Protein AF-0000000086876378 (afdb_homodimer)

Radius of gyration: 28.74 Å; Cα contacts (8 Å, |Δi|>4): 1002; chains: 2; bounding box: 60×88×67 Å

pLDDT: mean 84.38, std 18.7, range [30.36, 98.62]

Nearest PDB structures (foldseek):
  3w6v-assembly1_A  TM=9.472E-01  e=7.954E-07  Streptomyces griseus
  3lsg-assembly1_A  TM=9.367E-01  e=7.756E-06  Fusobacterium nucleatum subsp. nucleatum
  6swi-assembly1_A  TM=9.416E-01  e=1.371E-05  Geobacillus stearothermophilus
  3oio-assembly1_A  TM=8.823E-01  e=5.835E-06  Chromobacterium violaceum
  1bl0-assembly1_A  TM=7.862E-01  e=4.043E-05  Escherichia coli

InterPro domains:
  IPR003313 AraC-type arabinose-binding/dimerisation domain [PF02311] (41-165)
  IPR009057 Homedomain-like superfamily [SSF46689] (192-242)
  IPR009057 Homedomain-like superfamily [SSF46689] (246-295)
  IPR014710 RmlC-like jelly roll fold [G3DSA:2.60.120.10] (25-116)
  IPR018060 AraC-like, DNA binding HTH domain [PF12833] (215-293)
  IPR018060 AraC-like, DNA binding HTH domain [PS01124] (196-294)
  IPR018060 AraC-like, DNA binding HTH domain [SM00342] (209-292)
  IPR018062 HTH domain AraC-type, conserved site [PS00041] (246-288)
  IPR037923 Transcription regulator HTH-like [SSF51215] (15-172)

Structure (mmCIF, N/CA/C/O backbone):
data_AF-0000000086876378-model_v1
#
loop_
_entity.id
_entity.type
_entity.pdbx_description
1 polymer 'AraC family transcriptional regulator'
#
loop_
_atom_site.group_PDB
_atom_site.id
_atom_site.type_symbol
_atom_site.label_atom_id
_atom_site.label_alt_id
_atom_site.label_comp_id
_atom_site.label_asym_id
_atom_site.label_entity_id
_atom_site.label_seq_id
_atom_site.pdbx_PDB_ins_code
_atom_site.Cartn_x
_atom_site.Cartn_y
_atom_site.Cartn_z
_atom_site.occupancy
_atom_site.B_iso_or_equiv
_atom_site.auth_seq_id
_atom_site.auth_comp_id
_atom_site.auth_asym_id
_atom_site.auth_atom_id
_atom_site.pdbx_PDB_model_num
ATOM 1 N N . MET A 1 1 ? 17.859 -43.625 -28.484 1 37.41 1 MET A N 1
ATOM 2 C CA . MET A 1 1 ? 18.125 -42.531 -27.531 1 37.41 1 MET A CA 1
ATOM 3 C C . MET A 1 1 ? 17.188 -42.656 -26.328 1 37.41 1 MET A C 1
ATOM 5 O O . MET A 1 1 ? 15.977 -42.844 -26.5 1 37.41 1 MET A O 1
ATOM 9 N N . PRO A 1 2 ? 17.719 -43.062 -25.188 1 41.12 2 PRO A N 1
ATOM 10 C CA . PRO A 1 2 ? 16.812 -43.281 -24.047 1 41.12 2 PRO A CA 1
ATOM 11 C C . PRO A 1 2 ? 15.797 -42.156 -23.875 1 41.12 2 PRO A C 1
ATOM 13 O O . PRO A 1 2 ? 16.094 -41 -24.188 1 41.12 2 PRO A O 1
ATOM 16 N N . LYS A 1 3 ? 14.617 -42.438 -24.062 1 46.78 3 LYS A N 1
ATOM 17 C CA . LYS A 1 3 ? 13.523 -41.469 -23.891 1 46.78 3 LYS A CA 1
ATOM 18 C C . LYS A 1 3 ? 13.734 -40.625 -22.641 1 46.78 3 LYS A C 1
ATOM 20 O O . LYS A 1 3 ? 13.93 -41.156 -21.547 1 46.78 3 LYS A O 1
ATOM 25 N N . LYS A 1 4 ? 14.25 -39.562 -22.734 1 49.19 4 LYS A N 1
ATOM 26 C CA . LYS A 1 4 ? 14.414 -38.625 -21.625 1 49.19 4 LYS A CA 1
ATOM 27 C C . LYS A 1 4 ? 13.211 -38.656 -20.688 1 49.19 4 LYS A C 1
ATOM 29 O O . LYS A 1 4 ? 12.07 -38.5 -21.141 1 49.19 4 LYS A O 1
ATOM 34 N N . LYS A 1 5 ? 13.297 -39.312 -19.516 1 50.69 5 LYS A N 1
ATOM 35 C CA . LYS A 1 5 ? 12.281 -39.469 -18.484 1 50.69 5 LYS A CA 1
ATOM 36 C C . LYS A 1 5 ? 11.633 -38.125 -18.141 1 50.69 5 LYS A C 1
ATOM 38 O O . LYS A 1 5 ? 12.328 -37.125 -17.922 1 50.69 5 LYS A O 1
ATOM 43 N N . LYS A 1 6 ? 10.352 -37.938 -18.547 1 58.25 6 LYS A N 1
ATOM 44 C CA . LYS A 1 6 ? 9.586 -36.75 -18.219 1 58.25 6 LYS A CA 1
ATOM 45 C C . LYS A 1 6 ? 9.688 -36.406 -16.734 1 58.25 6 LYS A C 1
ATOM 47 O O . LYS A 1 6 ? 9.523 -37.281 -15.883 1 58.25 6 LYS A O 1
ATOM 52 N N . PRO A 1 7 ? 10.25 -35.281 -16.438 1 61.44 7 PRO A N 1
ATOM 53 C CA . PRO A 1 7 ? 10.375 -34.938 -15.016 1 61.44 7 PRO A CA 1
ATOM 54 C C . PRO A 1 7 ? 9.07 -35.125 -14.242 1 61.44 7 PRO A C 1
ATOM 56 O O . PRO A 1 7 ? 7.988 -34.875 -14.797 1 61.44 7 PRO A O 1
ATOM 59 N N . VAL A 1 8 ? 9.109 -35.875 -13.234 1 73.62 8 VAL A N 1
ATOM 60 C CA . VAL A 1 8 ? 7.973 -36.031 -12.328 1 73.62 8 VAL A CA 1
ATOM 61 C C . VAL A 1 8 ? 7.59 -34.656 -11.75 1 73.62 8 VAL A C 1
ATOM 63 O O . VAL A 1 8 ? 8.461 -33.844 -11.438 1 73.62 8 VAL A O 1
ATOM 66 N N . ILE A 1 9 ? 6.359 -34.219 -11.836 1 83.75 9 ILE A N 1
ATOM 67 C CA . ILE A 1 9 ? 5.836 -32.938 -11.383 1 83.75 9 ILE A CA 1
ATOM 68 C C . ILE A 1 9 ? 5.066 -33.125 -10.078 1 83.75 9 ILE A C 1
ATOM 70 O O . ILE A 1 9 ? 4.316 -34.062 -9.93 1 83.75 9 ILE A O 1
ATOM 74 N N . GLU A 1 10 ? 5.387 -32.312 -9.148 1 86.06 10 GLU A N 1
ATOM 75 C CA . GLU A 1 10 ? 4.77 -32.375 -7.824 1 86.06 10 GLU A CA 1
ATOM 76 C C . GLU A 1 10 ? 3.973 -31.094 -7.543 1 86.06 10 GLU A C 1
ATOM 78 O O . GLU A 1 10 ? 4.496 -29.984 -7.676 1 86.06 10 GLU A O 1
ATOM 83 N N . TYR A 1 11 ? 2.744 -31.281 -7.203 1 87.88 11 TYR A N 1
ATOM 84 C CA . TYR A 1 11 ? 1.908 -30.156 -6.781 1 87.88 11 TYR A CA 1
ATOM 85 C C . TYR A 1 11 ? 2.045 -29.922 -5.285 1 87.88 11 TYR A C 1
ATOM 87 O O . TYR A 1 11 ? 1.885 -30.844 -4.48 1 87.88 11 TYR A O 1
ATOM 95 N N . ARG A 1 12 ? 2.396 -28.688 -4.918 1 86.19 12 ARG A N 1
ATOM 96 C CA . ARG A 1 12 ? 2.486 -28.266 -3.525 1 86.19 12 ARG A CA 1
ATOM 97 C C . ARG A 1 12 ? 1.421 -27.219 -3.205 1 86.19 12 ARG A C 1
ATOM 99 O O . ARG A 1 12 ? 1.476 -26.094 -3.709 1 86.19 12 ARG A O 1
ATOM 106 N N . HIS A 1 13 ? 0.484 -27.594 -2.383 1 86.5 13 HIS A N 1
ATOM 107 C CA . HIS A 1 13 ? -0.586 -26.688 -1.992 1 86.5 13 HIS A CA 1
ATOM 108 C C . HIS A 1 13 ? -0.223 -25.922 -0.724 1 86.5 13 HIS A C 1
ATOM 110 O O . HIS A 1 13 ? 0.095 -26.531 0.302 1 86.5 13 HIS A O 1
ATOM 116 N N . TYR A 1 14 ? -0.229 -24.656 -0.802 1 85.69 14 TYR A N 1
ATOM 117 C CA . TYR A 1 14 ? 0.016 -23.797 0.358 1 85.69 14 TYR A CA 1
ATOM 118 C C . TYR A 1 14 ? -1.273 -23.141 0.833 1 85.69 14 TYR A C 1
ATOM 120 O O . TYR A 1 14 ? -2.014 -22.562 0.034 1 85.69 14 TYR A O 1
ATOM 128 N N . SER A 1 15 ? -1.534 -23.312 2.119 1 82.5 15 SER A N 1
ATOM 129 C CA . SER A 1 15 ? -2.65 -22.594 2.736 1 82.5 15 SER A CA 1
ATOM 130 C C . SER A 1 15 ? -2.201 -21.266 3.326 1 82.5 15 SER A C 1
ATOM 132 O O . SER A 1 15 ? -1.178 -21.203 4.012 1 82.5 15 SER A O 1
ATOM 134 N N . LEU A 1 16 ? -2.885 -20.266 3.012 1 86.69 16 LEU A N 1
ATOM 135 C CA . LEU A 1 16 ? -2.551 -18.953 3.537 1 86.69 16 LEU A CA 1
ATOM 136 C C . LEU A 1 16 ? -3.438 -18.594 4.727 1 86.69 16 LEU A C 1
ATOM 138 O O . LEU A 1 16 ? -4.586 -19.047 4.805 1 86.69 16 LEU A O 1
ATOM 142 N N . PRO A 1 17 ? -2.842 -17.797 5.613 1 83.81 17 PRO A N 1
ATOM 143 C CA . PRO A 1 17 ? -3.699 -17.297 6.691 1 83.81 17 PRO A CA 1
ATOM 144 C C . PRO A 1 17 ? -4.898 -16.5 6.176 1 83.81 17 PRO A C 1
ATOM 146 O O . PRO A 1 17 ? -4.801 -15.82 5.152 1 83.81 17 PRO A O 1
ATOM 149 N N . ILE A 1 18 ? -5.961 -16.531 6.871 1 75 18 ILE A N 1
ATOM 150 C CA . ILE A 1 18 ? -7.227 -15.984 6.402 1 75 18 ILE A CA 1
ATOM 151 C C . ILE A 1 18 ? -7.215 -14.469 6.555 1 75 18 ILE A C 1
ATOM 153 O O . ILE A 1 18 ? -7.684 -13.742 5.672 1 75 18 ILE A O 1
ATOM 157 N N . HIS A 1 19 ? -6.746 -13.906 7.695 1 77 19 HIS A N 1
ATOM 158 C CA . HIS A 1 19 ? -6.82 -12.477 7.977 1 77 19 HIS A CA 1
ATOM 159 C C . HIS A 1 19 ? -5.863 -11.688 7.086 1 77 19 HIS A C 1
ATOM 161 O O . HIS A 1 19 ? -6.219 -10.625 6.574 1 77 19 HIS A O 1
ATOM 167 N N . PHE A 1 20 ? -4.652 -12.18 7.035 1 89.25 20 PHE A N 1
ATOM 168 C CA . PHE A 1 20 ? -3.65 -11.617 6.137 1 89.25 20 PHE A CA 1
ATOM 169 C C . PHE A 1 20 ? -3.023 -12.711 5.277 1 89.25 20 PHE A C 1
ATOM 171 O O . PHE A 1 20 ? -2.076 -13.375 5.703 1 89.25 20 PHE A O 1
ATOM 178 N N . PRO A 1 21 ? -3.551 -12.922 4.062 1 90.06 21 PRO A N 1
ATOM 179 C CA . PRO A 1 21 ? -3.26 -14.117 3.279 1 90.06 21 PRO A CA 1
ATOM 180 C C . PRO A 1 21 ? -1.883 -14.078 2.619 1 90.06 21 PRO A C 1
ATOM 182 O O . PRO A 1 21 ? -1.778 -14.156 1.393 1 90.06 21 PRO A O 1
ATOM 185 N N . VAL A 1 22 ? -0.868 -13.977 3.445 1 95.06 22 VAL A N 1
ATOM 186 C CA . VAL A 1 22 ? 0.532 -14 3.035 1 95.06 22 VAL A CA 1
ATOM 187 C C . VAL A 1 22 ? 1.31 -15 3.887 1 95.06 22 VAL A C 1
ATOM 189 O O . VAL A 1 22 ? 1.179 -15.008 5.113 1 95.06 22 VAL A O 1
ATOM 192 N N . LEU A 1 23 ? 2.047 -15.852 3.211 1 94.62 23 LEU A N 1
ATOM 193 C CA . LEU A 1 23 ? 2.893 -16.828 3.9 1 94.62 23 LEU A CA 1
ATOM 194 C C . LEU A 1 23 ? 4.367 -16.5 3.693 1 94.62 23 LEU A C 1
ATOM 196 O O . LEU A 1 23 ? 4.82 -16.344 2.557 1 94.62 23 LEU A O 1
ATOM 200 N N . LEU A 1 24 ? 5.07 -16.344 4.762 1 96 24 LEU A N 1
ATOM 201 C CA . LEU A 1 24 ? 6.512 -16.125 4.715 1 96 24 LEU A CA 1
ATOM 202 C C . LEU A 1 24 ? 7.262 -17.359 5.211 1 96 24 LEU A C 1
ATOM 204 O O . LEU A 1 24 ? 6.977 -17.875 6.293 1 96 24 LEU A O 1
ATOM 208 N N . LEU A 1 25 ? 8.109 -17.906 4.387 1 94.31 25 LEU A N 1
ATOM 209 C CA . LEU A 1 25 ? 9.102 -18.891 4.797 1 94.31 25 LEU A CA 1
ATOM 210 C C . LEU A 1 25 ? 10.484 -18.266 4.898 1 94.31 25 LEU A C 1
ATOM 212 O O . LEU A 1 25 ? 11.039 -17.797 3.896 1 94.31 25 LEU A O 1
ATOM 216 N N . SER A 1 26 ? 10.984 -18.141 6.086 1 94.19 26 SER A N 1
ATOM 217 C CA . SER A 1 26 ? 12.281 -17.5 6.293 1 94.19 26 SER A CA 1
ATOM 218 C C . SER A 1 26 ? 13.023 -18.125 7.473 1 94.19 26 SER A C 1
ATOM 220 O O . SER A 1 26 ? 12.438 -18.891 8.25 1 94.19 26 SER A O 1
ATOM 222 N N . GLY A 1 27 ? 14.281 -17.828 7.625 1 90.44 27 GLY A N 1
ATOM 223 C CA . GLY A 1 27 ? 15.117 -18.391 8.68 1 90.44 27 GLY A CA 1
ATOM 224 C C . GLY A 1 27 ? 16.219 -19.281 8.156 1 90.44 27 GLY A C 1
ATOM 225 O O . GLY A 1 27 ? 16.266 -19.578 6.961 1 90.44 27 GLY A O 1
ATOM 226 N N . GLU A 1 28 ? 17.031 -19.812 9 1 90.75 28 GLU A N 1
ATOM 227 C CA . GLU A 1 28 ? 18.25 -20.531 8.656 1 90.75 28 GLU A CA 1
ATOM 228 C C . GLU A 1 28 ? 17.938 -21.922 8.109 1 90.75 28 GLU A C 1
ATOM 230 O O . GLU A 1 28 ? 18.797 -22.562 7.5 1 90.75 28 GLU A O 1
ATOM 235 N N . ARG A 1 29 ? 16.75 -22.344 8.227 1 90.19 29 ARG A N 1
ATOM 236 C CA . ARG A 1 29 ? 16.391 -23.688 7.785 1 90.19 29 ARG A CA 1
ATOM 237 C C . ARG A 1 29 ? 16.094 -23.703 6.293 1 90.19 29 ARG A C 1
ATOM 239 O O . ARG A 1 29 ? 16.031 -24.781 5.68 1 90.19 29 ARG A O 1
ATOM 246 N N . TRP A 1 30 ? 15.977 -22.594 5.707 1 91.81 30 TRP A N 1
ATOM 247 C CA . TRP A 1 30 ? 15.57 -22.547 4.305 1 91.81 30 TRP A CA 1
ATOM 248 C C . TRP A 1 30 ? 16.781 -22.375 3.395 1 91.81 30 TRP A C 1
ATOM 250 O O . TRP A 1 30 ? 16.844 -21.422 2.613 1 91.81 30 TRP A O 1
ATOM 260 N N . LYS A 1 31 ? 17.625 -23.359 3.506 1 94.44 31 LYS A N 1
ATOM 261 C CA . LYS A 1 31 ? 18.797 -23.484 2.643 1 94.44 31 LYS A CA 1
ATOM 262 C C . LYS A 1 31 ? 18.594 -24.562 1.586 1 94.44 31 LYS A C 1
ATOM 264 O O . LYS A 1 31 ? 18.172 -25.688 1.904 1 94.44 31 LYS A O 1
ATOM 269 N N . ILE A 1 32 ? 18.812 -24.188 0.427 1 93.62 32 ILE A N 1
ATOM 270 C CA . ILE A 1 32 ? 18.656 -25.141 -0.667 1 93.62 32 ILE A CA 1
ATOM 271 C C . ILE A 1 32 ? 20 -25.797 -0.976 1 93.62 32 ILE A C 1
ATOM 273 O O . ILE A 1 32 ? 21 -25.109 -1.208 1 93.62 32 ILE A O 1
ATOM 277 N N . SER A 1 33 ? 20 -27.109 -1.033 1 93.38 33 SER A N 1
ATOM 278 C CA . SER A 1 33 ? 21.25 -27.859 -1.259 1 93.38 33 SER A CA 1
ATOM 279 C C . SER A 1 33 ? 21.641 -27.828 -2.73 1 93.38 33 SER A C 1
ATOM 281 O O . SER A 1 33 ? 20.938 -27.25 -3.561 1 93.38 33 SER A O 1
ATOM 283 N N . ASP A 1 34 ? 22.812 -28.422 -3.029 1 94.62 34 ASP A N 1
ATOM 284 C CA . ASP A 1 34 ? 23.297 -28.516 -4.402 1 94.62 34 ASP A CA 1
ATOM 285 C C . ASP A 1 34 ? 22.766 -29.766 -5.102 1 94.62 34 ASP A C 1
ATOM 287 O O . ASP A 1 34 ? 23.156 -30.062 -6.23 1 94.62 34 ASP A O 1
ATOM 291 N N . ILE A 1 35 ? 21.859 -30.422 -4.418 1 91.81 35 ILE A N 1
ATOM 292 C CA . ILE A 1 35 ? 21.266 -31.625 -4.996 1 91.81 35 ILE A CA 1
ATOM 293 C C . ILE A 1 35 ? 20.016 -31.266 -5.789 1 91.81 35 ILE A C 1
ATOM 295 O O . ILE A 1 35 ? 19.047 -30.75 -5.227 1 91.81 35 ILE A O 1
ATOM 299 N N . LYS A 1 36 ? 20.047 -31.516 -6.965 1 89.38 36 LYS A N 1
ATOM 300 C CA . LYS A 1 36 ? 18.906 -31.266 -7.836 1 89.38 36 LYS A CA 1
ATOM 301 C C . LYS A 1 36 ? 17.766 -32.25 -7.551 1 89.38 36 LYS A C 1
ATOM 303 O O . LYS A 1 36 ? 17.984 -33.469 -7.516 1 89.38 36 LYS A O 1
ATOM 308 N N . SER A 1 37 ? 16.594 -31.672 -7.328 1 85.62 37 SER A N 1
ATOM 309 C CA . SER A 1 37 ? 15.438 -32.531 -7.16 1 85.62 37 SER A CA 1
ATOM 310 C C . SER A 1 37 ? 15.062 -33.25 -8.469 1 85.62 37 SER A C 1
ATOM 312 O O . SER A 1 37 ? 15.172 -32.625 -9.539 1 85.62 37 SER A O 1
ATOM 314 N N . GLU A 1 38 ? 14.617 -34.469 -8.438 1 81.19 38 GLU A N 1
ATOM 315 C CA . GLU A 1 38 ? 14.141 -35.188 -9.602 1 81.19 38 GLU A CA 1
ATOM 316 C C . GLU A 1 38 ? 12.781 -34.656 -10.07 1 81.19 38 GLU A C 1
ATOM 318 O O . GLU A 1 38 ? 12.352 -34.938 -11.188 1 81.19 38 GLU A O 1
ATOM 323 N N . HIS A 1 39 ? 12.227 -33.906 -9.242 1 82.62 39 HIS A N 1
ATOM 324 C CA . HIS A 1 39 ? 10.875 -33.438 -9.5 1 82.62 39 HIS A CA 1
ATOM 325 C C . HIS A 1 39 ? 10.836 -31.906 -9.625 1 82.62 39 HIS A C 1
ATOM 327 O O . HIS A 1 39 ? 11.508 -31.203 -8.867 1 82.62 39 HIS A O 1
ATOM 333 N N . LEU A 1 40 ? 10.148 -31.516 -10.711 1 87.94 40 LEU A N 1
ATOM 334 C CA . LEU A 1 40 ? 9.688 -30.125 -10.664 1 87.94 40 LEU A CA 1
ATOM 335 C C . LEU A 1 40 ? 8.484 -29.984 -9.734 1 87.94 40 LEU A C 1
ATOM 337 O O . LEU A 1 40 ? 7.762 -30.953 -9.492 1 87.94 40 LEU A O 1
ATOM 341 N N . HIS A 1 41 ? 8.352 -28.844 -9.211 1 90.81 41 HIS A N 1
ATOM 342 C CA . HIS A 1 41 ? 7.156 -28.625 -8.398 1 90.81 41 HIS A CA 1
ATOM 343 C C . HIS A 1 41 ? 6.465 -27.328 -8.789 1 90.81 41 HIS A C 1
ATOM 345 O O . HIS A 1 41 ? 7.066 -26.469 -9.438 1 90.81 41 HIS A O 1
ATOM 351 N N . PHE A 1 42 ? 5.207 -27.266 -8.516 1 90.31 42 PHE A N 1
ATOM 352 C CA . PHE A 1 42 ? 4.426 -26.047 -8.695 1 90.31 42 PHE A CA 1
ATOM 353 C C . PHE A 1 42 ? 3.449 -25.859 -7.539 1 90.31 42 PHE A C 1
ATOM 355 O O . PHE A 1 42 ? 3.279 -26.766 -6.711 1 90.31 42 PHE A O 1
ATOM 362 N N . HIS A 1 43 ? 2.9 -24.672 -7.418 1 90.44 43 HIS A N 1
ATOM 363 C CA . HIS A 1 43 ? 2.053 -24.359 -6.273 1 90.44 43 HIS A CA 1
ATOM 364 C C . HIS A 1 43 ? 0.956 -23.375 -6.652 1 90.44 43 HIS A C 1
ATOM 366 O O . HIS A 1 43 ? 0.97 -22.812 -7.75 1 90.44 43 HIS A O 1
ATOM 372 N N . ASN A 1 44 ? 0.025 -23.234 -5.73 1 90.62 44 ASN A N 1
ATOM 373 C CA . ASN A 1 44 ? -1.248 -22.578 -6.004 1 90.62 44 ASN A CA 1
ATOM 374 C C . ASN A 1 44 ? -1.16 -21.078 -5.785 1 90.62 44 ASN A C 1
ATOM 376 O O . ASN A 1 44 ? -2.137 -20.359 -6 1 90.62 44 ASN A O 1
ATOM 380 N N . HIS A 1 45 ? 0.001 -20.609 -5.383 1 92.69 45 HIS A N 1
ATOM 381 C CA . HIS A 1 45 ? 0.148 -19.172 -5.148 1 92.69 45 HIS A CA 1
ATOM 382 C C . HIS A 1 45 ? 1.386 -18.625 -5.848 1 92.69 45 HIS A C 1
ATOM 384 O O . HIS A 1 45 ? 2.285 -19.391 -6.215 1 92.69 45 HIS A O 1
ATOM 390 N N . LEU A 1 46 ? 1.329 -17.344 -6.07 1 93.62 46 LEU A N 1
ATOM 391 C CA . LEU A 1 46 ? 2.523 -16.656 -6.555 1 93.62 46 LEU A CA 1
ATOM 392 C C . LEU A 1 46 ? 3.641 -16.703 -5.52 1 93.62 46 LEU A C 1
ATOM 394 O O . LEU A 1 46 ? 3.391 -16.531 -4.324 1 93.62 46 LEU A O 1
ATOM 398 N N . GLU A 1 47 ? 4.859 -16.938 -5.992 1 95.75 47 GLU A N 1
ATOM 399 C CA . GLU A 1 47 ? 6.027 -17.062 -5.125 1 95.75 47 GLU A CA 1
ATOM 400 C C . GLU A 1 47 ? 7.062 -15.984 -5.438 1 95.75 47 GLU A C 1
ATOM 402 O O . GLU A 1 47 ? 7.496 -15.844 -6.582 1 95.75 47 GLU A O 1
ATOM 407 N N . ILE A 1 48 ? 7.395 -15.25 -4.434 1 97.81 48 ILE A N 1
ATOM 408 C CA . ILE A 1 48 ? 8.562 -14.375 -4.492 1 97.81 48 ILE A CA 1
ATOM 409 C C . ILE A 1 48 ? 9.688 -14.969 -3.65 1 97.81 48 ILE A C 1
ATOM 411 O O . ILE A 1 48 ? 9.516 -15.219 -2.457 1 97.81 48 ILE A O 1
ATOM 415 N N . GLY A 1 49 ? 10.812 -15.219 -4.25 1 98.12 49 GLY A N 1
ATOM 416 C CA . GLY A 1 49 ? 11.984 -15.719 -3.541 1 98.12 49 GLY A CA 1
ATOM 417 C C . GLY A 1 49 ? 13.102 -14.703 -3.461 1 98.12 49 GLY A C 1
ATOM 418 O O . GLY A 1 49 ? 13.336 -13.945 -4.41 1 98.12 49 GLY A O 1
ATOM 419 N N . ILE A 1 50 ? 13.766 -14.641 -2.377 1 98.62 50 ILE A N 1
ATOM 420 C CA . ILE A 1 50 ? 14.945 -13.797 -2.201 1 98.62 50 ILE A CA 1
ATOM 421 C C . ILE A 1 50 ? 16.141 -14.664 -1.844 1 98.62 50 ILE A C 1
ATOM 423 O O . ILE A 1 50 ? 16.141 -15.367 -0.827 1 98.62 50 ILE A O 1
ATOM 427 N N . CYS A 1 51 ? 17.188 -14.641 -2.645 1 98.62 51 CYS A N 1
ATOM 428 C CA . CYS A 1 51 ? 18.406 -15.375 -2.371 1 98.62 51 CYS A CA 1
ATOM 429 C C . CYS A 1 51 ? 19.391 -14.531 -1.564 1 98.62 51 CYS A C 1
ATOM 431 O O . CYS A 1 51 ? 19.812 -13.469 -2.018 1 98.62 51 CYS A O 1
ATOM 433 N N . TYR A 1 52 ? 19.797 -14.969 -0.441 1 98.06 52 TYR A N 1
ATOM 434 C CA . TYR A 1 52 ? 20.625 -14.172 0.452 1 98.06 52 TYR A CA 1
ATOM 435 C C . TYR A 1 52 ? 22.094 -14.586 0.357 1 98.06 52 TYR A C 1
ATOM 437 O O . TYR A 1 52 ? 22.984 -13.836 0.751 1 98.06 52 TYR A O 1
ATOM 445 N N . SER A 1 53 ? 22.312 -15.867 -0.072 1 98.12 53 SER A N 1
ATOM 446 C CA . SER A 1 53 ? 23.703 -16.328 -0.109 1 98.12 53 SER A CA 1
ATOM 447 C C . SER A 1 53 ? 23.922 -17.297 -1.263 1 98.12 53 SER A C 1
ATOM 449 O O . SER A 1 53 ? 22.984 -17.938 -1.743 1 98.12 53 SER A O 1
ATOM 451 N N . ASP A 1 54 ? 25.172 -17.391 -1.691 1 97.94 54 ASP A N 1
ATOM 452 C CA . ASP A 1 54 ? 25.656 -18.344 -2.674 1 97.94 54 ASP A CA 1
ATOM 453 C C . ASP A 1 54 ? 24.938 -18.172 -4.012 1 97.94 54 ASP A C 1
ATOM 455 O O . ASP A 1 54 ? 24.641 -17.047 -4.418 1 97.94 54 ASP A O 1
ATOM 459 N N . SER A 1 55 ? 25.031 -19.172 -4.855 1 98.38 55 SER A N 1
ATOM 460 C CA . SER A 1 55 ? 24.469 -19.172 -6.203 1 98.38 55 SER A CA 1
ATOM 461 C C . SER A 1 55 ? 23.984 -20.562 -6.613 1 98.38 55 SER A C 1
ATOM 463 O O . SER A 1 55 ? 24.141 -21.516 -5.855 1 98.38 55 SER A O 1
ATOM 465 N N . GLY A 1 56 ? 23.328 -20.594 -7.766 1 98 56 GLY A N 1
ATOM 466 C CA . GLY A 1 56 ? 22.844 -21.875 -8.289 1 98 56 GLY A CA 1
ATOM 467 C C . GLY A 1 56 ? 22.047 -21.719 -9.57 1 98 56 GLY A C 1
ATOM 468 O O . GLY A 1 56 ? 22.344 -20.844 -10.391 1 98 56 GLY A O 1
ATOM 469 N N . ILE A 1 57 ? 21.172 -22.75 -9.734 1 97.44 57 ILE A N 1
ATOM 470 C CA . ILE A 1 57 ? 20.406 -22.812 -10.969 1 97.44 57 ILE A CA 1
ATOM 471 C C . ILE A 1 57 ? 18.922 -23.031 -10.648 1 97.44 57 ILE A C 1
ATOM 473 O O . ILE A 1 57 ? 18.594 -23.812 -9.75 1 97.44 57 ILE A O 1
ATOM 477 N N . MET A 1 58 ? 18.141 -22.344 -11.344 1 95.5 58 MET A N 1
ATOM 478 C CA . MET A 1 58 ? 16.703 -22.594 -11.359 1 95.5 58 MET A CA 1
ATOM 479 C C . MET A 1 58 ? 16.266 -23.172 -12.703 1 95.5 58 MET A C 1
ATOM 481 O O . MET A 1 58 ? 16.609 -22.625 -13.758 1 95.5 58 MET A O 1
ATOM 485 N N . GLU A 1 59 ? 15.578 -24.281 -12.672 1 92.81 59 GLU A N 1
ATOM 486 C CA . GLU A 1 59 ? 14.977 -24.844 -13.875 1 92.81 59 GLU A CA 1
ATOM 487 C C . GLU A 1 59 ? 13.508 -24.438 -14 1 92.81 59 GLU A C 1
ATOM 489 O O . GLU A 1 59 ? 12.695 -24.766 -13.133 1 92.81 59 GLU A O 1
ATOM 494 N N . ILE A 1 60 ? 13.273 -23.734 -14.977 1 90.12 60 ILE A N 1
ATOM 495 C CA . ILE A 1 60 ? 11.93 -23.219 -15.188 1 90.12 60 ILE A CA 1
ATOM 496 C C . ILE A 1 60 ? 11.648 -23.109 -16.688 1 90.12 60 ILE A C 1
ATOM 498 O O . ILE A 1 60 ? 12.484 -22.609 -17.438 1 90.12 60 ILE A O 1
ATOM 502 N N . LYS A 1 61 ? 10.516 -23.641 -17.078 1 83.19 61 LYS A N 1
ATOM 503 C CA . LYS A 1 61 ? 10.094 -23.625 -18.469 1 83.19 61 LYS A CA 1
ATOM 504 C C . LYS A 1 61 ? 11.148 -24.281 -19.359 1 83.19 61 LYS A C 1
ATOM 506 O O . LYS A 1 61 ? 11.43 -23.781 -20.453 1 83.19 61 LYS A O 1
ATOM 511 N N . GLY A 1 62 ? 11.703 -25.25 -18.844 1 82.62 62 GLY A N 1
ATOM 512 C CA . GLY A 1 62 ? 12.688 -26 -19.609 1 82.62 62 GLY A CA 1
ATOM 513 C C . GLY A 1 62 ? 14.008 -25.281 -19.75 1 82.62 62 GLY A C 1
ATOM 514 O O . GLY A 1 62 ? 14.891 -25.719 -20.5 1 82.62 62 GLY A O 1
ATOM 515 N N . GLU A 1 63 ? 14.117 -24.203 -19.094 1 87.94 63 GLU A N 1
ATOM 516 C CA . GLU A 1 63 ? 15.344 -23.422 -19.125 1 87.94 63 GLU A CA 1
ATOM 517 C C . GLU A 1 63 ? 16.094 -23.516 -17.797 1 87.94 63 GLU A C 1
ATOM 519 O O . GLU A 1 63 ? 15.469 -23.625 -16.734 1 87.94 63 GLU A O 1
ATOM 524 N N . SER A 1 64 ? 17.438 -23.516 -17.969 1 93.62 64 SER A N 1
ATOM 525 C CA . SER A 1 64 ? 18.297 -23.391 -16.781 1 93.62 64 SER A CA 1
ATOM 526 C C . SER A 1 64 ? 18.719 -21.938 -16.578 1 93.62 64 SER A C 1
ATOM 528 O O . SER A 1 64 ? 19.531 -21.406 -17.344 1 93.62 64 SER A O 1
ATOM 530 N N . VAL A 1 65 ? 18.25 -21.344 -15.609 1 95.44 65 VAL A N 1
ATOM 531 C CA . VAL A 1 65 ? 18.5 -19.922 -15.352 1 95.44 65 VAL A CA 1
ATOM 532 C C . VAL A 1 65 ? 19.391 -19.781 -14.117 1 95.44 65 VAL A C 1
ATOM 534 O O . VAL A 1 65 ? 19.016 -20.203 -13.023 1 95.44 65 VAL A O 1
ATOM 537 N N . PRO A 1 66 ? 20.531 -19.172 -14.258 1 97.75 66 PRO A N 1
ATOM 538 C CA . PRO A 1 66 ? 21.391 -18.984 -13.086 1 97.75 66 PRO A CA 1
ATOM 539 C C . PRO A 1 66 ? 20.828 -17.969 -12.102 1 97.75 66 PRO A C 1
ATOM 541 O O . PRO A 1 66 ? 20.141 -17.031 -12.508 1 97.75 66 PRO A O 1
ATOM 544 N N . PHE A 1 67 ? 21.109 -18.156 -10.781 1 97.75 67 PHE A N 1
ATOM 545 C CA . PHE A 1 67 ? 20.797 -17.172 -9.75 1 97.75 67 PHE A CA 1
ATOM 546 C C . PHE A 1 67 ? 22 -16.969 -8.836 1 97.75 67 PHE A C 1
ATOM 548 O O . PHE A 1 67 ? 22.938 -17.766 -8.828 1 97.75 67 PHE A O 1
ATOM 555 N N . GLN A 1 68 ? 22 -15.891 -8.078 1 98.31 68 GLN A N 1
ATOM 556 C CA . GLN A 1 68 ? 23.016 -15.594 -7.082 1 98.31 68 GLN A CA 1
ATOM 557 C C . GLN A 1 68 ? 22.453 -14.734 -5.953 1 98.31 68 GLN A C 1
ATOM 559 O O . GLN A 1 68 ? 21.359 -14.188 -6.074 1 98.31 68 GLN A O 1
ATOM 564 N N . ALA A 1 69 ? 23.281 -14.602 -4.883 1 98.5 69 ALA A N 1
ATOM 565 C CA . ALA A 1 69 ? 22.906 -13.742 -3.764 1 98.5 69 ALA A CA 1
ATOM 566 C C . ALA A 1 69 ? 22.5 -12.352 -4.246 1 98.5 69 ALA A C 1
ATOM 568 O O . ALA A 1 69 ? 23.219 -11.742 -5.055 1 98.5 69 ALA A O 1
ATOM 569 N N . GLY A 1 70 ? 21.328 -11.891 -3.744 1 98.19 70 GLY A N 1
ATOM 570 C CA . GLY A 1 70 ? 20.828 -10.594 -4.164 1 98.19 70 GLY A CA 1
ATOM 571 C C . GLY A 1 70 ? 19.719 -10.688 -5.199 1 98.19 70 GLY A C 1
ATOM 572 O O . GLY A 1 70 ? 19.016 -9.711 -5.449 1 98.19 70 GLY A O 1
ATOM 573 N N . ASP A 1 71 ? 19.562 -11.859 -5.789 1 98.56 71 ASP A N 1
ATOM 574 C CA . ASP A 1 71 ? 18.516 -12.023 -6.801 1 98.56 71 ASP A CA 1
ATOM 575 C C . ASP A 1 71 ? 17.156 -12.234 -6.148 1 98.56 71 ASP A C 1
ATOM 577 O O . ASP A 1 71 ? 17.062 -12.82 -5.07 1 98.56 71 ASP A O 1
ATOM 581 N N . VAL A 1 72 ? 16.125 -11.703 -6.777 1 98.62 72 VAL A N 1
ATOM 582 C CA . VAL A 1 72 ? 14.734 -11.93 -6.422 1 98.62 72 VAL A CA 1
ATOM 583 C C . VAL A 1 72 ? 14.047 -12.727 -7.527 1 98.62 72 VAL A C 1
ATOM 585 O O . VAL A 1 72 ? 14.18 -12.414 -8.711 1 98.62 72 VAL A O 1
ATOM 588 N N . THR A 1 73 ? 13.398 -13.82 -7.16 1 97.44 73 THR A N 1
ATOM 589 C CA . THR A 1 73 ? 12.672 -14.617 -8.141 1 97.44 73 THR A CA 1
ATOM 590 C C . THR A 1 73 ? 11.164 -14.375 -8.031 1 97.44 73 THR A C 1
ATOM 592 O O . THR A 1 73 ? 10.656 -14.094 -6.941 1 97.44 73 THR A O 1
ATOM 595 N N . PHE A 1 74 ? 10.523 -14.43 -9.102 1 94.62 74 PHE A N 1
ATOM 596 C CA . PHE A 1 74 ? 9.086 -14.273 -9.258 1 94.62 74 PHE A CA 1
ATOM 597 C C . PHE A 1 74 ? 8.5 -15.438 -10.039 1 94.62 74 PHE A C 1
ATOM 599 O O . PHE A 1 74 ? 8.711 -15.547 -11.25 1 94.62 74 PHE A O 1
ATOM 606 N N . ILE A 1 75 ? 7.719 -16.281 -9.398 1 93.56 75 ILE A N 1
ATOM 607 C CA . ILE A 1 75 ? 7.18 -17.469 -10.039 1 93.56 75 ILE A CA 1
ATOM 608 C C . ILE A 1 75 ? 5.656 -17.453 -9.953 1 93.56 75 ILE A C 1
ATOM 610 O O . ILE A 1 75 ? 5.086 -17.562 -8.867 1 93.56 75 ILE A O 1
ATOM 614 N N . PRO A 1 76 ? 4.984 -17.359 -11.086 1 90.88 76 PRO A N 1
ATOM 615 C CA . PRO A 1 76 ? 3.521 -17.438 -11.078 1 90.88 76 PRO A CA 1
ATOM 616 C C . PRO A 1 76 ? 2.998 -18.75 -10.508 1 90.88 76 PRO A C 1
ATOM 618 O O . PRO A 1 76 ? 3.725 -19.75 -10.477 1 90.88 76 PRO A O 1
ATOM 621 N N . ARG A 1 77 ? 1.8 -18.656 -10.062 1 90.19 77 ARG A N 1
ATOM 622 C CA . ARG A 1 77 ? 1.181 -19.891 -9.602 1 90.19 77 ARG A CA 1
ATOM 623 C C . ARG A 1 77 ? 1.097 -20.922 -10.727 1 90.19 77 ARG A C 1
ATOM 625 O O . ARG A 1 77 ? 0.946 -20.547 -11.891 1 90.19 77 ARG A O 1
ATOM 632 N N . TYR A 1 78 ? 1.288 -22.172 -10.422 1 89.31 78 TYR A N 1
ATOM 633 C CA . TYR A 1 78 ? 1.129 -23.359 -11.266 1 89.31 78 TYR A CA 1
ATOM 634 C C . TYR A 1 78 ? 2.256 -23.453 -12.281 1 89.31 78 TYR A C 1
ATOM 636 O O . TYR A 1 78 ? 2.133 -24.156 -13.289 1 89.31 78 TYR A O 1
ATOM 644 N N . LEU A 1 79 ? 3.305 -22.75 -12.125 1 89.88 79 LEU A N 1
ATOM 645 C CA . LEU A 1 79 ? 4.477 -22.875 -12.992 1 89.88 79 LEU A CA 1
ATOM 646 C C . LEU A 1 79 ? 5.496 -23.828 -12.391 1 89.88 79 LEU A C 1
ATOM 648 O O . LEU A 1 79 ? 6.113 -23.531 -11.367 1 89.88 79 LEU A O 1
ATOM 652 N N . PRO A 1 80 ? 5.715 -24.969 -13.055 1 91.19 80 PRO A N 1
ATOM 653 C CA . PRO A 1 80 ? 6.684 -25.953 -12.547 1 91.19 80 PRO A CA 1
ATOM 654 C C . PRO A 1 80 ? 8.117 -25.422 -12.547 1 91.19 80 PRO A C 1
ATOM 656 O O . PRO A 1 80 ? 8.523 -24.734 -13.492 1 91.19 80 PRO A O 1
ATOM 659 N N . HIS A 1 81 ? 8.805 -25.641 -11.414 1 92.12 81 HIS A N 1
ATOM 660 C CA . HIS A 1 81 ? 10.188 -25.203 -11.312 1 92.12 81 HIS A CA 1
ATOM 661 C C . HIS A 1 81 ? 10.93 -25.969 -10.227 1 92.12 81 HIS A C 1
ATOM 663 O O . HIS A 1 81 ? 10.32 -26.703 -9.453 1 92.12 81 HIS A O 1
ATOM 669 N N . THR A 1 82 ? 12.18 -26 -10.289 1 92.5 82 THR A N 1
ATOM 670 C CA . THR A 1 82 ? 13.055 -26.484 -9.227 1 92.5 82 THR A CA 1
ATOM 671 C C . THR A 1 82 ? 14.305 -25.609 -9.117 1 92.5 82 THR A C 1
ATOM 673 O O . THR A 1 82 ? 14.602 -24.844 -10.023 1 92.5 82 THR A O 1
ATOM 676 N N . THR A 1 83 ? 14.859 -25.625 -7.969 1 94.69 83 THR A N 1
ATOM 677 C CA . THR A 1 83 ? 16.031 -24.812 -7.672 1 94.69 83 THR A CA 1
ATOM 678 C C . THR A 1 83 ? 17.094 -25.641 -6.945 1 94.69 83 THR A C 1
ATOM 680 O O . THR A 1 83 ? 16.766 -26.484 -6.109 1 94.69 83 THR A O 1
ATOM 683 N N . TYR A 1 84 ? 18.328 -25.5 -7.289 1 95.5 84 TYR A N 1
ATOM 684 C CA . TYR A 1 84 ? 19.406 -26.156 -6.57 1 95.5 84 TYR A CA 1
ATOM 685 C C . TYR A 1 84 ? 20.656 -25.281 -6.574 1 95.5 84 TYR A C 1
ATOM 687 O O . TYR A 1 84 ? 20.891 -24.516 -7.516 1 95.5 84 TYR A O 1
ATOM 695 N N . SER A 1 85 ? 21.469 -25.406 -5.488 1 97.44 85 SER A N 1
ATOM 696 C CA . SER A 1 85 ? 22.641 -24.562 -5.281 1 97.44 85 SER A CA 1
ATOM 697 C C . SER A 1 85 ? 23.844 -25.094 -6.066 1 97.44 85 SER A C 1
ATOM 699 O O . SER A 1 85 ? 23.828 -26.234 -6.551 1 97.44 85 SER A O 1
ATOM 701 N N . THR A 1 86 ? 24.828 -24.219 -6.281 1 97.38 86 THR A N 1
ATOM 702 C CA . THR A 1 86 ? 26.109 -24.625 -6.855 1 97.38 86 THR A CA 1
ATOM 703 C C . THR A 1 86 ? 26.766 -25.719 -6.023 1 97.38 86 THR A C 1
ATOM 705 O O . THR A 1 86 ? 26.531 -25.812 -4.816 1 97.38 86 THR A O 1
ATOM 708 N N . PRO A 1 87 ? 27.547 -26.594 -6.645 1 96.88 87 PRO A N 1
ATOM 709 C CA . PRO A 1 87 ? 28.125 -27.766 -5.961 1 96.88 87 PRO A CA 1
ATOM 710 C C . PRO A 1 87 ? 28.781 -27.391 -4.633 1 96.88 87 PRO A C 1
ATOM 712 O O . PRO A 1 87 ? 29.547 -26.422 -4.566 1 96.88 87 PRO A O 1
ATOM 715 N N . ASN A 1 88 ? 28.453 -28.125 -3.564 1 96.56 88 ASN A N 1
ATOM 716 C CA . ASN A 1 88 ? 29.031 -28.047 -2.23 1 96.56 88 ASN A CA 1
ATOM 717 C C . ASN A 1 88 ? 28.578 -26.781 -1.494 1 96.56 88 ASN A C 1
ATOM 719 O O . ASN A 1 88 ? 29.266 -26.328 -0.576 1 96.56 88 ASN A O 1
ATOM 723 N N . THR A 1 89 ? 27.594 -26.125 -1.941 1 96.94 89 THR A N 1
ATOM 724 C CA . THR A 1 89 ? 27.031 -24.969 -1.243 1 96.94 89 THR A CA 1
ATOM 725 C C . THR A 1 89 ? 25.547 -25.203 -0.927 1 96.94 89 THR A C 1
ATOM 727 O O . THR A 1 89 ? 24.953 -26.188 -1.382 1 96.94 89 THR A O 1
ATOM 730 N N . ALA A 1 90 ? 25.031 -24.375 -0.088 1 97.25 90 ALA A N 1
ATOM 731 C CA . ALA A 1 90 ? 23.625 -24.344 0.288 1 97.25 90 ALA A CA 1
ATOM 732 C C . ALA A 1 90 ? 23.109 -22.906 0.405 1 97.25 90 ALA A C 1
ATOM 734 O O . ALA A 1 90 ? 23.375 -22.234 1.402 1 97.25 90 ALA A O 1
ATOM 735 N N . SER A 1 91 ? 22.453 -22.5 -0.628 1 97.75 91 SER A N 1
ATOM 736 C CA . SER A 1 91 ? 22.031 -21.109 -0.69 1 97.75 91 SER A CA 1
ATOM 737 C C . SER A 1 91 ? 20.875 -20.844 0.263 1 97.75 91 SER A C 1
ATOM 739 O O . SER A 1 91 ? 19.953 -21.641 0.367 1 97.75 91 SER A O 1
ATOM 741 N N . LEU A 1 92 ? 20.922 -19.75 0.97 1 98 92 LEU A N 1
ATOM 742 C CA . LEU A 1 92 ? 19.891 -19.312 1.905 1 98 92 LEU A CA 1
ATOM 743 C C . LEU A 1 92 ? 18.828 -18.484 1.195 1 98 92 LEU A C 1
ATOM 745 O O . LEU A 1 92 ? 19.141 -17.547 0.465 1 98 92 LEU A O 1
ATOM 749 N N . TRP A 1 93 ? 17.5 -18.859 1.506 1 97.38 93 TRP A N 1
ATOM 750 C CA . TRP A 1 93 ? 16.391 -18.188 0.828 1 97.38 93 TRP A CA 1
ATOM 751 C C . TRP A 1 93 ? 15.312 -17.766 1.823 1 97.38 93 TRP A C 1
ATOM 753 O O . TRP A 1 93 ? 15.227 -18.328 2.922 1 97.38 93 TRP A O 1
ATOM 763 N N . ALA A 1 94 ? 14.594 -16.75 1.478 1 97.75 94 ALA A N 1
ATOM 764 C CA . ALA A 1 94 ? 13.258 -16.5 1.995 1 97.75 94 ALA A CA 1
ATOM 765 C C . ALA A 1 94 ? 12.219 -16.547 0.877 1 97.75 94 ALA A C 1
ATOM 767 O O . ALA A 1 94 ? 12.508 -16.203 -0.269 1 97.75 94 ALA A O 1
ATOM 768 N N . TYR A 1 95 ? 11.039 -17.031 1.194 1 96.88 95 TYR A N 1
ATOM 769 C CA . TYR A 1 95 ? 9.969 -17.125 0.207 1 96.88 95 TYR A CA 1
ATOM 770 C C . TYR A 1 95 ? 8.695 -16.453 0.714 1 96.88 95 TYR A C 1
ATOM 772 O O . TYR A 1 95 ? 8.328 -16.609 1.884 1 96.88 95 TYR A O 1
ATOM 780 N N . ILE A 1 96 ? 8.086 -15.688 -0.107 1 97.62 96 ILE A N 1
ATOM 781 C CA . ILE A 1 96 ? 6.777 -15.102 0.146 1 97.62 96 ILE A CA 1
ATOM 782 C C . ILE A 1 96 ? 5.746 -15.695 -0.812 1 97.62 96 ILE A C 1
ATOM 784 O O . ILE A 1 96 ? 5.938 -15.672 -2.031 1 97.62 96 ILE A O 1
ATOM 788 N N . PHE A 1 97 ? 4.664 -16.234 -0.276 1 95.56 97 PHE A N 1
ATOM 789 C CA . PHE A 1 97 ? 3.561 -16.766 -1.071 1 95.56 97 PHE A CA 1
ATOM 790 C C . PHE A 1 97 ? 2.295 -15.945 -0.852 1 95.56 97 PHE A C 1
ATOM 792 O O . PHE A 1 97 ? 1.925 -15.656 0.288 1 95.56 97 PHE A O 1
ATOM 799 N N . PHE A 1 98 ? 1.688 -15.555 -1.934 1 94 98 PHE A N 1
ATOM 800 C CA . PHE A 1 98 ? 0.424 -14.836 -1.812 1 94 98 PHE A CA 1
ATOM 801 C C . PHE A 1 98 ? -0.363 -14.898 -3.117 1 94 98 PHE A C 1
ATOM 803 O O . PHE A 1 98 ? 0.163 -15.328 -4.145 1 94 98 PHE A O 1
ATOM 810 N N . SER A 1 99 ? -1.64 -14.586 -3.049 1 89.31 99 SER A N 1
ATOM 811 C CA . SER A 1 99 ? -2.516 -14.422 -4.207 1 89.31 99 SER A CA 1
ATOM 812 C C . SER A 1 99 ? -2.83 -12.953 -4.453 1 89.31 99 SER A C 1
ATOM 814 O O . SER A 1 99 ? -3.535 -12.32 -3.662 1 89.31 99 SER A O 1
ATOM 816 N N . PRO A 1 100 ? -2.311 -12.406 -5.57 1 88.75 100 PRO A N 1
ATOM 817 C CA . PRO A 1 100 ? -2.555 -10.984 -5.84 1 88.75 100 PRO A CA 1
ATOM 818 C C . PRO A 1 100 ? -4.043 -10.641 -5.895 1 88.75 100 PRO A C 1
ATOM 820 O O . PRO A 1 100 ? -4.457 -9.594 -5.395 1 88.75 100 PRO A O 1
ATOM 823 N N . GLU A 1 101 ? -4.875 -11.539 -6.457 1 80.69 101 GLU A N 1
ATOM 824 C CA . GLU A 1 101 ? -6.309 -11.297 -6.582 1 80.69 101 GLU A CA 1
ATOM 825 C C . GLU A 1 101 ? -6.973 -11.195 -5.211 1 80.69 101 GLU A C 1
ATOM 827 O O . GLU A 1 101 ? -7.891 -10.391 -5.023 1 80.69 101 GLU A O 1
ATOM 832 N N . ASP A 1 102 ? -6.484 -12 -4.328 1 82.62 102 ASP A N 1
ATOM 833 C CA . ASP A 1 102 ? -7.043 -11.984 -2.98 1 82.62 102 ASP A CA 1
ATOM 834 C C . ASP A 1 102 ? -6.559 -10.773 -2.197 1 82.62 102 ASP A C 1
ATOM 836 O O . ASP A 1 102 ? -7.344 -10.109 -1.509 1 82.62 102 ASP A O 1
ATOM 840 N N . LEU A 1 103 ? -5.332 -10.516 -2.35 1 88.69 103 LEU A N 1
ATOM 841 C CA . LEU A 1 103 ? -4.707 -9.508 -1.506 1 88.69 103 LEU A CA 1
ATOM 842 C C . LEU A 1 103 ? -5.062 -8.102 -1.986 1 88.69 103 LEU A C 1
ATOM 844 O O . LEU A 1 103 ? -5.27 -7.199 -1.175 1 88.69 103 LEU A O 1
ATOM 848 N N . PHE A 1 104 ? -5.156 -7.914 -3.33 1 87.56 104 PHE A N 1
ATOM 849 C CA . PHE A 1 104 ? -5.262 -6.559 -3.859 1 87.56 104 PHE A CA 1
ATOM 850 C C . PHE A 1 104 ? -6.633 -6.32 -4.477 1 87.56 104 PHE A C 1
ATOM 852 O O . PHE A 1 104 ? -6.824 -5.367 -5.234 1 87.56 104 PHE A O 1
ATOM 859 N N . GLN A 1 105 ? -7.621 -7.137 -4.238 1 75 105 GLN A N 1
ATOM 860 C CA . GLN A 1 105 ? -8.953 -7.086 -4.84 1 75 105 GLN A CA 1
ATOM 861 C C . GLN A 1 105 ? -9.562 -5.695 -4.707 1 75 105 GLN A C 1
ATOM 863 O O . GLN A 1 105 ? -10.219 -5.211 -5.629 1 75 105 GLN A O 1
ATOM 868 N N . HIS A 1 106 ? -9.273 -5.02 -3.67 1 72.88 106 HIS A N 1
ATOM 869 C CA . HIS A 1 106 ? -9.922 -3.738 -3.41 1 72.88 106 HIS A CA 1
ATOM 870 C C . HIS A 1 106 ? -9.062 -2.576 -3.885 1 72.88 106 HIS A C 1
ATOM 872 O O . HIS A 1 106 ? -9.547 -1.451 -4.023 1 72.88 106 HIS A O 1
ATOM 878 N N . SER A 1 107 ? -7.887 -2.766 -3.996 1 73.38 107 SER A N 1
ATOM 879 C CA . SER A 1 107 ? -6.961 -1.689 -4.332 1 73.38 107 SER A CA 1
ATOM 880 C C . SER A 1 107 ? -6.766 -1.575 -5.84 1 73.38 107 SER A C 1
ATOM 882 O O . SER A 1 107 ? -6.469 -0.495 -6.352 1 73.38 107 SER A O 1
ATOM 884 N N . LEU A 1 108 ? -6.754 -2.611 -6.441 1 64.44 108 LEU A N 1
ATOM 885 C CA . LEU A 1 108 ? -6.562 -2.594 -7.887 1 64.44 108 LEU A CA 1
ATOM 886 C C . LEU A 1 108 ? -7.902 -2.611 -8.617 1 64.44 108 LEU A C 1
ATOM 888 O O . LEU A 1 108 ? -8.68 -3.557 -8.461 1 64.44 108 LEU A O 1
ATOM 892 N N . LYS A 1 109 ? -8.68 -1.347 -8.414 1 57.28 109 LYS A N 1
ATOM 893 C CA . LYS A 1 109 ? -9.992 -1.155 -9.023 1 57.28 109 LYS A CA 1
ATOM 894 C C . LYS A 1 109 ? -10.156 -2.025 -10.266 1 57.28 109 LYS A C 1
ATOM 896 O O . LYS A 1 109 ? -9.164 -2.387 -10.906 1 57.28 109 LYS A O 1
ATOM 901 N N . SER A 1 110 ? -11.375 -2.506 -10.383 1 50.34 110 SER A N 1
ATOM 902 C CA . SER A 1 110 ? -12 -3.363 -11.383 1 50.34 110 SER A CA 1
ATOM 903 C C . SER A 1 110 ? -11.547 -2.988 -12.789 1 50.34 110 SER A C 1
ATOM 905 O O . SER A 1 110 ? -11.609 -3.809 -13.703 1 50.34 110 SER A O 1
ATOM 907 N N . THR A 1 111 ? -11.32 -1.711 -12.852 1 44.88 111 THR A N 1
ATOM 908 C CA . THR A 1 111 ? -11.141 -1.411 -14.273 1 44.88 111 THR A CA 1
ATOM 909 C C . THR A 1 111 ? -10.062 -2.303 -14.883 1 44.88 111 THR A C 1
ATOM 911 O O . THR A 1 111 ? -9.938 -2.377 -16.109 1 44.88 111 THR A O 1
ATOM 914 N N . TYR A 1 112 ? -9.305 -2.842 -14.047 1 45.22 112 TYR A N 1
ATOM 915 C CA . TYR A 1 112 ? -8.227 -3.541 -14.734 1 45.22 112 TYR A CA 1
ATOM 916 C C . TYR A 1 112 ? -8.445 -5.047 -14.703 1 45.22 112 TYR A C 1
ATOM 918 O O . TYR A 1 112 ? -7.695 -5.781 -14.055 1 45.22 112 TYR A O 1
ATOM 926 N N . ARG A 1 113 ? -9.516 -5.461 -14.594 1 48.09 113 ARG A N 1
ATOM 927 C CA . ARG A 1 113 ? -9.773 -6.852 -14.945 1 48.09 113 ARG A CA 1
ATOM 928 C C . ARG A 1 113 ? -8.648 -7.418 -15.805 1 48.09 113 ARG A C 1
ATOM 930 O O . ARG A 1 113 ? -8.328 -8.609 -15.711 1 48.09 113 ARG A O 1
ATOM 937 N N . ASP A 1 114 ? -8.102 -6.488 -16.516 1 49.91 114 ASP A N 1
ATOM 938 C CA . ASP A 1 114 ? -7.094 -6.938 -17.469 1 49.91 114 ASP A CA 1
ATOM 939 C C . ASP A 1 114 ? -5.727 -7.051 -16.797 1 49.91 114 ASP A C 1
ATOM 941 O O . ASP A 1 114 ? -4.719 -7.285 -17.469 1 49.91 114 ASP A O 1
ATOM 945 N N . PHE A 1 115 ? -5.688 -6.68 -15.609 1 50.47 115 PHE A N 1
ATOM 946 C CA . PHE A 1 115 ? -4.359 -6.652 -15.008 1 50.47 115 PHE A CA 1
ATOM 947 C C . PHE A 1 115 ? -3.883 -8.062 -14.688 1 50.47 115 PHE A C 1
ATOM 949 O O . PHE A 1 115 ? -2.811 -8.242 -14.109 1 50.47 115 PHE A O 1
ATOM 956 N N . GLU A 1 116 ? -4.738 -8.969 -14.781 1 55.47 116 GLU A N 1
ATOM 957 C CA . GLU A 1 116 ? -4.137 -10.281 -14.586 1 55.47 116 GLU A CA 1
ATOM 958 C C . GLU A 1 116 ? -3.352 -10.719 -15.82 1 55.47 116 GLU A C 1
ATOM 960 O O . GLU A 1 116 ? -3.865 -11.453 -16.672 1 55.47 116 GLU A O 1
ATOM 965 N N . PRO A 1 117 ? -2.123 -9.961 -15.906 1 60.94 117 PRO A N 1
ATOM 966 C CA . PRO A 1 117 ? -1.346 -10.391 -17.078 1 60.94 117 PRO A CA 1
ATOM 967 C C . PRO A 1 117 ? -1.127 -11.898 -17.109 1 60.94 117 PRO A C 1
ATOM 969 O O . PRO A 1 117 ? -1.248 -12.57 -16.078 1 60.94 117 PRO A O 1
ATOM 972 N N . ASN A 1 118 ? -1.242 -12.336 -18.266 1 64.56 118 ASN A N 1
ATOM 973 C CA . ASN A 1 118 ? -0.83 -13.719 -18.5 1 64.56 118 ASN A CA 1
ATOM 974 C C . ASN A 1 118 ? 0.584 -13.977 -17.984 1 64.56 118 ASN A C 1
ATOM 976 O O . ASN A 1 118 ? 1.54 -13.984 -18.75 1 64.56 118 ASN A O 1
ATOM 980 N N . LEU A 1 119 ? 0.651 -14.125 -16.641 1 70.31 119 LEU A N 1
ATOM 981 C CA . LEU A 1 119 ? 1.956 -14.305 -16.016 1 70.31 119 LEU A CA 1
ATOM 982 C C . LEU A 1 119 ? 2.617 -15.594 -16.484 1 70.31 119 LEU A C 1
ATOM 984 O O . LEU A 1 119 ? 3.832 -15.758 -16.344 1 70.31 119 LEU A O 1
ATOM 988 N N . TRP A 1 120 ? 1.832 -16.391 -17.062 1 68.19 120 TRP A N 1
ATOM 989 C CA . TRP A 1 120 ? 2.371 -17.656 -17.562 1 68.19 120 TRP A CA 1
ATOM 990 C C . TRP A 1 120 ? 3.211 -17.438 -18.812 1 68.19 120 TRP A C 1
ATOM 992 O O . TRP A 1 120 ? 4.012 -18.297 -19.203 1 68.19 120 TRP A O 1
ATOM 1002 N N . ALA A 1 121 ? 2.932 -16.281 -19.359 1 69.19 121 ALA A N 1
ATOM 1003 C CA . ALA A 1 121 ? 3.688 -15.961 -20.578 1 69.19 121 ALA A CA 1
ATOM 1004 C C . ALA A 1 121 ? 5.098 -15.492 -20.234 1 69.19 121 ALA A C 1
ATOM 1006 O O . ALA A 1 121 ? 5.898 -15.203 -21.125 1 69.19 121 ALA A O 1
ATOM 1007 N N . VAL A 1 122 ? 5.391 -15.547 -19.031 1 73.94 122 VAL A N 1
ATOM 1008 C CA . VAL A 1 122 ? 6.695 -15.062 -18.594 1 73.94 122 VAL A CA 1
ATOM 1009 C C . VAL A 1 122 ? 7.789 -16.016 -19.094 1 73.94 122 VAL A C 1
ATOM 1011 O O . VAL A 1 122 ? 7.625 -17.234 -19.062 1 73.94 122 VAL A O 1
ATOM 1014 N N . GLN A 1 123 ? 8.836 -15.461 -19.531 1 75.94 123 GLN A N 1
ATOM 1015 C CA . GLN A 1 123 ? 10.023 -16.234 -19.844 1 75.94 123 GLN A CA 1
ATOM 1016 C C . GLN A 1 123 ? 10.812 -16.594 -18.578 1 75.94 123 GLN A C 1
ATOM 1018 O O . GLN A 1 123 ? 10.836 -15.812 -17.625 1 75.94 123 GLN A O 1
ATOM 1023 N N . GLY A 1 124 ? 11.398 -17.797 -18.609 1 77.56 124 GLY A N 1
ATOM 1024 C CA . GLY A 1 124 ? 12.164 -18.234 -17.453 1 77.56 124 GLY A CA 1
ATOM 1025 C C . GLY A 1 124 ? 13.188 -17.219 -17 1 77.56 124 GLY A C 1
ATOM 1026 O O . GLY A 1 124 ? 13.328 -16.953 -15.805 1 77.56 124 GLY A O 1
ATOM 1027 N N . THR A 1 125 ? 13.875 -16.594 -17.938 1 80.56 125 THR A N 1
ATOM 1028 C CA . THR A 1 125 ? 14.938 -15.633 -17.641 1 80.56 125 THR A CA 1
ATOM 1029 C C . THR A 1 125 ? 14.375 -14.398 -16.953 1 80.56 125 THR A C 1
ATOM 1031 O O . THR A 1 125 ? 15.094 -13.695 -16.234 1 80.56 125 THR A O 1
ATOM 1034 N N . ASN A 1 126 ? 13.117 -14.227 -17.156 1 85.62 126 ASN A N 1
ATOM 1035 C CA . ASN A 1 126 ? 12.492 -13.047 -16.562 1 85.62 126 ASN A CA 1
ATOM 1036 C C . ASN A 1 126 ? 11.969 -13.32 -15.164 1 85.62 126 ASN A C 1
ATOM 1038 O O . ASN A 1 126 ? 11.5 -12.414 -14.484 1 85.62 126 ASN A O 1
ATOM 1042 N N . CYS A 1 127 ? 12.203 -14.562 -14.766 1 91.88 127 CYS A N 1
ATOM 1043 C CA . CYS A 1 127 ? 11.75 -14.938 -13.438 1 91.88 127 CYS A CA 1
ATOM 1044 C C . CYS A 1 127 ? 12.82 -14.664 -12.391 1 91.88 127 CYS A C 1
ATOM 1046 O O . CYS A 1 127 ? 12.555 -14.727 -11.188 1 91.88 127 CYS A O 1
ATOM 1048 N N . VAL A 1 128 ? 14.055 -14.438 -12.789 1 96.5 128 VAL A N 1
ATOM 1049 C CA . VAL A 1 128 ? 15.148 -14.109 -11.883 1 96.5 128 VAL A CA 1
ATOM 1050 C C . VAL A 1 128 ? 15.594 -12.672 -12.109 1 96.5 128 VAL A C 1
ATOM 1052 O O . VAL A 1 128 ? 16.094 -12.328 -13.188 1 96.5 128 VAL A O 1
ATOM 1055 N N . LEU A 1 129 ? 15.453 -11.828 -11.133 1 97.12 129 LEU A N 1
ATOM 1056 C CA . LEU A 1 129 ? 15.758 -10.406 -11.219 1 97.12 129 LEU A CA 1
ATOM 1057 C C . LEU A 1 129 ? 16.922 -10.039 -10.312 1 97.12 129 LEU A C 1
ATOM 1059 O O . LEU A 1 129 ? 16.844 -10.188 -9.094 1 97.12 129 LEU A O 1
ATOM 1063 N N . SER A 1 130 ? 17.969 -9.547 -10.891 1 97.5 130 SER A N 1
ATOM 1064 C CA . SER A 1 130 ? 19.156 -9.219 -10.117 1 97.5 130 SER A CA 1
ATOM 1065 C C . SER A 1 130 ? 18.984 -7.906 -9.359 1 97.5 130 SER A C 1
ATOM 1067 O O . SER A 1 130 ? 18.312 -6.988 -9.844 1 97.5 130 SER A O 1
ATOM 1069 N N . LYS A 1 131 ? 19.625 -7.785 -8.234 1 97.62 131 LYS A N 1
ATOM 1070 C CA . LYS A 1 131 ? 19.625 -6.562 -7.438 1 97.62 131 LYS A CA 1
ATOM 1071 C C . LYS A 1 131 ? 20.203 -5.391 -8.219 1 97.62 131 LYS A C 1
ATOM 1073 O O . LYS A 1 131 ? 19.734 -4.262 -8.109 1 97.62 131 LYS A O 1
ATOM 1078 N N . GLU A 1 132 ? 21.203 -5.59 -8.984 1 96.75 132 GLU A N 1
ATOM 1079 C CA . GLU A 1 132 ? 21.891 -4.559 -9.75 1 96.75 132 GLU A CA 1
ATOM 1080 C C . GLU A 1 132 ? 20.969 -3.945 -10.805 1 96.75 132 GLU A C 1
ATOM 1082 O O . GLU A 1 132 ? 20.906 -2.723 -10.953 1 96.75 132 GLU A O 1
ATOM 1087 N N . GLN A 1 133 ? 20.25 -4.785 -11.492 1 95.75 133 GLN A N 1
ATOM 1088 C CA . GLN A 1 133 ? 19.406 -4.312 -12.586 1 95.75 133 GLN A CA 1
ATOM 1089 C C . GLN A 1 133 ? 18.062 -3.824 -12.055 1 95.75 133 GLN A C 1
ATOM 1091 O O . GLN A 1 133 ? 17.438 -2.949 -12.656 1 95.75 133 GLN A O 1
ATOM 1096 N N . HIS A 1 134 ? 17.688 -4.438 -10.961 1 96.75 134 HIS A N 1
ATOM 1097 C CA . HIS A 1 134 ? 16.391 -4.117 -10.398 1 96.75 134 HIS A CA 1
ATOM 1098 C C . HIS A 1 134 ? 16.484 -3.838 -8.906 1 96.75 134 HIS A C 1
ATOM 1100 O O . HIS A 1 134 ? 15.867 -4.535 -8.094 1 96.75 134 HIS A O 1
ATOM 1106 N N . PRO A 1 135 ? 17.156 -2.811 -8.516 1 97 135 PRO A N 1
ATOM 1107 C CA . PRO A 1 135 ? 17.359 -2.529 -7.09 1 97 135 PRO A CA 1
ATOM 1108 C C . PRO A 1 135 ? 16.047 -2.277 -6.344 1 97 135 PRO A C 1
ATOM 1110 O O . PRO A 1 135 ? 15.938 -2.605 -5.16 1 97 135 PRO A O 1
ATOM 1113 N N . LYS A 1 136 ? 15.086 -1.655 -7.035 1 97.06 136 LYS A N 1
ATOM 1114 C CA . LYS A 1 136 ? 13.797 -1.385 -6.406 1 97.06 136 LYS A CA 1
ATOM 1115 C C . LYS A 1 136 ? 13.094 -2.682 -6.016 1 97.06 136 LYS A C 1
ATOM 1117 O O . LYS A 1 136 ? 12.508 -2.775 -4.934 1 97.06 136 LYS A O 1
ATOM 1122 N N . VAL A 1 137 ? 13.164 -3.695 -6.863 1 98.12 137 VAL A N 1
ATOM 1123 C CA . VAL A 1 137 ? 12.547 -4.992 -6.594 1 98.12 137 VAL A CA 1
ATOM 1124 C C . VAL A 1 137 ? 13.188 -5.617 -5.352 1 98.12 137 VAL A C 1
ATOM 1126 O O . VAL A 1 137 ? 12.477 -6.086 -4.457 1 98.12 137 VAL A O 1
ATOM 1129 N N . TYR A 1 138 ? 14.484 -5.57 -5.312 1 98.31 138 TYR A N 1
ATOM 1130 C CA . TYR A 1 138 ? 15.203 -6.148 -4.18 1 98.31 138 TYR A CA 1
ATOM 1131 C C . TYR A 1 138 ? 14.836 -5.445 -2.881 1 98.31 138 TYR A C 1
ATOM 1133 O O . TYR A 1 138 ? 14.555 -6.094 -1.872 1 98.31 138 TYR A O 1
ATOM 1141 N N . THR A 1 139 ? 14.797 -4.133 -2.936 1 97.81 139 THR A N 1
ATOM 1142 C CA . THR A 1 139 ? 14.508 -3.338 -1.746 1 97.81 139 THR A CA 1
ATOM 1143 C C . THR A 1 139 ? 13.094 -3.6 -1.247 1 97.81 139 THR A C 1
ATOM 1145 O O . THR A 1 139 ? 12.875 -3.789 -0.049 1 97.81 139 THR A O 1
ATOM 1148 N N . LEU A 1 140 ? 12.133 -3.584 -2.119 1 98.62 140 LEU A N 1
ATOM 1149 C CA . LEU A 1 140 ? 10.75 -3.852 -1.741 1 98.62 140 LEU A CA 1
ATOM 1150 C C . LEU A 1 140 ? 10.609 -5.254 -1.16 1 98.62 140 LEU A C 1
ATOM 1152 O O . LEU A 1 140 ? 10.031 -5.43 -0.088 1 98.62 140 LEU A O 1
ATOM 1156 N N . ALA A 1 141 ? 11.195 -6.254 -1.837 1 98.62 141 ALA A N 1
ATOM 1157 C CA . ALA A 1 141 ? 11.07 -7.645 -1.406 1 98.62 141 ALA A CA 1
ATOM 1158 C C . ALA A 1 141 ? 11.68 -7.844 -0.022 1 98.62 141 ALA A C 1
ATOM 1160 O O . ALA A 1 141 ? 11.07 -8.469 0.847 1 98.62 141 ALA A O 1
ATOM 1161 N N . THR A 1 142 ? 12.859 -7.328 0.192 1 98.44 142 THR A N 1
ATOM 1162 C CA . THR A 1 142 ? 13.531 -7.516 1.475 1 98.44 142 THR A CA 1
ATOM 1163 C C . THR A 1 142 ? 12.805 -6.75 2.58 1 98.44 142 THR A C 1
ATOM 1165 O O . THR A 1 142 ? 12.766 -7.199 3.727 1 98.44 142 THR A O 1
ATOM 1168 N N . SER A 1 143 ? 12.203 -5.562 2.256 1 98.38 143 SER A N 1
ATOM 1169 C CA . SER A 1 143 ? 11.438 -4.805 3.236 1 98.38 143 SER A CA 1
ATOM 1170 C C . SER A 1 143 ? 10.188 -5.566 3.668 1 98.38 143 SER A C 1
ATOM 1172 O O . SER A 1 143 ? 9.789 -5.504 4.832 1 98.38 143 SER A O 1
ATOM 1174 N N . ILE A 1 144 ? 9.57 -6.242 2.736 1 98.62 144 ILE A N 1
ATOM 1175 C CA . ILE A 1 144 ? 8.398 -7.055 3.041 1 98.62 144 ILE A CA 1
ATOM 1176 C C . ILE A 1 144 ? 8.781 -8.156 4.027 1 98.62 144 ILE A C 1
ATOM 1178 O O . ILE A 1 144 ? 8.094 -8.359 5.035 1 98.62 144 ILE A O 1
ATOM 1182 N N . VAL A 1 145 ? 9.898 -8.867 3.73 1 98.38 145 VAL A N 1
ATOM 1183 C CA . VAL A 1 145 ? 10.367 -9.938 4.605 1 98.38 145 VAL A CA 1
ATOM 1184 C C . VAL A 1 145 ? 10.625 -9.391 6.004 1 98.38 145 VAL A C 1
ATOM 1186 O O . VAL A 1 145 ? 10.234 -10.008 7 1 98.38 145 VAL A O 1
ATOM 1189 N N . GLU A 1 146 ? 11.227 -8.242 6.059 1 97.81 146 GLU A N 1
ATOM 1190 C CA . GLU A 1 146 ? 11.531 -7.625 7.348 1 97.81 146 GLU A CA 1
ATOM 1191 C C . GLU A 1 146 ? 10.25 -7.32 8.125 1 97.81 146 GLU A C 1
ATOM 1193 O O . GLU A 1 146 ? 10.172 -7.59 9.328 1 97.81 146 GLU A O 1
ATOM 1198 N N . GLU A 1 147 ? 9.266 -6.746 7.484 1 97.88 147 GLU A N 1
ATOM 1199 C CA . GLU A 1 147 ? 7.992 -6.445 8.125 1 97.88 147 GLU A CA 1
ATOM 1200 C C . GLU A 1 147 ? 7.34 -7.711 8.68 1 97.88 147 GLU A C 1
ATOM 1202 O O . GLU A 1 147 ? 6.852 -7.715 9.812 1 97.88 147 GLU A O 1
ATOM 1207 N N . LEU A 1 148 ? 7.355 -8.727 7.895 1 97.25 148 LEU A N 1
ATOM 1208 C CA . LEU A 1 148 ? 6.66 -9.961 8.258 1 97.25 148 LEU A CA 1
ATOM 1209 C C . LEU A 1 148 ? 7.402 -10.695 9.367 1 97.25 148 LEU A C 1
ATOM 1211 O O . LEU A 1 148 ? 6.785 -11.383 10.18 1 97.25 148 LEU A O 1
ATOM 1215 N N . LYS A 1 149 ? 8.711 -10.562 9.406 1 96.81 149 LYS A N 1
ATOM 1216 C CA . LYS A 1 149 ? 9.516 -11.203 10.445 1 96.81 149 LYS A CA 1
ATOM 1217 C C . LYS A 1 149 ? 9.398 -10.461 11.773 1 96.81 149 LYS A C 1
ATOM 1219 O O . LYS A 1 149 ? 9.227 -11.086 12.82 1 96.81 149 LYS A O 1
ATOM 1224 N N . GLN A 1 150 ? 9.5 -9.117 11.742 1 96.44 150 GLN A N 1
ATOM 1225 C CA . GLN A 1 150 ? 9.57 -8.32 12.961 1 96.44 150 GLN A CA 1
ATOM 1226 C C . GLN A 1 150 ? 8.195 -8.133 13.578 1 96.44 150 GLN A C 1
ATOM 1228 O O . GLN A 1 150 ? 8.062 -8.023 14.797 1 96.44 150 GLN A O 1
ATOM 1233 N N . GLN A 1 151 ? 7.191 -7.988 12.734 1 95.88 151 GLN A N 1
ATOM 1234 C CA . GLN A 1 151 ? 5.797 -7.836 13.141 1 95.88 151 GLN A CA 1
ATOM 1235 C C . GLN A 1 151 ? 5.621 -6.652 14.086 1 95.88 151 GLN A C 1
ATOM 1237 O O . GLN A 1 151 ? 4.984 -6.777 15.133 1 95.88 151 GLN A O 1
ATOM 1242 N N . ASN A 1 152 ? 6.352 -5.555 13.766 1 94.38 152 ASN A N 1
ATOM 1243 C CA . ASN A 1 152 ? 6.109 -4.305 14.477 1 94.38 152 ASN A CA 1
ATOM 1244 C C . ASN A 1 152 ? 4.668 -3.832 14.297 1 94.38 152 ASN A C 1
ATOM 1246 O O . ASN A 1 152 ? 3.926 -4.375 13.477 1 94.38 152 ASN A O 1
ATOM 1250 N N . PRO A 1 153 ? 4.191 -2.9 15.125 1 90.81 153 PRO A N 1
ATOM 1251 C CA . PRO A 1 153 ? 2.809 -2.432 15 1 90.81 153 PRO A CA 1
ATOM 1252 C C . PRO A 1 153 ? 2.443 -2.055 13.562 1 90.81 153 PRO A C 1
ATOM 1254 O O . PRO A 1 153 ? 3.221 -1.381 12.883 1 90.81 153 PRO A O 1
ATOM 1257 N N . TYR A 1 154 ? 1.349 -2.596 13.07 1 91.12 154 TYR A N 1
ATOM 1258 C CA . TYR A 1 154 ? 0.788 -2.322 11.758 1 91.12 154 TYR A CA 1
ATOM 1259 C C . TYR A 1 154 ? 1.619 -2.982 10.664 1 91.12 154 TYR A C 1
ATOM 1261 O O . TYR A 1 154 ? 1.726 -2.457 9.555 1 91.12 154 TYR A O 1
ATOM 1269 N N . TYR A 1 155 ? 2.307 -4.055 11 1 95 155 TYR A N 1
ATOM 1270 C CA . TYR A 1 155 ? 3.201 -4.688 10.039 1 95 155 TYR A CA 1
ATOM 1271 C C . TYR A 1 155 ? 2.42 -5.254 8.859 1 95 155 TYR A C 1
ATOM 1273 O O . TYR A 1 155 ? 2.918 -5.281 7.73 1 95 155 TYR A O 1
ATOM 1281 N N . GLN A 1 156 ? 1.152 -5.715 9.102 1 94.06 156 GLN A N 1
ATOM 1282 C CA . GLN A 1 156 ? 0.358 -6.262 8.008 1 94.06 156 GLN A CA 1
ATOM 1283 C C . GLN A 1 156 ? 0.019 -5.188 6.98 1 94.06 156 GLN A C 1
ATOM 1285 O O . GLN A 1 156 ? 0.157 -5.406 5.773 1 94.06 156 GLN A O 1
ATOM 1290 N N . GLU A 1 157 ? -0.376 -3.992 7.461 1 93.19 157 GLU A N 1
ATOM 1291 C CA . GLU A 1 157 ? -0.696 -2.873 6.578 1 93.19 157 GLU A CA 1
ATOM 1292 C C . GLU A 1 157 ? 0.54 -2.395 5.82 1 93.19 157 GLU A C 1
ATOM 1294 O O . GLU A 1 157 ? 0.469 -2.107 4.625 1 93.19 157 GLU A O 1
ATOM 1299 N N . SER A 1 158 ? 1.638 -2.297 6.586 1 96.44 158 SER A N 1
ATOM 1300 C CA . SER A 1 158 ? 2.885 -1.891 5.945 1 96.44 158 SER A CA 1
ATOM 1301 C C . SER A 1 158 ? 3.311 -2.893 4.875 1 96.44 158 SER A C 1
ATOM 1303 O O . SER A 1 158 ? 3.641 -2.506 3.754 1 96.44 158 SER A O 1
ATOM 1305 N N . ALA A 1 159 ? 3.252 -4.188 5.227 1 97.5 159 ALA A N 1
ATOM 1306 C CA . ALA A 1 159 ? 3.604 -5.238 4.27 1 97.5 159 ALA A CA 1
ATOM 1307 C C . ALA A 1 159 ? 2.676 -5.211 3.059 1 97.5 159 ALA A C 1
ATOM 1309 O O . ALA A 1 159 ? 3.127 -5.363 1.922 1 97.5 159 ALA A O 1
ATOM 1310 N N . TYR A 1 160 ? 1.431 -5.023 3.316 1 95.81 160 TYR A N 1
ATOM 1311 C CA . TYR A 1 160 ? 0.456 -4.906 2.238 1 95.81 160 TYR A CA 1
ATOM 1312 C C . TYR A 1 160 ? 0.865 -3.826 1.245 1 95.81 160 TYR A C 1
ATOM 1314 O O . TYR A 1 160 ? 0.875 -4.059 0.034 1 95.81 160 TYR A O 1
ATOM 1322 N N . GLY A 1 161 ? 1.107 -2.643 1.748 1 96.81 161 GLY A N 1
ATOM 1323 C CA . GLY A 1 161 ? 1.522 -1.55 0.885 1 96.81 161 GLY A CA 1
ATOM 1324 C C . GLY A 1 161 ? 2.762 -1.87 0.07 1 96.81 161 GLY A C 1
ATOM 1325 O O . GLY A 1 161 ? 2.795 -1.628 -1.139 1 96.81 161 GLY A O 1
ATOM 1326 N N . LEU A 1 162 ? 3.787 -2.426 0.717 1 98.56 162 LEU A N 1
ATOM 1327 C CA . LEU A 1 162 ? 5.031 -2.797 0.049 1 98.56 162 LEU A CA 1
ATOM 1328 C C . LEU A 1 162 ? 4.777 -3.857 -1.017 1 98.56 162 LEU A C 1
ATOM 1330 O O . LEU A 1 162 ? 5.332 -3.783 -2.115 1 98.56 162 LEU A O 1
ATOM 1334 N N . MET A 1 163 ? 3.947 -4.793 -0.701 1 97.69 163 MET A N 1
ATOM 1335 C CA . MET A 1 163 ? 3.637 -5.879 -1.625 1 97.69 163 MET A CA 1
ATOM 1336 C C . MET A 1 163 ? 2.891 -5.355 -2.848 1 97.69 163 MET A C 1
ATOM 1338 O O . MET A 1 163 ? 3.121 -5.82 -3.967 1 97.69 163 MET A O 1
ATOM 1342 N N . LEU A 1 164 ? 2.004 -4.438 -2.641 1 95.75 164 LEU A N 1
ATOM 1343 C CA . LEU A 1 164 ? 1.292 -3.84 -3.764 1 95.75 164 LEU A CA 1
ATOM 1344 C C . LEU A 1 164 ? 2.266 -3.18 -4.734 1 95.75 164 LEU A C 1
ATOM 1346 O O . LEU A 1 164 ? 2.197 -3.412 -5.941 1 95.75 164 LEU A O 1
ATOM 1350 N N . SER A 1 165 ? 3.148 -2.393 -4.195 1 97.56 165 SER A N 1
ATOM 1351 C CA . SER A 1 165 ? 4.133 -1.716 -5.031 1 97.56 165 SER A CA 1
ATOM 1352 C C . SER A 1 165 ? 5.055 -2.717 -5.723 1 97.56 165 SER A C 1
ATOM 1354 O O . SER A 1 165 ? 5.391 -2.551 -6.898 1 97.56 165 SER A O 1
ATOM 1356 N N . LEU A 1 166 ? 5.473 -3.77 -4.98 1 97.69 166 LEU A N 1
ATOM 1357 C CA . LEU A 1 166 ? 6.324 -4.801 -5.562 1 97.69 166 LEU A CA 1
ATOM 1358 C C . LEU A 1 166 ? 5.625 -5.492 -6.727 1 97.69 166 LEU A C 1
ATOM 1360 O O . LEU A 1 166 ? 6.211 -5.664 -7.797 1 97.69 166 LEU A O 1
ATOM 1364 N N . TYR A 1 167 ? 4.391 -5.883 -6.516 1 94.69 167 TYR A N 1
ATOM 1365 C CA . TYR A 1 167 ? 3.633 -6.582 -7.547 1 94.69 167 TYR A CA 1
ATOM 1366 C C . TYR A 1 167 ? 3.5 -5.723 -8.797 1 94.69 167 TYR A C 1
ATOM 1368 O O . TYR A 1 167 ? 3.668 -6.215 -9.922 1 94.69 167 TYR A O 1
ATOM 1376 N N . ILE A 1 168 ? 3.213 -4.488 -8.656 1 93.5 168 ILE A N 1
ATOM 1377 C CA . ILE A 1 168 ? 3.084 -3.564 -9.781 1 93.5 168 ILE A CA 1
ATOM 1378 C C . ILE A 1 168 ? 4.414 -3.467 -10.523 1 93.5 168 ILE A C 1
ATOM 1380 O O . ILE A 1 168 ? 4.445 -3.486 -11.758 1 93.5 168 ILE A O 1
ATOM 1384 N N . GLU A 1 169 ? 5.539 -3.344 -9.766 1 95.06 169 GLU A N 1
ATOM 1385 C CA . GLU A 1 169 ? 6.855 -3.287 -10.398 1 95.06 169 GLU A CA 1
ATOM 1386 C C . GLU A 1 169 ? 7.121 -4.543 -11.219 1 95.06 169 GLU A C 1
ATOM 1388 O O . GLU A 1 169 ? 7.656 -4.465 -12.328 1 95.06 169 GLU A O 1
ATOM 1393 N N . LEU A 1 170 ? 6.723 -5.676 -10.672 1 93.38 170 LEU A N 1
ATOM 1394 C CA . LEU A 1 170 ? 6.902 -6.941 -11.375 1 93.38 170 LEU A CA 1
ATOM 1395 C C . LEU A 1 170 ? 6.055 -6.984 -12.641 1 93.38 170 LEU A C 1
ATOM 1397 O O . LEU A 1 170 ? 6.5 -7.473 -13.68 1 93.38 170 LEU A O 1
ATOM 1401 N N . LEU A 1 171 ? 4.852 -6.492 -12.562 1 89.5 171 LEU A N 1
ATOM 1402 C CA . LEU A 1 171 ? 3.992 -6.422 -13.742 1 89.5 171 LEU A CA 1
ATOM 1403 C C . LEU A 1 171 ? 4.617 -5.543 -14.82 1 89.5 171 LEU A C 1
ATOM 1405 O O . LEU A 1 171 ? 4.559 -5.879 -16 1 89.5 171 LEU A O 1
ATOM 1409 N N . ARG A 1 172 ? 5.137 -4.414 -14.367 1 90.88 172 ARG A N 1
ATOM 1410 C CA . ARG A 1 172 ? 5.777 -3.504 -15.312 1 90.88 172 ARG A CA 1
ATOM 1411 C C . ARG A 1 172 ? 6.949 -4.18 -16.016 1 90.88 172 ARG A C 1
ATOM 1413 O O . ARG A 1 172 ? 7.102 -4.062 -17.234 1 90.88 172 ARG A O 1
ATOM 1420 N N . ILE A 1 173 ? 7.766 -4.863 -15.281 1 90.88 173 ILE A N 1
ATOM 1421 C CA . ILE A 1 173 ? 8.922 -5.57 -15.82 1 90.88 173 ILE A CA 1
ATOM 1422 C C . ILE A 1 173 ? 8.453 -6.637 -16.812 1 90.88 173 ILE A C 1
ATOM 1424 O O . ILE A 1 173 ? 9.016 -6.77 -17.891 1 90.88 173 ILE A O 1
ATOM 1428 N N . HIS A 1 174 ? 7.406 -7.41 -16.406 1 86.31 174 HIS A N 1
ATOM 1429 C CA . HIS A 1 174 ? 6.84 -8.438 -17.266 1 86.31 174 HIS A CA 1
ATOM 1430 C C . HIS A 1 174 ? 6.324 -7.848 -18.578 1 86.31 174 HIS A C 1
ATOM 1432 O O . HIS A 1 174 ? 6.547 -8.406 -19.656 1 86.31 174 HIS A O 1
ATOM 1438 N N . SER A 1 175 ? 5.672 -6.773 -18.484 1 84.12 175 SER A N 1
ATOM 1439 C CA . SER A 1 175 ? 5.078 -6.133 -19.656 1 84.12 175 SER A CA 1
ATOM 1440 C C . SER A 1 175 ? 6.148 -5.633 -20.625 1 84.12 175 SER A C 1
ATOM 1442 O O . SER A 1 175 ? 5.965 -5.676 -21.844 1 84.12 175 SER A O 1
ATOM 1444 N N . ARG A 1 176 ? 7.23 -5.148 -20.094 1 83.06 176 ARG A N 1
ATOM 1445 C CA . ARG A 1 176 ? 8.32 -4.637 -20.922 1 83.06 176 ARG A CA 1
ATOM 1446 C C . ARG A 1 176 ? 9.016 -5.77 -21.656 1 83.06 176 ARG A C 1
ATOM 1448 O O . ARG A 1 176 ? 9.547 -5.566 -22.75 1 83.06 176 ARG A O 1
ATOM 1455 N N . ASN A 1 177 ? 9.039 -6.902 -21.062 1 75.75 177 ASN A N 1
ATOM 1456 C CA . ASN A 1 177 ? 9.758 -8.039 -21.625 1 75.75 177 ASN A CA 1
ATOM 1457 C C . ASN A 1 177 ? 8.883 -8.836 -22.578 1 75.75 177 ASN A C 1
ATOM 1459 O O . ASN A 1 177 ? 9.359 -9.766 -23.234 1 75.75 177 ASN A O 1
ATOM 1463 N N . GLN A 1 178 ? 7.598 -8.562 -22.547 1 67.56 178 GLN A N 1
ATOM 1464 C CA . GLN A 1 178 ? 6.742 -9.266 -23.5 1 67.56 178 GLN A CA 1
ATOM 1465 C C . GLN A 1 178 ? 7.008 -8.797 -24.938 1 67.56 178 GLN A C 1
ATOM 1467 O O . GLN A 1 178 ? 6.977 -7.598 -25.219 1 67.56 178 GLN A O 1
ATOM 1472 N N . PRO A 1 179 ? 7.812 -9.469 -25.672 1 51.5 179 PRO A N 1
ATOM 1473 C CA . PRO A 1 179 ? 7.934 -9.078 -27.078 1 51.5 179 PRO A CA 1
ATOM 1474 C C . PRO A 1 179 ? 6.605 -8.633 -27.688 1 51.5 179 PRO A C 1
ATOM 1476 O O . PRO A 1 179 ? 5.543 -9.094 -27.25 1 51.5 179 PRO A O 1
ATOM 1479 N N . LEU A 1 180 ? 6.445 -7.328 -28.359 1 43.12 180 LEU A N 1
ATOM 1480 C CA . LEU A 1 180 ? 5.309 -7.09 -29.234 1 43.12 180 LEU A CA 1
ATOM 1481 C C . LEU A 1 180 ? 4.852 -8.391 -29.906 1 43.12 180 LEU A C 1
ATOM 1483 O O . LEU A 1 180 ? 5.09 -8.602 -31.094 1 43.12 180 LEU A O 1
ATOM 1487 N N . ALA A 1 181 ? 5.266 -9.352 -29.5 1 42.09 181 ALA A N 1
ATOM 1488 C CA . ALA A 1 181 ? 5.121 -10.531 -30.344 1 42.09 181 ALA A CA 1
ATOM 1489 C C . ALA A 1 181 ? 3.801 -10.508 -31.109 1 42.09 181 ALA A C 1
ATOM 1491 O O . ALA A 1 181 ? 2.863 -9.805 -30.719 1 42.09 181 ALA A O 1
ATOM 1492 N N . GLU A 1 182 ? 3.777 -11.25 -32.344 1 37.88 182 GLU A N 1
ATOM 1493 C CA . GLU A 1 182 ? 2.889 -12.078 -33.156 1 37.88 182 GLU A CA 1
ATOM 1494 C C . GLU A 1 182 ? 1.792 -12.711 -32.312 1 37.88 182 GLU A C 1
ATOM 1496 O O . GLU A 1 182 ? 2.074 -13.531 -31.422 1 37.88 182 GLU A O 1
ATOM 1501 N N . GLN A 1 183 ? 0.759 -11.992 -31.828 1 40.81 183 GLN A N 1
ATOM 1502 C CA . GLN A 1 183 ? -0.544 -12.477 -31.391 1 40.81 183 GLN A CA 1
ATOM 1503 C C . GLN A 1 183 ? -0.67 -13.984 -31.609 1 40.81 183 GLN A C 1
ATOM 1505 O O . GLN A 1 183 ? -1.449 -14.656 -30.922 1 40.81 183 GLN A O 1
ATOM 1510 N N . GLY A 1 184 ? -0.465 -14.438 -32.875 1 37.38 184 GLY A N 1
ATOM 1511 C CA . GLY A 1 184 ? -0.928 -15.664 -33.5 1 37.38 184 GLY A CA 1
ATOM 1512 C C . GLY A 1 184 ? -0.129 -16.891 -33.094 1 37.38 184 GLY A C 1
ATOM 1513 O O . GLY A 1 184 ? -0.413 -18 -33.531 1 37.38 184 GLY A O 1
ATOM 1514 N N . GLN A 1 185 ? 1.265 -16.781 -33.125 1 38.78 185 GLN A N 1
ATOM 1515 C CA . GLN A 1 185 ? 1.924 -18.078 -33.219 1 38.78 185 GLN A CA 1
ATOM 1516 C C . GLN A 1 185 ? 1.682 -18.922 -31.969 1 38.78 185 GLN A C 1
ATOM 1518 O O . GLN A 1 185 ? 1.453 -18.375 -30.891 1 38.78 185 GLN A O 1
ATOM 1523 N N . ASP A 1 186 ? 1.46 -20.25 -32.188 1 39.16 186 ASP A N 1
ATOM 1524 C CA . ASP A 1 186 ? 1.333 -21.438 -31.344 1 39.16 186 ASP A CA 1
ATOM 1525 C C . ASP A 1 186 ? 2.275 -21.375 -30.156 1 39.16 186 ASP A C 1
ATOM 1527 O O . ASP A 1 186 ? 3.496 -21.453 -30.312 1 39.16 186 ASP A O 1
ATOM 1531 N N . HIS A 1 187 ? 2.24 -20.359 -29.312 1 43.06 187 HIS A N 1
ATOM 1532 C CA . HIS A 1 187 ? 2.957 -20.531 -28.062 1 43.06 187 HIS A CA 1
ATOM 1533 C C . HIS A 1 187 ? 3.262 -22 -27.797 1 43.06 187 HIS A C 1
ATOM 1535 O O . HIS A 1 187 ? 2.367 -22.781 -27.453 1 43.06 187 HIS A O 1
ATOM 1541 N N . SER A 1 188 ? 3.879 -22.609 -28.641 1 40.94 188 SER A N 1
ATOM 1542 C CA . SER A 1 188 ? 4.414 -23.938 -28.375 1 40.94 188 SER A CA 1
ATOM 1543 C C . SER A 1 188 ? 4.703 -24.125 -26.891 1 40.94 188 SER A C 1
ATOM 1545 O O . SER A 1 188 ? 5.391 -23.297 -26.281 1 40.94 188 SER A O 1
ATOM 1547 N N . LEU A 1 189 ? 3.697 -24.5 -26.016 1 46.06 189 LEU A N 1
ATOM 1548 C CA . LEU A 1 189 ? 3.537 -25.141 -24.719 1 46.06 189 LEU A CA 1
ATOM 1549 C C . LEU A 1 189 ? 4.801 -25.906 -24.328 1 46.06 189 LEU A C 1
ATOM 1551 O O . LEU A 1 189 ? 4.734 -26.859 -23.562 1 46.06 189 LEU A O 1
ATOM 1555 N N . LYS A 1 190 ? 5.836 -25.688 -24.859 1 45.78 190 LYS A N 1
ATOM 1556 C CA . LYS A 1 190 ? 6.969 -26.469 -24.359 1 45.78 190 LYS A CA 1
ATOM 1557 C C . LYS A 1 190 ? 7.305 -26.078 -22.922 1 45.78 190 LYS A C 1
ATOM 1559 O O . LYS A 1 190 ? 7.504 -24.906 -22.625 1 45.78 190 LYS A O 1
ATOM 1564 N N . GLY A 1 191 ? 6.934 -26.891 -21.953 1 56.88 191 GLY A N 1
ATOM 1565 C CA . GLY A 1 191 ? 7.281 -26.844 -20.547 1 56.88 191 GLY A CA 1
ATOM 1566 C C . GLY A 1 191 ? 6.102 -26.5 -19.656 1 56.88 191 GLY A C 1
ATOM 1567 O O . GLY A 1 191 ? 6.199 -26.578 -18.422 1 56.88 191 GLY A O 1
ATOM 1568 N N . ASP A 1 192 ? 5.016 -25.984 -20.375 1 62.97 192 ASP A N 1
ATOM 1569 C CA . ASP A 1 192 ? 3.838 -25.734 -19.547 1 62.97 192 ASP A CA 1
ATOM 1570 C C . ASP A 1 192 ? 3.107 -27.031 -19.219 1 62.97 192 ASP A C 1
ATOM 1572 O O . ASP A 1 192 ? 3.193 -28.016 -19.969 1 62.97 192 ASP A O 1
ATOM 1576 N N . LEU A 1 193 ? 2.648 -27.047 -17.922 1 77.44 193 LEU A N 1
ATOM 1577 C CA . LEU A 1 193 ? 1.777 -28.141 -17.547 1 77.44 193 LEU A CA 1
ATOM 1578 C C . LEU A 1 193 ? 0.565 -28.219 -18.469 1 77.44 193 LEU A C 1
ATOM 1580 O O . LEU A 1 193 ? -0.087 -27.219 -18.734 1 77.44 193 LEU A O 1
ATOM 1584 N N . VAL A 1 194 ? 0.367 -29.359 -19.062 1 81.94 194 VAL A N 1
ATOM 1585 C CA . VAL A 1 194 ? -0.739 -29.594 -19.984 1 81.94 194 VAL A CA 1
ATOM 1586 C C . VAL A 1 194 ? -2.053 -29.172 -19.328 1 81.94 194 VAL A C 1
ATOM 1588 O O . VAL A 1 194 ? -2.973 -28.719 -20.016 1 81.94 194 VAL A O 1
ATOM 1591 N N . ILE A 1 195 ? -2.109 -29.188 -18.016 1 89.19 195 ILE A N 1
ATOM 1592 C CA . ILE A 1 195 ? -3.383 -28.938 -17.359 1 89.19 195 ILE A CA 1
ATOM 1593 C C . ILE A 1 195 ? -3.404 -27.516 -16.812 1 89.19 195 ILE A C 1
ATOM 1595 O O . ILE A 1 195 ? -4.352 -27.125 -16.125 1 89.19 195 ILE A O 1
ATOM 1599 N N . SER A 1 196 ? -2.42 -26.719 -17.031 1 87.12 196 SER A N 1
ATOM 1600 C CA . SER A 1 196 ? -2.314 -25.375 -16.5 1 87.12 196 SER A CA 1
ATOM 1601 C C . SER A 1 196 ? -3.555 -24.547 -16.828 1 87.12 196 SER A C 1
ATOM 1603 O O . SER A 1 196 ? -4.094 -23.859 -15.961 1 87.12 196 SER A O 1
ATOM 1605 N N . PRO A 1 197 ? -4.035 -24.609 -18.016 1 87.19 197 PRO A N 1
ATOM 1606 C CA . PRO A 1 197 ? -5.223 -23.828 -18.344 1 87.19 197 PRO A CA 1
ATOM 1607 C C . PRO A 1 197 ? -6.422 -24.172 -17.469 1 87.19 197 PRO A C 1
ATOM 1609 O O . PRO A 1 197 ? -7.223 -23.297 -17.125 1 87.19 197 PRO A O 1
ATOM 1612 N N . VAL A 1 198 ? -6.488 -25.422 -17.172 1 93.62 198 VAL A N 1
ATOM 1613 C CA . VAL A 1 198 ? -7.602 -25.891 -16.359 1 93.62 198 VAL A CA 1
ATOM 1614 C C . VAL A 1 198 ? -7.441 -25.375 -14.922 1 93.62 198 VAL A C 1
ATOM 1616 O O . VAL A 1 198 ? -8.406 -24.922 -14.305 1 93.62 198 VAL A O 1
ATOM 1619 N N . LEU A 1 199 ? -6.246 -25.469 -14.375 1 92.25 199 LEU A N 1
ATOM 1620 C CA . LEU A 1 199 ? -5.988 -25 -13.023 1 92.25 199 LEU A CA 1
ATOM 1621 C C . LEU A 1 199 ? -6.309 -23.5 -12.898 1 92.25 199 LEU A C 1
ATOM 1623 O O . LEU A 1 199 ? -6.965 -23.078 -11.945 1 92.25 199 LEU A O 1
ATOM 1627 N N . GLU A 1 200 ? -5.93 -22.797 -13.875 1 89.69 200 GLU A N 1
ATOM 1628 C CA . GLU A 1 200 ? -6.219 -21.359 -13.914 1 89.69 200 GLU A CA 1
ATOM 1629 C C . GLU A 1 200 ? -7.719 -21.109 -14.016 1 89.69 200 GLU A C 1
ATOM 1631 O O . GLU A 1 200 ? -8.258 -20.25 -13.305 1 89.69 200 GLU A O 1
ATOM 1636 N N . TYR A 1 201 ? -8.305 -21.828 -14.898 1 91.5 201 TYR A N 1
ATOM 1637 C CA . TYR A 1 201 ? -9.734 -21.641 -15.102 1 91.5 201 TYR A CA 1
ATOM 1638 C C . TYR A 1 201 ? -10.508 -21.922 -13.82 1 91.5 201 TYR A C 1
ATOM 1640 O O . TYR A 1 201 ? -11.367 -21.125 -13.422 1 91.5 201 TYR A O 1
ATOM 1648 N N . ILE A 1 202 ? -10.188 -23.016 -13.195 1 93.75 202 ILE A N 1
ATOM 1649 C CA . ILE A 1 202 ? -10.898 -23.391 -11.977 1 93.75 202 ILE A CA 1
ATOM 1650 C C . ILE A 1 202 ? -10.672 -22.328 -10.898 1 93.75 202 ILE A C 1
ATOM 1652 O O . ILE A 1 202 ? -11.609 -21.938 -10.203 1 93.75 202 ILE A O 1
ATOM 1656 N N . THR A 1 203 ? -9.477 -21.875 -10.773 1 89.44 203 THR A N 1
ATOM 1657 C CA . THR A 1 203 ? -9.117 -20.891 -9.766 1 89.44 203 THR A CA 1
ATOM 1658 C C . THR A 1 203 ? -9.914 -19.609 -9.953 1 89.44 203 THR A C 1
ATOM 1660 O O . THR A 1 203 ? -10.328 -18.969 -8.977 1 89.44 203 THR A O 1
ATOM 1663 N N . LYS A 1 204 ? -10.25 -19.297 -11.156 1 87.5 204 LYS A N 1
ATOM 1664 C CA . LYS A 1 204 ? -10.883 -18.016 -11.469 1 87.5 204 LYS A CA 1
ATOM 1665 C C . LYS A 1 204 ? -12.398 -18.156 -11.594 1 87.5 204 LYS A C 1
ATOM 1667 O O . LYS A 1 204 ? -13.141 -17.188 -11.414 1 87.5 204 LYS A O 1
ATOM 1672 N N . ASN A 1 205 ? -12.852 -19.422 -11.859 1 93 205 ASN A N 1
ATOM 1673 C CA . ASN A 1 205 ? -14.25 -19.594 -12.25 1 93 205 ASN A CA 1
ATOM 1674 C C . ASN A 1 205 ? -14.953 -20.641 -11.398 1 93 205 ASN A C 1
ATOM 1676 O O . ASN A 1 205 ? -16 -21.141 -11.781 1 93 205 ASN A O 1
ATOM 1680 N N . TYR A 1 206 ? -14.375 -20.969 -10.32 1 93.69 206 TYR A N 1
ATOM 1681 C CA . TYR A 1 206 ? -14.883 -22.031 -9.469 1 93.69 206 TYR A CA 1
ATOM 1682 C C . TYR A 1 206 ? -16.344 -21.781 -9.086 1 93.69 206 TYR A C 1
ATOM 1684 O O . TYR A 1 206 ? -17.062 -22.703 -8.703 1 93.69 206 TYR A O 1
ATOM 1692 N N . MET A 1 207 ? -16.828 -20.562 -9.141 1 94.94 207 MET A N 1
ATOM 1693 C CA . MET A 1 207 ? -18.156 -20.172 -8.664 1 94.94 207 MET A CA 1
ATOM 1694 C C . MET A 1 207 ? -19.25 -20.656 -9.617 1 94.94 207 MET A C 1
ATOM 1696 O O . MET A 1 207 ? -20.422 -20.703 -9.25 1 94.94 207 MET A O 1
ATOM 1700 N N . THR A 1 208 ? -18.906 -20.906 -10.805 1 94.69 208 THR A N 1
ATOM 1701 C CA . THR A 1 208 ? -19.859 -21.297 -11.844 1 94.69 208 THR A CA 1
ATOM 1702 C C . THR A 1 208 ? -19.812 -22.797 -12.086 1 94.69 208 THR A C 1
ATOM 1704 O O . THR A 1 208 ? -18.844 -23.453 -11.719 1 94.69 208 THR A O 1
ATOM 1707 N N . PRO A 1 209 ? -20.938 -23.328 -12.617 1 94.5 209 PRO A N 1
ATOM 1708 C CA . PRO A 1 209 ? -20.891 -24.75 -12.961 1 94.5 209 PRO A CA 1
ATOM 1709 C C . PRO A 1 209 ? -19.781 -25.062 -13.969 1 94.5 209 PRO A C 1
ATOM 1711 O O . PRO A 1 209 ? -19.594 -24.328 -14.938 1 94.5 209 PRO A O 1
ATOM 1714 N N . ILE A 1 210 ? -19.062 -26.125 -13.672 1 95.94 210 ILE A N 1
ATOM 1715 C CA . ILE A 1 210 ? -17.953 -26.562 -14.516 1 95.94 210 ILE A CA 1
ATOM 1716 C C . ILE A 1 210 ? -18.125 -28.031 -14.867 1 95.94 210 ILE A C 1
ATOM 1718 O O . ILE A 1 210 ? -18.359 -28.859 -13.984 1 95.94 210 ILE A O 1
ATOM 1722 N N . THR A 1 211 ? -18.016 -28.344 -16.125 1 95.56 211 THR A N 1
ATOM 1723 C CA . THR A 1 211 ? -18.078 -29.75 -16.531 1 95.56 211 THR A CA 1
ATOM 1724 C C . THR A 1 211 ? -16.688 -30.281 -16.859 1 95.56 211 THR A C 1
ATOM 1726 O O . THR A 1 211 ? -15.82 -29.516 -17.312 1 95.56 211 THR A O 1
ATOM 1729 N N . ILE A 1 212 ? -16.562 -31.547 -16.641 1 96 212 ILE A N 1
ATOM 1730 C CA . ILE A 1 212 ? -15.289 -32.188 -16.906 1 96 212 ILE A CA 1
ATOM 1731 C C . ILE A 1 212 ? -15 -32.156 -18.406 1 96 212 ILE A C 1
ATOM 1733 O O . ILE A 1 212 ? -13.844 -31.984 -18.812 1 96 212 ILE A O 1
ATOM 1737 N N . ALA A 1 213 ? -16.031 -32.25 -19.188 1 96.62 213 ALA A N 1
ATOM 1738 C CA . ALA A 1 213 ? -15.891 -32.188 -20.641 1 96.62 213 ALA A CA 1
ATOM 1739 C C . ALA A 1 213 ? -15.312 -30.859 -21.094 1 96.62 213 ALA A C 1
ATOM 1741 O O . ALA A 1 213 ? -14.445 -30.797 -21.969 1 96.62 213 ALA A O 1
ATOM 1742 N N . PHE A 1 214 ? -15.828 -29.875 -20.516 1 96.62 214 PHE A N 1
ATOM 1743 C CA . PHE A 1 214 ? -15.344 -28.531 -20.828 1 96.62 214 PHE A CA 1
ATOM 1744 C C . PHE A 1 214 ? -13.875 -28.375 -20.453 1 96.62 214 PHE A C 1
ATOM 1746 O O . PHE A 1 214 ? -13.086 -27.828 -21.219 1 96.62 214 PHE A O 1
ATOM 1753 N N . LEU A 1 215 ? -13.508 -28.844 -19.266 1 97.25 215 LEU A N 1
ATOM 1754 C CA . LEU A 1 215 ? -12.125 -28.766 -18.797 1 97.25 215 LEU A CA 1
ATOM 1755 C C . LEU A 1 215 ? -11.195 -29.562 -19.719 1 97.25 215 LEU A C 1
ATOM 1757 O O . LEU A 1 215 ? -10.094 -29.109 -20.031 1 97.25 215 LEU A O 1
ATOM 1761 N N . ALA A 1 216 ? -11.625 -30.703 -20.109 1 96.62 216 ALA A N 1
ATOM 1762 C CA . ALA A 1 216 ? -10.852 -31.516 -21.031 1 96.62 216 ALA A CA 1
ATOM 1763 C C . ALA A 1 216 ? -10.594 -30.781 -22.344 1 96.62 216 ALA A C 1
ATOM 1765 O O . ALA A 1 216 ? -9.484 -30.828 -22.875 1 96.62 216 ALA A O 1
ATOM 1766 N N . ASP A 1 217 ? -11.633 -30.109 -22.781 1 95.94 217 ASP A N 1
ATOM 1767 C CA . ASP A 1 217 ? -11.539 -29.344 -24.031 1 95.94 217 ASP A CA 1
ATOM 1768 C C . ASP A 1 217 ? -10.516 -28.219 -23.906 1 95.94 217 ASP A C 1
ATOM 1770 O O . ASP A 1 217 ? -9.812 -27.906 -24.875 1 95.94 217 ASP A O 1
ATOM 1774 N N . LEU A 1 218 ? -10.43 -27.625 -22.75 1 93.31 218 LEU A N 1
ATOM 1775 C CA . LEU A 1 218 ? -9.469 -26.547 -22.516 1 93.31 218 LEU A CA 1
ATOM 1776 C C . LEU A 1 218 ? -8.039 -27.047 -22.719 1 93.31 218 LEU A C 1
ATOM 1778 O O . LEU A 1 218 ? -7.152 -26.266 -23.062 1 93.31 218 LEU A O 1
ATOM 1782 N N . CYS A 1 219 ? -7.805 -28.297 -22.453 1 92.62 219 CYS A N 1
ATOM 1783 C CA . CYS A 1 219 ? -6.48 -28.891 -22.578 1 92.62 219 CYS A CA 1
ATOM 1784 C C . CYS A 1 219 ? -6.332 -29.641 -23.906 1 92.62 219 CYS A C 1
ATOM 1786 O O . CYS A 1 219 ? -5.305 -30.266 -24.156 1 92.62 219 CYS A O 1
ATOM 1788 N N . HIS A 1 220 ? -7.395 -29.625 -24.688 1 94.06 220 HIS A N 1
ATOM 1789 C CA . HIS A 1 220 ? -7.426 -30.312 -25.969 1 94.06 220 HIS A CA 1
ATOM 1790 C C . HIS A 1 220 ? -7.195 -31.812 -25.797 1 94.06 220 HIS A C 1
ATOM 1792 O O . HIS A 1 220 ? -6.398 -32.406 -26.516 1 94.06 220 HIS A O 1
ATOM 1798 N N . LEU A 1 221 ? -7.836 -32.375 -24.797 1 95 221 LEU A N 1
ATOM 1799 C CA . LEU A 1 221 ? -7.777 -33.812 -24.5 1 95 221 LEU A CA 1
ATOM 1800 C C . LEU A 1 221 ? -9.172 -34.438 -24.453 1 95 221 LEU A C 1
ATOM 1802 O O . LEU A 1 221 ? -10.164 -33.719 -24.281 1 95 221 LEU A O 1
ATOM 1806 N N . SER A 1 222 ? -9.219 -35.719 -24.688 1 96.31 222 SER A N 1
ATOM 1807 C CA . SER A 1 222 ? -10.461 -36.406 -24.375 1 96.31 222 SER A CA 1
ATOM 1808 C C . SER A 1 222 ? -10.727 -36.438 -22.875 1 96.31 222 SER A C 1
ATOM 1810 O O . SER A 1 222 ? -9.805 -36.25 -22.062 1 96.31 222 SER A O 1
ATOM 1812 N N . THR A 1 223 ? -11.914 -36.594 -22.5 1 96.56 223 THR A N 1
ATOM 1813 C CA . THR A 1 223 ? -12.289 -36.594 -21.094 1 96.56 223 THR A CA 1
ATOM 1814 C C . THR A 1 223 ? -11.531 -37.688 -20.344 1 96.56 223 THR A C 1
ATOM 1816 O O . THR A 1 223 ? -11.062 -37.469 -19.219 1 96.56 223 THR A O 1
ATOM 1819 N N . THR A 1 224 ? -11.398 -38.812 -21.016 1 96.56 224 THR A N 1
ATOM 1820 C CA . THR A 1 224 ? -10.703 -39.938 -20.391 1 96.56 224 THR A CA 1
ATOM 1821 C C . THR A 1 224 ? -9.227 -39.594 -20.172 1 96.56 224 THR A C 1
ATOM 1823 O O . THR A 1 224 ? -8.703 -39.781 -19.078 1 96.56 224 THR A O 1
ATOM 1826 N N . HIS A 1 225 ? -8.602 -39.125 -21.172 1 96.06 225 HIS A N 1
ATOM 1827 C CA . HIS A 1 225 ? -7.188 -38.781 -21.078 1 96.06 225 HIS A CA 1
ATOM 1828 C C . HIS A 1 225 ? -6.969 -37.656 -20.094 1 96.06 225 HIS A C 1
ATOM 1830 O O . HIS A 1 225 ? -5.98 -37.625 -19.359 1 96.06 225 HIS A O 1
ATOM 1836 N N . PHE A 1 226 ? -7.875 -36.719 -20.141 1 96.19 226 PHE A N 1
ATOM 1837 C CA . PHE A 1 226 ? -7.797 -35.594 -19.219 1 96.19 226 PHE A CA 1
ATOM 1838 C C . PHE A 1 226 ? -7.848 -36.062 -17.781 1 96.19 226 PHE A C 1
ATOM 1840 O O . PHE A 1 226 ? -7.004 -35.656 -16.969 1 96.19 226 PHE A O 1
ATOM 1847 N N . ARG A 1 227 ? -8.766 -36.812 -17.359 1 96.25 227 ARG A N 1
ATOM 1848 C CA . ARG A 1 227 ? -8.906 -37.312 -15.992 1 96.25 227 ARG A CA 1
ATOM 1849 C C . ARG A 1 227 ? -7.645 -38.031 -15.547 1 96.25 227 ARG A C 1
ATOM 1851 O O . ARG A 1 227 ? -7.18 -37.844 -14.422 1 96.25 227 ARG A O 1
ATOM 1858 N N . ARG A 1 228 ? -7.145 -38.844 -16.438 1 95.19 228 ARG A N 1
ATOM 1859 C CA . ARG A 1 228 ? -5.945 -39.625 -16.125 1 95.19 228 ARG A CA 1
ATOM 1860 C C . ARG A 1 228 ? -4.754 -38.688 -15.883 1 95.19 228 ARG A C 1
ATOM 1862 O O . ARG A 1 228 ? -4.062 -38.812 -14.867 1 95.19 228 ARG A O 1
ATOM 1869 N N . LYS A 1 229 ? -4.551 -37.812 -16.797 1 93.5 229 LYS A N 1
ATOM 1870 C CA . LYS A 1 229 ? -3.422 -36.875 -16.703 1 93.5 229 LYS A CA 1
ATOM 1871 C C . LYS A 1 229 ? -3.545 -36 -15.461 1 93.5 229 LYS A C 1
ATOM 1873 O O . LYS A 1 229 ? -2.553 -35.719 -14.773 1 93.5 229 LYS A O 1
ATOM 1878 N N . PHE A 1 230 ? -4.754 -35.531 -15.266 1 94.62 230 PHE A N 1
ATOM 1879 C CA . PHE A 1 230 ? -4.996 -34.688 -14.102 1 94.62 230 PHE A CA 1
ATOM 1880 C C . PHE A 1 230 ? -4.645 -35.438 -12.82 1 94.62 230 PHE A C 1
ATOM 1882 O O . PHE A 1 230 ? -3.93 -34.906 -11.961 1 94.62 230 PHE A O 1
ATOM 1889 N N . HIS A 1 231 ? -5.074 -36.562 -12.695 1 93.75 231 HIS A N 1
ATOM 1890 C CA . HIS A 1 231 ? -4.805 -37.375 -11.508 1 93.75 231 HIS A CA 1
ATOM 1891 C C . HIS A 1 231 ? -3.312 -37.656 -11.367 1 93.75 231 HIS A C 1
ATOM 1893 O O . HIS A 1 231 ? -2.773 -37.656 -10.266 1 93.75 231 HIS A O 1
ATOM 1899 N N . GLU A 1 232 ? -2.725 -37.969 -12.438 1 91.31 232 GLU A N 1
ATOM 1900 C CA . GLU A 1 232 ? -1.29 -38.25 -12.438 1 91.31 232 GLU A CA 1
ATOM 1901 C C . GLU A 1 232 ? -0.498 -37.062 -11.898 1 91.31 232 GLU A C 1
ATOM 1903 O O . GLU A 1 232 ? 0.434 -37.219 -11.117 1 91.31 232 GLU A O 1
ATOM 1908 N N . ILE A 1 233 ? -0.883 -35.906 -12.289 1 89.94 233 ILE A N 1
ATOM 1909 C CA . ILE A 1 233 ? -0.136 -34.688 -11.969 1 89.94 233 ILE A CA 1
ATOM 1910 C C . ILE A 1 233 ? -0.55 -34.156 -10.594 1 89.94 233 ILE A C 1
ATOM 1912 O O . ILE A 1 233 ? 0.301 -33.812 -9.773 1 89.94 233 ILE A O 1
ATOM 1916 N N . MET A 1 234 ? -1.864 -34.188 -10.281 1 91.12 234 MET A N 1
ATOM 1917 C CA . MET A 1 234 ? -2.393 -33.5 -9.109 1 91.12 234 MET A CA 1
ATOM 1918 C C . MET A 1 234 ? -2.578 -34.469 -7.949 1 91.12 234 MET A C 1
ATOM 1920 O O . MET A 1 234 ? -2.74 -34.031 -6.801 1 91.12 234 MET A O 1
ATOM 1924 N N . GLY A 1 235 ? -2.619 -35.719 -8.156 1 89.88 235 GLY A N 1
ATOM 1925 C CA . GLY A 1 235 ? -2.871 -36.719 -7.133 1 89.88 235 GLY A CA 1
ATOM 1926 C C . GLY A 1 235 ? -4.32 -36.75 -6.691 1 89.88 235 GLY A C 1
ATOM 1927 O O . GLY A 1 235 ? -4.648 -37.406 -5.691 1 89.88 235 GLY A O 1
ATOM 1928 N N . THR A 1 236 ? -5.172 -36.031 -7.359 1 92.19 236 THR A N 1
ATOM 1929 C CA . THR A 1 236 ? -6.598 -35.969 -7.074 1 92.19 236 THR A CA 1
ATOM 1930 C C . THR A 1 236 ? -7.402 -35.812 -8.359 1 92.19 236 THR A C 1
ATOM 1932 O O . THR A 1 236 ? -6.832 -35.75 -9.453 1 92.19 236 THR A O 1
ATOM 1935 N N . THR A 1 237 ? -8.688 -35.875 -8.273 1 94.94 237 THR A N 1
ATOM 1936 C CA . THR A 1 237 ? -9.547 -35.75 -9.453 1 94.94 237 THR A CA 1
ATOM 1937 C C . THR A 1 237 ? -9.883 -34.281 -9.719 1 94.94 237 THR A C 1
ATOM 1939 O O . THR A 1 237 ? -9.82 -33.438 -8.805 1 94.94 237 THR A O 1
ATOM 1942 N N . PRO A 1 238 ? -10.273 -34 -10.945 1 95.88 238 PRO A N 1
ATOM 1943 C CA . PRO A 1 238 ? -10.695 -32.625 -11.25 1 95.88 238 PRO A CA 1
ATOM 1944 C C . PRO A 1 238 ? -11.859 -32.156 -10.375 1 95.88 238 PRO A C 1
ATOM 1946 O O . PRO A 1 238 ? -11.859 -31.031 -9.898 1 95.88 238 PRO A O 1
ATOM 1949 N N . LEU A 1 239 ? -12.766 -32.969 -10.148 1 94.38 239 LEU A N 1
ATOM 1950 C CA . LEU A 1 239 ? -13.922 -32.625 -9.336 1 94.38 239 LEU A CA 1
ATOM 1951 C C . LEU A 1 239 ? -13.5 -32.312 -7.902 1 94.38 239 LEU A C 1
ATOM 1953 O O . LEU A 1 239 ? -13.969 -31.344 -7.312 1 94.38 239 LEU A O 1
ATOM 1957 N N . ASP A 1 240 ? -12.656 -33.156 -7.383 1 93.5 240 ASP A N 1
ATOM 1958 C CA . ASP A 1 240 ? -12.172 -32.906 -6.027 1 93.5 240 ASP A CA 1
ATOM 1959 C C . ASP A 1 240 ? -11.398 -31.594 -5.949 1 93.5 240 ASP A C 1
ATOM 1961 O O . ASP A 1 240 ? -11.5 -30.875 -4.953 1 93.5 240 ASP A O 1
ATOM 1965 N N . PHE A 1 241 ? -10.609 -31.328 -6.984 1 94.56 241 PHE A N 1
ATOM 1966 C CA . PHE A 1 241 ? -9.867 -30.078 -7.023 1 94.56 241 PHE A CA 1
ATOM 1967 C C . PHE A 1 241 ? -10.828 -28.891 -7.051 1 94.56 241 PHE A C 1
ATOM 1969 O O . PHE A 1 241 ? -10.617 -27.906 -6.34 1 94.56 241 PHE A O 1
ATOM 1976 N N . ILE A 1 242 ? -11.867 -28.938 -7.805 1 95.94 242 ILE A N 1
ATOM 1977 C CA . ILE A 1 242 ? -12.891 -27.906 -7.867 1 95.94 242 ILE A CA 1
ATOM 1978 C C . ILE A 1 242 ? -13.516 -27.703 -6.488 1 95.94 242 ILE A C 1
ATOM 1980 O O . ILE A 1 242 ? -13.594 -26.578 -5.988 1 95.94 242 ILE A O 1
ATOM 1984 N N . ASN A 1 243 ? -13.883 -28.781 -5.902 1 94.06 243 ASN A N 1
ATOM 1985 C CA . ASN A 1 243 ? -14.547 -28.719 -4.605 1 94.06 243 ASN A CA 1
ATOM 1986 C C . ASN A 1 243 ? -13.625 -28.156 -3.527 1 94.06 243 ASN A C 1
ATOM 1988 O O . ASN A 1 243 ? -14.055 -27.359 -2.686 1 94.06 243 ASN A O 1
ATOM 1992 N N . SER A 1 244 ? -12.398 -28.625 -3.549 1 92.94 244 SER A N 1
ATOM 1993 C CA . SER A 1 244 ? -11.43 -28.109 -2.588 1 92.94 244 SER A CA 1
ATOM 1994 C C . SER A 1 244 ? -11.25 -26.609 -2.752 1 92.94 244 SER A C 1
ATOM 1996 O O . SER A 1 244 ? -11.148 -25.875 -1.764 1 92.94 244 SER A O 1
ATOM 1998 N N . THR A 1 245 ? -11.156 -26.172 -3.992 1 92.88 245 THR A N 1
ATOM 1999 C CA . THR A 1 245 ? -11.039 -24.734 -4.285 1 92.88 245 THR A CA 1
ATOM 2000 C C . THR A 1 245 ? -12.25 -23.984 -3.744 1 92.88 245 THR A C 1
ATOM 2002 O O . THR A 1 245 ? -12.102 -22.953 -3.088 1 92.88 245 THR A O 1
ATOM 2005 N N . ARG A 1 246 ? -13.391 -24.5 -3.963 1 95 246 ARG A N 1
ATOM 2006 C CA . ARG A 1 246 ? -14.633 -23.891 -3.508 1 95 246 ARG A CA 1
ATOM 2007 C C . ARG A 1 246 ? -14.688 -23.828 -1.984 1 95 246 ARG A C 1
ATOM 2009 O O . ARG A 1 246 ? -15.094 -22.812 -1.414 1 95 246 ARG A O 1
ATOM 2016 N N . ILE A 1 247 ? -14.242 -24.875 -1.362 1 92.62 247 ILE A N 1
ATOM 2017 C CA . ILE A 1 247 ? -14.281 -24.938 0.095 1 92.62 247 ILE A CA 1
ATOM 2018 C C . ILE A 1 247 ? -13.289 -23.922 0.677 1 92.62 247 ILE A C 1
ATOM 2020 O O . ILE A 1 247 ? -13.578 -23.266 1.676 1 92.62 247 ILE A O 1
ATOM 2024 N N . GLU A 1 248 ? -12.141 -23.859 0.098 1 89 248 GLU A N 1
ATOM 2025 C CA . GLU A 1 248 ? -11.164 -22.859 0.539 1 89 248 GLU A CA 1
ATOM 2026 C C . GLU A 1 248 ? -11.75 -21.453 0.464 1 89 248 GLU A C 1
ATOM 2028 O O . GLU A 1 248 ? -11.586 -20.656 1.393 1 89 248 GLU A O 1
ATOM 2033 N N . GLU A 1 249 ? -12.414 -21.188 -0.59 1 90.88 249 GLU A N 1
ATOM 2034 C CA . GLU A 1 249 ? -13.047 -19.891 -0.77 1 90.88 249 GLU A CA 1
ATOM 2035 C C . GLU A 1 249 ? -14.195 -19.688 0.213 1 90.88 249 GLU A C 1
ATOM 2037 O O . GLU A 1 249 ? -14.414 -18.578 0.706 1 90.88 249 GLU A O 1
ATOM 2042 N N . ALA A 1 250 ? -14.867 -20.719 0.488 1 92.94 250 ALA A N 1
ATOM 2043 C CA . ALA A 1 250 ? -15.938 -20.656 1.479 1 92.94 250 ALA A CA 1
ATOM 2044 C C . ALA A 1 250 ? -15.391 -20.281 2.855 1 92.94 250 ALA A C 1
ATOM 2046 O O . ALA A 1 250 ? -15.992 -19.484 3.578 1 92.94 250 ALA A O 1
ATOM 2047 N N . CYS A 1 251 ? -14.32 -20.891 3.148 1 88.75 251 CYS A N 1
ATOM 2048 C CA . CYS A 1 251 ? -13.695 -20.609 4.434 1 88.75 251 CYS A CA 1
ATOM 2049 C C . CYS A 1 251 ? -13.344 -19.141 4.555 1 88.75 251 CYS A C 1
ATOM 2051 O O . CYS A 1 251 ? -13.555 -18.531 5.609 1 88.75 251 CYS A O 1
ATOM 2053 N N . LYS A 1 252 ? -12.875 -18.578 3.527 1 85.12 252 LYS A N 1
ATOM 2054 C CA . LYS A 1 252 ? -12.555 -17.156 3.523 1 85.12 252 LYS A CA 1
ATOM 2055 C C . LYS A 1 252 ? -13.805 -16.312 3.789 1 85.12 252 LYS A C 1
ATOM 2057 O O . LYS A 1 252 ? -13.773 -15.383 4.598 1 85.12 252 LYS A O 1
ATOM 2062 N N . GLN A 1 253 ? -14.836 -16.688 3.154 1 89.81 253 GLN A N 1
ATOM 2063 C CA . GLN A 1 253 ? -16.078 -15.938 3.295 1 89.81 253 GLN A CA 1
ATOM 2064 C C . GLN A 1 253 ? -16.688 -16.125 4.688 1 89.81 253 GLN A C 1
ATOM 2066 O O . GLN A 1 253 ? -17.219 -15.18 5.27 1 89.81 253 GLN A O 1
ATOM 2071 N N . LEU A 1 254 ? -16.578 -17.328 5.184 1 90.12 254 LEU A N 1
ATOM 2072 C CA . LEU A 1 254 ? -17.109 -17.609 6.508 1 90.12 254 LEU A CA 1
ATOM 2073 C C . LEU A 1 254 ? -16.406 -16.766 7.57 1 90.12 254 LEU A C 1
ATOM 2075 O O . LEU A 1 254 ? -17.031 -16.359 8.555 1 90.12 254 LEU A O 1
ATOM 2079 N N . LYS A 1 255 ? -15.258 -16.438 7.336 1 84.5 255 LYS A N 1
ATOM 2080 C CA . LYS A 1 255 ? -14.461 -15.688 8.305 1 84.5 255 LYS A CA 1
ATOM 2081 C C . LYS A 1 255 ? -14.633 -14.18 8.117 1 84.5 255 LYS A C 1
ATOM 2083 O O . LYS A 1 255 ? -14.562 -13.414 9.078 1 84.5 255 LYS A O 1
ATOM 2088 N N . SER A 1 256 ? -14.875 -13.805 6.938 1 80.75 256 SER A N 1
ATOM 2089 C CA . SER A 1 256 ? -14.773 -12.383 6.645 1 80.75 256 SER A CA 1
ATOM 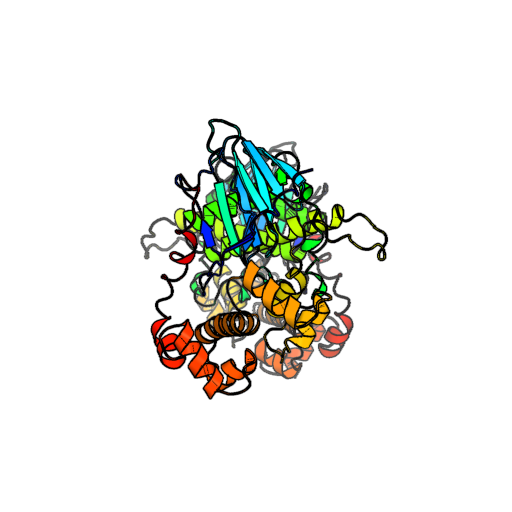2090 C C . SER A 1 256 ? -16.156 -11.75 6.512 1 80.75 256 SER A C 1
ATOM 2092 O O . SER A 1 256 ? -16.281 -10.523 6.453 1 80.75 256 SER A O 1
ATOM 2094 N N . THR A 1 257 ? -17.156 -12.594 6.461 1 86.62 257 THR A N 1
ATOM 2095 C CA . THR A 1 257 ? -18.5 -12.055 6.273 1 86.62 257 THR A CA 1
ATOM 2096 C C . THR A 1 257 ? -19.469 -12.664 7.277 1 86.62 257 THR A C 1
ATOM 2098 O O . THR A 1 257 ? -19.141 -13.633 7.965 1 86.62 257 THR A O 1
ATOM 2101 N N . ASP A 1 258 ? -20.625 -12.062 7.289 1 90.81 258 ASP A N 1
ATOM 2102 C CA . ASP A 1 258 ? -21.703 -12.617 8.109 1 90.81 258 ASP A CA 1
ATOM 2103 C C . ASP A 1 258 ? -22.766 -13.281 7.238 1 90.81 258 ASP A C 1
ATOM 2105 O O . ASP A 1 258 ? -23.891 -13.5 7.684 1 90.81 258 ASP A O 1
ATOM 2109 N N . ASN A 1 259 ? -22.375 -13.57 6.066 1 94.62 259 ASN A N 1
ATOM 2110 C CA . ASN A 1 259 ? -23.328 -14.227 5.172 1 94.62 259 ASN A CA 1
ATOM 2111 C C . ASN A 1 259 ? -23.75 -15.586 5.711 1 94.62 259 ASN A C 1
ATOM 2113 O O . ASN A 1 259 ? -23 -16.25 6.43 1 94.62 259 ASN A O 1
ATOM 2117 N N . SER A 1 260 ? -24.953 -15.922 5.359 1 96.62 260 SER A N 1
ATOM 2118 C CA . SER A 1 260 ? -25.422 -17.234 5.797 1 96.62 260 SER A CA 1
ATOM 2119 C C . SER A 1 260 ? -24.641 -18.344 5.125 1 96.62 260 SER A C 1
ATOM 2121 O O . SER A 1 260 ? -24.094 -18.172 4.035 1 96.62 260 SER A O 1
ATOM 2123 N N . ILE A 1 261 ? -24.672 -19.484 5.746 1 96.56 261 ILE A N 1
ATOM 2124 C CA . ILE A 1 261 ? -23.984 -20.656 5.203 1 96.56 261 ILE A CA 1
ATOM 2125 C C . ILE A 1 261 ? -24.562 -21 3.834 1 96.56 261 ILE A C 1
ATOM 2127 O O . ILE A 1 261 ? -23.828 -21.344 2.904 1 96.56 261 ILE A O 1
ATOM 2131 N N . LEU A 1 262 ? -25.859 -20.922 3.732 1 96.81 262 LEU A N 1
ATOM 2132 C CA . LEU A 1 262 ? -26.531 -21.188 2.467 1 96.81 262 LEU A CA 1
ATOM 2133 C C . LEU A 1 262 ? -26.047 -20.234 1.381 1 96.81 262 LEU A C 1
ATOM 2135 O O . LEU A 1 262 ? -25.703 -20.656 0.275 1 96.81 262 LEU A O 1
ATOM 2139 N N . SER A 1 263 ? -26.047 -18.984 1.714 1 97.12 263 SER A N 1
ATOM 2140 C CA . SER A 1 263 ? -25.594 -17.984 0.757 1 97.12 263 SER A CA 1
ATOM 2141 C C . SER A 1 263 ? -24.156 -18.234 0.318 1 97.12 263 SER A C 1
ATOM 2143 O O . SER A 1 263 ? -23.844 -18.172 -0.874 1 97.12 263 SER A O 1
ATOM 2145 N N . ILE A 1 264 ? -23.312 -18.562 1.236 1 97.19 264 ILE A N 1
ATOM 2146 C CA . ILE A 1 264 ? -21.906 -18.812 0.947 1 97.19 264 ILE A CA 1
ATOM 2147 C C . ILE A 1 264 ? -21.781 -20.047 0.058 1 97.19 264 ILE A C 1
ATOM 2149 O O . ILE A 1 264 ? -21.016 -20.047 -0.909 1 97.19 264 ILE A O 1
ATOM 2153 N N . SER A 1 265 ? -22.516 -21.078 0.398 1 97.31 265 SER A N 1
ATOM 2154 C CA . SER A 1 265 ? -22.5 -22.297 -0.395 1 97.31 265 SER A CA 1
ATOM 2155 C C . SER A 1 265 ? -22.828 -22.016 -1.855 1 97.31 265 SER A C 1
ATOM 2157 O O . SER A 1 265 ? -22.203 -22.578 -2.762 1 97.31 265 SER A O 1
ATOM 2159 N N . GLU A 1 266 ? -23.766 -21.141 -2.078 1 96.44 266 GLU A N 1
ATOM 2160 C CA . GLU A 1 266 ? -24.172 -20.766 -3.432 1 96.44 266 GLU A CA 1
ATOM 2161 C C . GLU A 1 266 ? -23.125 -19.906 -4.113 1 96.44 266 GLU A C 1
ATOM 2163 O O . GLU A 1 266 ? -22.812 -20.109 -5.289 1 96.44 266 GLU A O 1
ATOM 2168 N N . GLN A 1 267 ? -22.594 -19.078 -3.4 1 95.81 267 GLN A N 1
ATOM 2169 C CA . GLN A 1 267 ? -21.625 -18.125 -3.943 1 95.81 267 GLN A CA 1
ATOM 2170 C C . GLN A 1 267 ? -20.359 -18.844 -4.402 1 95.81 267 GLN A C 1
ATOM 2172 O O . GLN A 1 267 ? -19.719 -18.422 -5.375 1 95.81 267 GLN A O 1
ATOM 2177 N N . VAL A 1 268 ? -20.047 -19.875 -3.678 1 96.25 268 VAL A N 1
ATOM 2178 C CA . VAL A 1 268 ? -18.797 -20.531 -4.027 1 96.25 268 VAL A CA 1
ATOM 2179 C C . VAL A 1 268 ? -19.062 -21.609 -5.074 1 96.25 268 VAL A C 1
ATOM 2181 O O . VAL A 1 268 ? -18.125 -22.266 -5.531 1 96.25 268 VAL A O 1
ATOM 2184 N N . GLY A 1 269 ? -20.281 -21.859 -5.441 1 96.81 269 GLY A N 1
ATOM 2185 C CA . GLY A 1 269 ? -20.547 -22.609 -6.66 1 96.81 269 GLY A CA 1
ATOM 2186 C C . GLY A 1 269 ? -21.125 -23.984 -6.402 1 96.81 269 GLY A C 1
ATOM 2187 O O . GLY A 1 269 ? -21.188 -24.812 -7.309 1 96.81 269 GLY A O 1
ATOM 2188 N N . PHE A 1 270 ? -21.594 -24.297 -5.195 1 96.31 270 PHE A N 1
ATOM 2189 C CA . PHE A 1 270 ? -22.234 -25.578 -4.949 1 96.31 270 PHE A CA 1
ATOM 2190 C C . PHE A 1 270 ? -23.703 -25.547 -5.398 1 96.31 270 PHE A C 1
ATOM 2192 O O . PHE A 1 270 ? -24.375 -24.531 -5.242 1 96.31 270 PHE A O 1
ATOM 2199 N N . HIS A 1 271 ? -24.125 -26.656 -5.891 1 91.56 271 HIS A N 1
ATOM 2200 C CA . HIS A 1 271 ? -25.484 -26.734 -6.41 1 91.56 271 HIS A CA 1
ATOM 2201 C C . HIS A 1 271 ? -26.484 -27 -5.293 1 91.56 271 HIS A C 1
ATOM 2203 O O . HIS A 1 271 ? -27.688 -26.766 -5.457 1 91.56 271 HIS A O 1
ATOM 2209 N N . SER A 1 272 ? -26.016 -27.547 -4.188 1 94.31 272 SER A N 1
ATOM 2210 C CA . SER A 1 272 ? -26.906 -27.828 -3.061 1 94.31 272 SER A CA 1
ATOM 2211 C C . SER A 1 272 ? -26.172 -27.656 -1.731 1 94.31 272 SER A C 1
ATOM 2213 O O . SER A 1 272 ? -24.984 -27.953 -1.626 1 94.31 272 SER A O 1
ATOM 2215 N N . ILE A 1 273 ? -26.953 -27.266 -0.727 1 96.25 273 ILE A N 1
ATOM 2216 C CA . ILE A 1 273 ? -26.406 -27.078 0.613 1 96.25 273 ILE A CA 1
ATOM 2217 C C . ILE A 1 273 ? -25.938 -28.406 1.184 1 96.25 273 ILE A C 1
ATOM 2219 O O . ILE A 1 273 ? -24.953 -28.469 1.923 1 96.25 273 ILE A O 1
ATOM 2223 N N . SER A 1 274 ? -26.609 -29.438 0.81 1 96.5 274 SER A N 1
ATOM 2224 C CA . SER A 1 274 ? -26.25 -30.766 1.275 1 96.5 274 SER A CA 1
ATOM 2225 C C . SER A 1 274 ? -24.875 -31.172 0.76 1 96.5 274 SER A C 1
ATOM 2227 O O . SER A 1 274 ? -24.031 -31.672 1.52 1 96.5 274 SER A O 1
ATOM 2229 N N . SER A 1 275 ? -24.672 -30.938 -0.516 1 95.94 275 SER A N 1
ATOM 2230 C CA . SER A 1 275 ? -23.375 -31.234 -1.106 1 95.94 275 SER A CA 1
ATOM 2231 C C . SER A 1 275 ? -22.281 -30.375 -0.491 1 95.94 275 SER A C 1
ATOM 2233 O O . SER A 1 275 ? -21.172 -30.859 -0.233 1 95.94 275 SER A O 1
ATOM 2235 N N . PHE A 1 276 ? -22.609 -29.156 -0.285 1 97.44 276 PHE A N 1
ATOM 2236 C CA . PHE A 1 276 ? -21.656 -28.234 0.341 1 97.44 276 PHE A CA 1
ATOM 2237 C C . PHE A 1 276 ? -21.266 -28.734 1.731 1 97.44 276 PHE A C 1
ATOM 2239 O O . PHE A 1 276 ? -20.078 -28.859 2.043 1 97.44 276 PHE A O 1
ATOM 2246 N N . ASN A 1 277 ? -22.219 -29.031 2.529 1 96.75 277 ASN A N 1
ATOM 2247 C CA . ASN A 1 277 ? -21.984 -29.469 3.902 1 96.75 277 ASN A CA 1
ATOM 2248 C C . ASN A 1 277 ? -21.156 -30.75 3.953 1 96.75 277 ASN A C 1
ATOM 2250 O O . ASN A 1 277 ? -20.234 -30.859 4.766 1 96.75 277 ASN A O 1
ATOM 2254 N N . ARG A 1 278 ? -21.453 -31.625 3.125 1 95.81 278 ARG A N 1
ATOM 2255 C CA . ARG A 1 278 ? -20.734 -32.906 3.08 1 95.81 278 ARG A CA 1
ATOM 2256 C C . ARG A 1 278 ? -19.281 -32.688 2.705 1 95.81 278 ARG A C 1
ATOM 2258 O O . ARG A 1 278 ? -18.375 -33.219 3.361 1 95.81 278 ARG A O 1
ATOM 2265 N N . CYS A 1 279 ? -19.109 -31.953 1.674 1 94.81 279 CYS A N 1
ATOM 2266 C CA . CYS A 1 279 ? -17.766 -31.688 1.197 1 94.81 279 CYS A CA 1
ATOM 2267 C C . CYS A 1 279 ? -16.969 -30.891 2.232 1 94.81 279 CYS A C 1
ATOM 2269 O O . CYS A 1 279 ? -15.797 -31.203 2.486 1 94.81 279 CYS A O 1
ATOM 2271 N N . PHE A 1 280 ? -17.594 -29.906 2.812 1 94.94 280 PHE A N 1
ATOM 2272 C CA . PHE A 1 280 ? -16.953 -29.094 3.828 1 94.94 280 PHE A CA 1
ATOM 2273 C C . PHE A 1 280 ? -16.5 -29.938 5.012 1 94.94 280 PHE A C 1
ATOM 2275 O O . PHE A 1 280 ? -15.344 -29.875 5.418 1 94.94 280 PHE A O 1
ATOM 2282 N N . SER A 1 281 ? -17.359 -30.734 5.469 1 93.62 281 SER A N 1
ATOM 2283 C CA . SER A 1 281 ? -17.031 -31.594 6.613 1 93.62 281 SER A CA 1
ATOM 2284 C C . SER A 1 281 ? -15.93 -32.562 6.281 1 93.62 281 SER A C 1
ATOM 2286 O O . SER A 1 281 ? -15.062 -32.844 7.117 1 93.62 281 SER A O 1
ATOM 2288 N N . LYS A 1 282 ? -16.016 -33.062 5.145 1 92.12 282 LYS A N 1
ATOM 2289 C CA . LYS A 1 282 ? -14.992 -34 4.707 1 92.12 282 LYS A CA 1
ATOM 2290 C C . LYS A 1 282 ? -13.617 -33.344 4.672 1 92.12 282 LYS A C 1
ATOM 2292 O O . LYS A 1 282 ? -12.641 -33.906 5.152 1 92.12 282 LYS A O 1
ATOM 2297 N N . LEU A 1 283 ? -13.555 -32.188 4.16 1 88.94 283 LEU A N 1
ATOM 2298 C CA . LEU A 1 283 ? -12.273 -31.516 3.938 1 88.94 283 LEU A CA 1
ATOM 2299 C C . LEU A 1 283 ? -11.805 -30.828 5.207 1 88.94 283 LEU A C 1
ATOM 2301 O O . LEU A 1 283 ? -10.602 -30.797 5.492 1 88.94 283 LEU A O 1
ATOM 2305 N N . MET A 1 284 ? -12.75 -30.266 6.008 1 88.44 284 MET A N 1
ATOM 2306 C CA . MET A 1 284 ? -12.359 -29.406 7.129 1 88.44 284 MET A CA 1
ATOM 2307 C C . MET A 1 284 ? -12.508 -30.141 8.453 1 88.44 284 MET A C 1
ATOM 2309 O O . MET A 1 284 ? -12.031 -29.672 9.484 1 88.44 284 MET A O 1
ATOM 2313 N N . GLY A 1 285 ? -13.172 -31.219 8.477 1 89.69 285 GLY A N 1
ATOM 2314 C CA . GLY A 1 285 ? -13.328 -32.062 9.664 1 89.69 285 GLY A CA 1
ATOM 2315 C C . GLY A 1 285 ? -14.453 -31.578 10.578 1 89.69 285 GLY A C 1
ATOM 2316 O O . GLY A 1 285 ? -14.711 -32.188 11.609 1 89.69 285 GLY A O 1
ATOM 2317 N N . LYS A 1 286 ? -15.07 -30.516 10.234 1 91.88 286 LYS A N 1
ATOM 2318 C CA . LYS A 1 286 ? -16.203 -29.984 10.984 1 91.88 286 LYS A CA 1
ATOM 2319 C C . LYS A 1 286 ? -17.219 -29.328 10.062 1 91.88 286 LYS A C 1
ATOM 2321 O O . LYS A 1 286 ? -16.922 -29.078 8.883 1 91.88 286 LYS A O 1
ATOM 2326 N N . SER A 1 287 ? -18.359 -29.047 10.617 1 94.38 287 SER A N 1
ATOM 2327 C CA . SER A 1 287 ? -19.375 -28.375 9.836 1 94.38 287 SER A CA 1
ATOM 2328 C C . SER A 1 287 ? -19.031 -26.906 9.617 1 94.38 287 SER A C 1
ATOM 2330 O O . SER A 1 287 ? -18.234 -26.328 10.375 1 94.38 287 SER A O 1
ATOM 2332 N N . PRO A 1 288 ? -19.594 -26.344 8.523 1 94.56 288 PRO A N 1
ATOM 2333 C CA . PRO A 1 288 ? -19.344 -24.922 8.297 1 94.56 288 PRO A CA 1
ATOM 2334 C C . PRO A 1 288 ? -19.688 -24.062 9.5 1 94.56 288 PRO A C 1
ATOM 2336 O O . PRO A 1 288 ? -18.938 -23.141 9.852 1 94.56 288 PRO A O 1
ATOM 2339 N N . LYS A 1 289 ? -20.781 -24.281 10.125 1 93.62 289 LYS A N 1
ATOM 2340 C CA . LYS A 1 289 ? -21.219 -23.516 11.289 1 93.62 289 LYS A CA 1
ATOM 2341 C C . LYS A 1 289 ? -20.219 -23.625 12.43 1 93.62 289 LYS A C 1
ATOM 2343 O O . LYS A 1 289 ? -19.828 -22.625 13.031 1 93.62 289 LYS A O 1
ATOM 2348 N N . ALA A 1 290 ? -19.828 -24.844 12.742 1 92 290 ALA A N 1
ATOM 2349 C CA . ALA A 1 290 ? -18.859 -25.078 13.812 1 92 290 ALA A CA 1
ATOM 2350 C C . ALA A 1 290 ? -17.516 -24.422 13.492 1 92 290 ALA A C 1
ATOM 2352 O O . ALA A 1 290 ? -16.859 -23.875 14.375 1 92 290 ALA A O 1
ATOM 2353 N N . TRP A 1 291 ? -17.172 -24.578 12.234 1 90 291 TRP A N 1
ATOM 2354 C CA . TRP A 1 291 ? -15.906 -24 11.789 1 90 291 TRP A CA 1
ATOM 2355 C C . TRP A 1 291 ? -15.914 -22.484 11.969 1 90 291 TRP A C 1
ATOM 2357 O O . TRP A 1 291 ? -14.945 -21.906 12.461 1 90 291 TRP A O 1
ATOM 2367 N N . ARG A 1 292 ? -16.906 -21.844 11.5 1 89.88 292 ARG A N 1
ATOM 2368 C CA . ARG A 1 292 ? -17.047 -20.391 11.617 1 89.88 292 ARG A CA 1
ATOM 2369 C C . ARG A 1 292 ? -16.938 -19.953 13.078 1 89.88 292 ARG A C 1
ATOM 2371 O O . ARG A 1 292 ? -16.297 -18.938 13.383 1 89.88 292 ARG A O 1
ATOM 2378 N N . LYS A 1 293 ? -17.469 -20.625 13.992 1 85.12 293 LYS A N 1
ATOM 2379 C CA . LYS A 1 293 ? -17.453 -20.297 15.414 1 85.12 293 LYS A CA 1
ATOM 2380 C C . LYS A 1 293 ? -16.062 -20.453 16 1 85.12 293 LYS A C 1
ATOM 2382 O O . LYS A 1 293 ? -15.664 -19.703 16.891 1 85.12 293 LYS A O 1
ATOM 2387 N N . GLY A 1 294 ? -15.273 -21.469 15.555 1 72.56 294 GLY A N 1
ATOM 2388 C CA . GLY A 1 294 ? -13.938 -21.75 16.047 1 72.56 294 GLY A CA 1
ATOM 2389 C C . GLY A 1 294 ? -12.867 -20.891 15.398 1 72.56 294 GLY A C 1
ATOM 2390 O O . GLY A 1 294 ? -11.805 -20.656 15.984 1 72.56 294 GLY A O 1
ATOM 2391 N N . ALA A 1 295 ? -12.891 -20.828 14.102 1 60.44 295 ALA A N 1
ATOM 2392 C CA . ALA A 1 295 ? -11.883 -20.156 13.297 1 60.44 295 ALA A CA 1
ATOM 2393 C C . ALA A 1 295 ? -11.609 -18.75 13.836 1 60.44 295 ALA A C 1
ATOM 2395 O O . ALA A 1 295 ? -10.586 -18.141 13.508 1 60.44 295 ALA A O 1
ATOM 2396 N N . GLN A 1 296 ? -12.422 -18.266 14.656 1 51.72 296 GLN A N 1
ATOM 2397 C CA . GLN A 1 296 ? -11.984 -17.016 15.266 1 51.72 296 GLN A CA 1
ATOM 2398 C C . GLN A 1 296 ? -10.602 -17.156 15.883 1 51.72 296 GLN A C 1
ATOM 2400 O O . GLN A 1 296 ? -9.906 -16.156 16.109 1 51.72 296 GLN A O 1
ATOM 2405 N N . SER A 1 297 ? -10.094 -18.375 16.031 1 44.53 297 SER A N 1
ATOM 2406 C CA . SER A 1 297 ? -8.758 -18.609 16.578 1 44.53 297 SER A CA 1
ATOM 2407 C C . SER A 1 297 ? -7.777 -19.031 15.484 1 44.53 297 SER A C 1
ATOM 2409 O O . SER A 1 297 ? -7.75 -20.203 15.094 1 44.53 297 SER A O 1
ATOM 2411 N N . GLU A 1 298 ? -7.43 -18.484 14.367 1 44.34 298 GLU A N 1
ATOM 2412 C CA . GLU A 1 298 ? -7.035 -18.672 12.977 1 44.34 298 GLU A CA 1
ATOM 2413 C C . GLU A 1 298 ? -5.57 -19.078 12.867 1 44.34 298 GLU A C 1
ATOM 2415 O O . GLU A 1 298 ? -5.047 -19.25 11.758 1 44.34 298 GLU A O 1
ATOM 2420 N N . VAL A 1 299 ? -4.582 -19.281 13.828 1 40 299 VAL A N 1
ATOM 2421 C CA . VAL A 1 299 ? -3.137 -19.359 13.656 1 40 299 VAL A CA 1
ATOM 2422 C C . VAL A 1 299 ? -2.77 -20.641 12.93 1 40 299 VAL A C 1
ATOM 2424 O O . VAL A 1 299 ? -1.684 -20.75 12.359 1 40 299 VAL A O 1
ATOM 2427 N N . GLN A 1 300 ? -3.441 -21.688 12.93 1 37.25 300 GLN A N 1
ATOM 2428 C CA . GLN A 1 300 ? -2.914 -23.031 12.789 1 37.25 300 GLN A CA 1
ATOM 2429 C C . GLN A 1 300 ? -2.652 -23.375 11.32 1 37.25 300 GLN A C 1
ATOM 2431 O O . GLN A 1 300 ? -1.938 -24.328 11.016 1 37.25 300 GLN A O 1
ATOM 2436 N N . SER A 1 301 ? -3.18 -22.859 10.266 1 39.22 301 SER A N 1
ATOM 2437 C CA . SER A 1 301 ? -3.244 -23.531 8.969 1 39.22 301 SER A CA 1
ATOM 2438 C C . SER A 1 301 ? -1.894 -23.5 8.258 1 39.22 301 SER A C 1
ATOM 2440 O O . SER A 1 301 ? -1.612 -24.344 7.406 1 39.22 301 SER A O 1
ATOM 2442 N N . ALA A 1 302 ? -0.992 -22.531 8.32 1 38.72 302 ALA A N 1
ATOM 2443 C CA . ALA A 1 302 ? 0.176 -22.422 7.453 1 38.72 302 ALA A CA 1
ATOM 2444 C C . ALA A 1 302 ? 1.146 -23.578 7.688 1 38.72 302 ALA A C 1
ATOM 2446 O O . ALA A 1 302 ? 1.865 -23.984 6.773 1 38.72 302 ALA A O 1
ATOM 2447 N N . LYS A 1 303 ? 1.375 -24.094 8.852 1 37.62 303 LYS A N 1
ATOM 2448 C CA . LYS A 1 303 ? 2.451 -25.016 9.195 1 37.62 303 LYS A CA 1
ATOM 2449 C C . LYS A 1 303 ? 2.324 -26.328 8.43 1 37.62 303 LYS A C 1
ATOM 2451 O O . LYS A 1 303 ? 3.328 -26.922 8.023 1 37.62 303 LYS A O 1
ATOM 2456 N N . ALA A 1 304 ? 1.206 -26.828 8.281 1 35.62 304 ALA A N 1
ATOM 2457 C CA . ALA A 1 304 ? 1.086 -28.234 7.906 1 35.62 304 ALA A CA 1
ATOM 2458 C C . ALA A 1 304 ? 1.661 -28.484 6.516 1 35.62 304 ALA A C 1
ATOM 2460 O O . ALA A 1 304 ? 2.338 -29.5 6.289 1 35.62 304 ALA A O 1
ATOM 2461 N N . SER A 1 305 ? 1.277 -27.703 5.52 1 37.16 305 SER A N 1
ATOM 2462 C CA . SER A 1 305 ? 1.498 -28.281 4.195 1 37.16 305 SER A CA 1
ATOM 2463 C C . SER A 1 305 ? 2.959 -28.156 3.773 1 37.16 305 SER A C 1
ATOM 2465 O O . SER A 1 305 ? 3.371 -28.734 2.766 1 37.16 305 SER A O 1
ATOM 2467 N N . ILE A 1 306 ? 3.75 -27.281 4.398 1 36.75 306 ILE A N 1
ATOM 2468 C CA . ILE A 1 306 ? 5.066 -27.031 3.824 1 36.75 306 ILE A CA 1
ATOM 2469 C C . ILE A 1 306 ? 6.027 -28.141 4.242 1 36.75 306 ILE A C 1
ATOM 2471 O O . ILE A 1 306 ? 6.938 -28.5 3.492 1 36.75 306 ILE A O 1
ATOM 2475 N N . LEU A 1 307 ? 5.992 -28.641 5.449 1 35.47 307 LEU A N 1
ATOM 2476 C CA . LEU A 1 307 ? 7.09 -29.375 6.066 1 35.47 307 LEU A CA 1
ATOM 2477 C C . LEU A 1 307 ? 7.363 -30.688 5.32 1 35.47 307 LEU A C 1
ATOM 2479 O O . LEU A 1 307 ? 8.336 -31.375 5.617 1 35.47 307 LEU A O 1
ATOM 2483 N N . GLU A 1 308 ? 6.391 -31.188 4.734 1 34.12 308 GLU A N 1
ATOM 2484 C CA . GLU A 1 308 ? 6.773 -32.562 4.453 1 34.12 308 GLU A CA 1
ATOM 2485 C C . GLU A 1 308 ? 7.867 -32.625 3.391 1 34.12 308 GLU A C 1
ATOM 2487 O O . GLU A 1 308 ? 8.203 -33.719 2.902 1 34.12 308 GLU A O 1
ATOM 2492 N N . PHE A 1 309 ? 8.367 -31.422 2.871 1 33.28 309 PHE A N 1
ATOM 2493 C CA . PHE A 1 309 ? 9 -31.734 1.59 1 33.28 309 PHE A CA 1
ATOM 2494 C C . PHE A 1 309 ? 10.492 -31.969 1.762 1 33.28 309 PHE A C 1
ATOM 2496 O O . PHE A 1 309 ? 11.148 -31.281 2.557 1 33.28 309 PHE A O 1
ATOM 2503 N N . THR A 1 310 ? 11.125 -32.781 1.066 1 31.92 310 THR A N 1
ATOM 2504 C CA . THR A 1 310 ? 12.422 -33.375 0.777 1 31.92 310 THR A CA 1
ATOM 2505 C C . THR A 1 310 ? 13.344 -32.375 0.087 1 31.92 310 THR A C 1
ATOM 2507 O O . THR A 1 310 ? 12.945 -31.734 -0.886 1 31.92 310 THR A O 1
ATOM 2510 N N . GLY A 1 311 ? 14.461 -31.969 0.681 1 33.34 311 GLY A N 1
ATOM 2511 C CA . GLY A 1 311 ? 15.57 -31.188 0.146 1 33.34 311 GLY A CA 1
ATOM 2512 C C . GLY A 1 311 ? 15.953 -30.016 1.014 1 33.34 311 GLY A C 1
ATOM 2513 O O . GLY A 1 311 ? 16.766 -29.172 0.612 1 33.34 311 GLY A O 1
ATOM 2514 N N . TRP A 1 312 ? 15.086 -29.688 1.783 1 31.8 312 TRP A N 1
ATOM 2515 C CA . TRP A 1 312 ? 15.516 -28.656 2.723 1 31.8 312 TRP A CA 1
ATOM 2516 C C . TRP A 1 312 ? 16.5 -29.219 3.742 1 31.8 312 TRP A C 1
ATOM 2518 O O . TRP A 1 312 ? 16.422 -30.391 4.105 1 31.8 312 TRP A O 1
ATOM 2528 N N . VAL A 1 313 ? 17.734 -28.625 3.922 1 34.03 313 VAL A N 1
ATOM 2529 C CA . VAL A 1 313 ? 18.656 -29.078 4.949 1 34.03 313 VAL A CA 1
ATOM 2530 C C . VAL A 1 313 ? 18.188 -28.609 6.324 1 34.03 313 VAL A C 1
ATOM 2532 O O . VAL A 1 313 ? 17.578 -27.547 6.449 1 34.03 313 VAL A O 1
ATOM 2535 N N . MET B 1 1 ? 12.578 45.531 27.109 1 38.22 1 MET B N 1
ATOM 2536 C CA . MET B 1 1 ? 12.953 44.562 26.109 1 38.22 1 MET B CA 1
ATOM 2537 C C . MET B 1 1 ? 11.898 44.469 25 1 38.22 1 MET B C 1
ATOM 2539 O O . MET B 1 1 ? 10.703 44.406 25.281 1 38.22 1 MET B O 1
ATOM 2543 N N . PRO B 1 2 ? 12.234 45 23.859 1 43.31 2 PRO B N 1
ATOM 2544 C CA . PRO B 1 2 ? 11.211 45.062 22.812 1 43.31 2 PRO B CA 1
ATOM 2545 C C . PRO B 1 2 ? 10.406 43.75 22.703 1 43.31 2 PRO B C 1
ATOM 2547 O O . PRO B 1 2 ? 10.938 42.688 22.953 1 43.31 2 PRO B O 1
ATOM 2550 N N . LYS B 1 3 ? 9.242 43.812 23.031 1 48.62 3 LYS B N 1
ATOM 2551 C CA . LYS B 1 3 ? 8.32 42.688 22.922 1 48.62 3 LYS B CA 1
ATOM 2552 C C . LYS B 1 3 ? 8.578 41.875 21.641 1 48.62 3 LYS B C 1
ATOM 2554 O O . LYS B 1 3 ? 8.586 42.438 20.547 1 48.62 3 LYS B O 1
ATOM 2559 N N . LYS B 1 4 ? 9.273 40.906 21.688 1 50.59 4 LYS B N 1
ATOM 2560 C CA . LYS B 1 4 ? 9.531 40 20.562 1 50.59 4 LYS B CA 1
ATOM 2561 C C . LYS B 1 4 ? 8.297 39.844 19.688 1 50.59 4 LYS B C 1
ATOM 2563 O O . LYS B 1 4 ? 7.227 39.469 20.172 1 50.59 4 LYS B O 1
ATOM 2568 N N . LYS B 1 5 ? 8.211 40.469 18.484 1 51.28 5 LYS B N 1
ATOM 2569 C CA . LYS B 1 5 ? 7.133 40.469 17.5 1 51.28 5 LYS B CA 1
ATOM 2570 C C . LYS B 1 5 ? 6.68 39.031 17.203 1 51.28 5 LYS B C 1
ATOM 2572 O O . LYS B 1 5 ? 7.504 38.156 16.953 1 51.28 5 LYS B O 1
ATOM 2577 N N . LYS B 1 6 ? 5.465 38.688 17.688 1 58.59 6 LYS B N 1
ATOM 2578 C CA . LYS B 1 6 ? 4.871 37.375 17.406 1 58.59 6 LYS B CA 1
ATOM 2579 C C . LYS B 1 6 ? 4.934 37.062 15.906 1 58.59 6 LYS B C 1
ATOM 2581 O O . LYS B 1 6 ? 4.586 37.906 15.07 1 58.59 6 LYS B O 1
ATOM 2586 N N . PRO B 1 7 ? 5.645 36 15.578 1 61.91 7 PRO B N 1
ATOM 2587 C CA . PRO B 1 7 ? 5.727 35.688 14.156 1 61.91 7 PRO B CA 1
ATOM 2588 C C . PRO B 1 7 ? 4.359 35.656 13.477 1 61.91 7 PRO B C 1
ATOM 2590 O O . PRO B 1 7 ? 3.363 35.281 14.086 1 61.91 7 PRO B O 1
ATOM 2593 N N . VAL B 1 8 ? 4.219 36.406 12.461 1 74.19 8 VAL B N 1
ATOM 2594 C CA . VAL B 1 8 ? 3.018 36.375 11.633 1 74.19 8 VAL B CA 1
ATOM 2595 C C . VAL B 1 8 ? 2.818 34.969 11.062 1 74.19 8 VAL B C 1
ATOM 2597 O O . VAL B 1 8 ? 3.785 34.312 10.68 1 74.19 8 VAL B O 1
ATOM 2600 N N . ILE B 1 9 ? 1.691 34.344 11.219 1 84 9 ILE B N 1
ATOM 2601 C CA . ILE B 1 9 ? 1.354 32.969 10.797 1 84 9 ILE B CA 1
ATOM 2602 C C . ILE B 1 9 ? 0.471 33.031 9.547 1 84 9 ILE B C 1
ATOM 2604 O O . ILE B 1 9 ? -0.434 33.875 9.461 1 84 9 ILE B O 1
ATOM 2608 N N . GLU B 1 10 ? 0.835 32.281 8.602 1 86.06 10 GLU B N 1
ATOM 2609 C CA . GLU B 1 10 ? 0.123 32.25 7.324 1 86.06 10 GLU B CA 1
ATOM 2610 C C . GLU B 1 10 ? -0.482 30.859 7.094 1 86.06 10 GLU B C 1
ATOM 2612 O O . GLU B 1 10 ? 0.219 29.844 7.172 1 86.06 10 GLU B O 1
ATOM 2617 N N . TYR B 1 11 ? -1.754 30.844 6.852 1 88 11 TYR B N 1
ATOM 2618 C CA . TYR B 1 11 ? -2.432 29.609 6.484 1 88 11 TYR B CA 1
ATOM 2619 C C . TYR B 1 11 ? -2.369 29.391 4.98 1 88 11 TYR B C 1
ATOM 2621 O O . TYR B 1 11 ? -2.732 30.266 4.195 1 88 11 TYR B O 1
ATOM 2629 N N . ARG B 1 12 ? -1.861 28.219 4.586 1 86.31 12 ARG B N 1
ATOM 2630 C CA . ARG B 1 12 ? -1.808 27.812 3.188 1 86.31 12 ARG B CA 1
ATOM 2631 C C . ARG B 1 12 ? -2.711 26.609 2.939 1 86.31 12 ARG B C 1
ATOM 2633 O O . ARG B 1 12 ? -2.439 25.5 3.432 1 86.31 12 ARG B O 1
ATOM 2640 N N . HIS B 1 13 ? -3.756 26.828 2.186 1 86.69 13 HIS B N 1
ATOM 2641 C CA . HIS B 1 13 ? -4.688 25.75 1.867 1 86.69 13 HIS B CA 1
ATOM 2642 C C . HIS B 1 13 ? -4.301 25.047 0.567 1 86.69 13 HIS B C 1
ATOM 2644 O O . HIS B 1 13 ? -4.16 25.703 -0.473 1 86.69 13 HIS B O 1
ATOM 2650 N N . TYR B 1 14 ? -4.098 23.797 0.627 1 85.81 14 TYR B N 1
ATOM 2651 C CA . TYR B 1 14 ? -3.805 22.984 -0.555 1 85.81 14 TYR B CA 1
ATOM 2652 C C . TYR B 1 14 ? -5 22.125 -0.94 1 85.81 14 TYR B C 1
ATOM 2654 O O . TYR B 1 14 ? -5.578 21.438 -0.093 1 85.81 14 TYR B O 1
ATOM 2662 N N . SER B 1 15 ? -5.375 22.25 -2.201 1 82.5 15 SER B N 1
ATOM 2663 C CA . SER B 1 15 ? -6.406 21.359 -2.74 1 82.5 15 SER B CA 1
ATOM 2664 C C . SER B 1 15 ? -5.789 20.109 -3.369 1 82.5 15 SER B C 1
ATOM 2666 O O . SER B 1 15 ? -4.824 20.203 -4.129 1 82.5 15 SER B O 1
ATOM 2668 N N . LEU B 1 16 ? -6.281 19.031 -3.014 1 86.75 16 LEU B N 1
ATOM 2669 C CA . LEU B 1 16 ? -5.777 17.781 -3.57 1 86.75 16 LEU B CA 1
ATOM 2670 C C . LEU B 1 16 ? -6.68 17.281 -4.695 1 86.75 16 LEU B C 1
ATOM 2672 O O . LEU B 1 16 ? -7.887 17.547 -4.688 1 86.75 16 LEU B O 1
ATOM 2676 N N . PRO B 1 17 ? -6.035 16.578 -5.629 1 83.75 17 PRO B N 1
ATOM 2677 C CA . PRO B 1 17 ? -6.875 15.938 -6.645 1 83.75 17 PRO B CA 1
ATOM 2678 C C . PRO B 1 17 ? -7.895 14.969 -6.047 1 83.75 17 PRO B C 1
ATOM 2680 O O . PRO B 1 17 ? -7.613 14.32 -5.031 1 83.75 17 PRO B O 1
ATOM 2683 N N . ILE B 1 18 ? -8.992 14.828 -6.668 1 74.75 18 ILE B N 1
ATOM 2684 C CA . ILE B 1 18 ? -10.109 14.078 -6.113 1 74.75 18 ILE B CA 1
ATOM 2685 C C . ILE B 1 18 ? -9.859 12.578 -6.277 1 74.75 18 ILE B C 1
ATOM 2687 O O . ILE B 1 18 ? -10.141 11.797 -5.371 1 74.75 18 ILE B O 1
ATOM 2691 N N . HIS B 1 19 ? -9.391 12.102 -7.449 1 77.06 19 HIS B N 1
ATOM 2692 C CA . HIS B 1 19 ? -9.258 10.68 -7.734 1 77.06 19 HIS B CA 1
ATOM 2693 C C . HIS B 1 19 ? -8.125 10.062 -6.918 1 77.06 19 HIS B C 1
ATOM 2695 O O . HIS B 1 19 ? -8.266 8.953 -6.391 1 77.06 19 HIS B O 1
ATOM 2701 N N . PHE B 1 20 ? -7.012 10.727 -6.953 1 89.31 20 PHE B N 1
ATOM 2702 C CA . PHE B 1 20 ? -5.871 10.344 -6.133 1 89.31 20 PHE B CA 1
ATOM 2703 C C . PHE B 1 20 ? -5.367 11.523 -5.316 1 89.31 20 PHE B C 1
ATOM 2705 O O . PHE B 1 20 ? -4.574 12.328 -5.805 1 89.31 20 PHE B O 1
ATOM 2712 N N . PRO B 1 21 ? -5.828 11.656 -4.059 1 90.06 21 PRO B N 1
ATOM 2713 C CA . PRO B 1 21 ? -5.676 12.891 -3.291 1 90.06 21 PRO B CA 1
ATOM 2714 C C . PRO B 1 21 ? -4.266 13.078 -2.734 1 90.06 21 PRO B C 1
ATOM 2716 O O . PRO B 1 21 ? -4.086 13.18 -1.519 1 90.06 21 PRO B O 1
ATOM 2719 N N . VAL B 1 22 ? -3.307 13.133 -3.635 1 95.06 22 VAL B N 1
ATOM 2720 C CA . VAL B 1 22 ? -1.901 13.375 -3.324 1 95.06 22 VAL B CA 1
ATOM 2721 C C . VAL B 1 22 ? -1.357 14.492 -4.223 1 95.06 22 VAL B C 1
ATOM 2723 O O . VAL B 1 22 ? -1.577 14.477 -5.434 1 95.06 22 VAL B O 1
ATOM 2726 N N . LEU B 1 23 ? -0.732 15.469 -3.592 1 94.62 23 LEU B N 1
ATOM 2727 C CA . LEU B 1 23 ? -0.106 16.562 -4.332 1 94.62 23 LEU B CA 1
ATOM 2728 C C . LEU B 1 23 ? 1.414 16.469 -4.234 1 94.62 23 LEU B C 1
ATOM 2730 O O . LEU B 1 23 ? 1.966 16.391 -3.137 1 94.62 23 LEU B O 1
ATOM 2734 N N . LEU B 1 24 ? 2.062 16.422 -5.355 1 96.06 24 LEU B N 1
ATOM 2735 C CA . LEU B 1 24 ? 3.521 16.438 -5.414 1 96.06 24 LEU B CA 1
ATOM 2736 C C . LEU B 1 24 ? 4.027 17.781 -5.949 1 96.06 24 LEU B C 1
ATOM 2738 O O . LEU B 1 24 ? 3.586 18.234 -7.008 1 96.06 24 LEU B O 1
ATOM 2742 N N . LEU B 1 25 ? 4.828 18.453 -5.188 1 94.31 25 LEU B N 1
ATOM 2743 C CA . LEU B 1 25 ? 5.621 19.594 -5.66 1 94.31 25 LEU B CA 1
ATOM 2744 C C . LEU B 1 25 ? 7.078 19.172 -5.871 1 94.31 25 LEU B C 1
ATOM 2746 O O . LEU B 1 25 ? 7.766 18.812 -4.914 1 94.31 25 LEU B O 1
ATOM 2750 N N . SER B 1 26 ? 7.508 19.125 -7.086 1 94.12 26 SER B N 1
ATOM 2751 C CA . SER B 1 26 ? 8.867 18.703 -7.395 1 94.12 26 SER B CA 1
ATOM 2752 C C . SER B 1 26 ? 9.414 19.438 -8.617 1 94.12 26 SER B C 1
ATOM 2754 O O . SER B 1 26 ? 8.656 20.094 -9.344 1 94.12 26 SER B O 1
ATOM 2756 N N . GLY B 1 27 ? 10.695 19.344 -8.859 1 90.44 27 GLY B N 1
ATOM 2757 C CA . GLY B 1 27 ? 11.344 20.016 -9.969 1 90.44 27 GLY B CA 1
ATOM 2758 C C . GLY B 1 27 ? 12.336 21.078 -9.523 1 90.44 27 GLY B C 1
ATOM 2759 O O . GLY B 1 27 ? 12.422 21.391 -8.336 1 90.44 27 GLY B O 1
ATOM 2760 N N . GLU B 1 28 ? 12.984 21.734 -10.43 1 90.69 28 GLU B N 1
ATOM 2761 C CA . GLU B 1 28 ? 14.094 22.641 -10.164 1 90.69 28 GLU B CA 1
ATOM 2762 C C . GLU B 1 28 ? 13.602 23.969 -9.594 1 90.69 28 GLU B C 1
ATOM 2764 O O . GLU B 1 28 ? 14.391 24.734 -9.039 1 90.69 28 GLU B O 1
ATOM 2769 N N . ARG B 1 29 ? 12.367 24.188 -9.625 1 89.81 29 ARG B N 1
ATOM 2770 C CA . ARG B 1 29 ? 11.828 25.453 -9.148 1 89.81 29 ARG B CA 1
ATOM 2771 C C . ARG B 1 29 ? 11.641 25.438 -7.633 1 89.81 29 ARG B C 1
ATOM 2773 O O . ARG B 1 29 ? 11.453 26.484 -7.012 1 89.81 29 ARG B O 1
ATOM 2780 N N . TRP B 1 30 ? 11.742 24.328 -7.051 1 91.75 30 TRP B N 1
ATOM 2781 C CA . TRP B 1 30 ? 11.445 24.219 -5.625 1 91.75 30 TRP B CA 1
ATOM 2782 C C . TRP B 1 30 ? 12.734 24.25 -4.805 1 91.75 30 TRP B C 1
ATOM 2784 O O . TRP B 1 30 ? 13.008 23.312 -4.035 1 91.75 30 TRP B O 1
ATOM 2794 N N . LYS B 1 31 ? 13.406 25.344 -4.973 1 94.31 31 LYS B N 1
ATOM 2795 C CA . LYS B 1 31 ? 14.602 25.656 -4.195 1 94.31 31 LYS B CA 1
ATOM 2796 C C . LYS B 1 31 ? 14.305 26.703 -3.121 1 94.31 31 LYS B C 1
ATOM 2798 O O . LYS B 1 31 ? 13.695 27.734 -3.402 1 94.31 31 LYS B O 1
ATOM 2803 N N . ILE B 1 32 ? 14.648 26.375 -1.978 1 93.56 32 ILE B N 1
ATOM 2804 C CA . ILE B 1 32 ? 14.43 27.297 -0.87 1 93.56 32 ILE B CA 1
ATOM 2805 C C . ILE B 1 32 ? 15.664 28.156 -0.658 1 93.56 32 ILE B C 1
ATOM 2807 O O . ILE B 1 32 ? 16.781 27.641 -0.5 1 93.56 32 ILE B O 1
ATOM 2811 N N . SER B 1 33 ? 15.477 29.453 -0.592 1 93.12 33 SER B N 1
ATOM 2812 C CA . SER B 1 33 ? 16.594 30.391 -0.453 1 93.12 33 SER B CA 1
ATOM 2813 C C . SER B 1 33 ? 17.094 30.438 0.986 1 93.12 33 SER B C 1
ATOM 2815 O O . SER B 1 33 ? 16.547 29.766 1.863 1 93.12 33 SER B O 1
ATOM 2817 N N . ASP B 1 34 ? 18.172 31.203 1.205 1 94.5 34 ASP B N 1
ATOM 2818 C CA . ASP B 1 34 ? 18.75 31.375 2.539 1 94.5 34 ASP B CA 1
ATOM 2819 C C . ASP B 1 34 ? 18.062 32.531 3.287 1 94.5 34 ASP B C 1
ATOM 2821 O O . ASP B 1 34 ? 18.484 32.875 4.391 1 94.5 34 ASP B O 1
ATOM 2825 N N . ILE B 1 35 ? 17.016 33.031 2.678 1 91.5 35 ILE B N 1
ATOM 2826 C CA . ILE B 1 35 ? 16.297 34.125 3.309 1 91.5 35 ILE B CA 1
ATOM 2827 C C . ILE B 1 35 ? 15.18 33.594 4.191 1 91.5 35 ILE B C 1
ATOM 2829 O O . ILE B 1 35 ? 14.273 32.906 3.701 1 91.5 35 ILE B O 1
ATOM 2833 N N . LYS B 1 36 ? 15.242 33.844 5.355 1 89.19 36 LYS B N 1
ATOM 2834 C CA . LYS B 1 36 ? 14.219 33.438 6.309 1 89.19 36 LYS B CA 1
ATOM 2835 C C . LYS B 1 36 ? 12.93 34.219 6.117 1 89.19 36 LYS B C 1
ATOM 2837 O O . LYS B 1 36 ? 12.945 35.438 6.07 1 89.19 36 LYS B O 1
ATOM 2842 N N . SER B 1 37 ? 11.852 33.469 5.996 1 85.38 37 SER B N 1
ATOM 2843 C CA . SER B 1 37 ? 10.555 34.125 5.918 1 85.38 37 SER B CA 1
ATOM 2844 C C . SER B 1 37 ? 10.18 34.781 7.25 1 85.38 37 SER B C 1
ATOM 2846 O O . SER B 1 37 ? 10.461 34.219 8.312 1 85.38 37 SER B O 1
ATOM 2848 N N . GLU B 1 38 ? 9.523 35.906 7.246 1 81.12 38 GLU B N 1
ATOM 2849 C CA . GLU B 1 38 ? 9.023 36.562 8.445 1 81.12 38 GLU B CA 1
ATOM 2850 C C . GLU B 1 38 ? 7.805 35.812 9.008 1 81.12 38 GLU B C 1
ATOM 2852 O O . GLU B 1 38 ? 7.426 36.031 10.164 1 81.12 38 GLU B O 1
ATOM 2857 N N . HIS B 1 39 ? 7.328 35 8.219 1 82.62 39 HIS B N 1
ATOM 2858 C CA . HIS B 1 39 ? 6.094 34.312 8.57 1 82.62 39 HIS B CA 1
ATOM 2859 C C . HIS B 1 39 ? 6.312 32.781 8.695 1 82.62 39 HIS B C 1
ATOM 2861 O O . HIS B 1 39 ? 7.043 32.219 7.895 1 82.62 39 HIS B O 1
ATOM 2867 N N . LEU B 1 40 ? 5.758 32.281 9.805 1 87.81 40 LEU B N 1
ATOM 2868 C CA . LEU B 1 40 ? 5.523 30.828 9.789 1 87.81 40 LEU B CA 1
ATOM 2869 C C . LEU B 1 40 ? 4.297 30.5 8.953 1 87.81 40 LEU B C 1
ATOM 2871 O O . LEU B 1 40 ? 3.416 31.344 8.766 1 87.81 40 LEU B O 1
ATOM 2875 N N . HIS B 1 41 ? 4.309 29.359 8.43 1 90.75 41 HIS B N 1
ATOM 2876 C CA . HIS B 1 41 ? 3.113 28.938 7.707 1 90.75 41 HIS B CA 1
ATOM 2877 C C . HIS B 1 41 ? 2.664 27.547 8.141 1 90.75 41 HIS B C 1
ATOM 2879 O O . HIS B 1 41 ? 3.439 26.797 8.734 1 90.75 41 HIS B O 1
ATOM 2885 N N . PHE B 1 42 ? 1.408 27.281 7.953 1 90.31 42 PHE B N 1
ATOM 2886 C CA . PHE B 1 42 ? 0.845 25.953 8.18 1 90.31 42 PHE B CA 1
ATOM 2887 C C . PHE B 1 42 ? -0.172 25.609 7.098 1 90.31 42 PHE B C 1
ATOM 2889 O O . PHE B 1 42 ? -0.546 26.469 6.293 1 90.31 42 PHE B O 1
ATOM 2896 N N . HIS B 1 43 ? -0.533 24.359 7.008 1 90.44 43 HIS B N 1
ATOM 2897 C CA . HIS B 1 43 ? -1.401 23.906 5.926 1 90.44 43 HIS B CA 1
ATOM 2898 C C . HIS B 1 43 ? -2.295 22.75 6.375 1 90.44 43 HIS B C 1
ATOM 2900 O O . HIS B 1 43 ? -2.107 22.203 7.461 1 90.44 43 HIS B O 1
ATOM 2906 N N . ASN B 1 44 ? -3.258 22.469 5.52 1 90.56 44 ASN B N 1
ATOM 2907 C CA . ASN B 1 44 ? -4.387 21.625 5.875 1 90.56 44 ASN B CA 1
ATOM 2908 C C . ASN B 1 44 ? -4.07 20.141 5.645 1 90.56 44 ASN B C 1
ATOM 2910 O O . ASN B 1 44 ? -4.895 19.281 5.93 1 90.56 44 ASN B O 1
ATOM 2914 N N . HIS B 1 45 ? -2.891 19.859 5.152 1 92.69 45 HIS B N 1
ATOM 2915 C CA . HIS B 1 45 ? -2.531 18.469 4.898 1 92.69 45 HIS B CA 1
ATOM 2916 C C . HIS B 1 45 ? -1.173 18.125 5.5 1 92.69 45 HIS B C 1
ATOM 2918 O O . HIS B 1 45 ? -0.384 19.031 5.805 1 92.69 45 HIS B O 1
ATOM 2924 N N . LEU B 1 46 ? -1.007 16.859 5.719 1 93.56 46 LEU B N 1
ATOM 2925 C CA . LEU B 1 46 ? 0.313 16.375 6.117 1 93.56 46 LEU B CA 1
ATOM 2926 C C . LEU B 1 46 ? 1.33 16.594 5 1 93.56 46 LEU B C 1
ATOM 2928 O O . LEU B 1 46 ? 1.027 16.375 3.826 1 93.56 46 LEU B O 1
ATOM 2932 N N . GLU B 1 47 ? 2.527 17.031 5.398 1 95.81 47 GLU B N 1
ATOM 2933 C CA . GLU B 1 47 ? 3.596 17.328 4.449 1 95.81 47 GLU B CA 1
ATOM 2934 C C . GLU B 1 47 ? 4.809 16.438 4.68 1 95.81 47 GLU B C 1
ATOM 2936 O O . GLU B 1 47 ? 5.34 16.375 5.789 1 95.81 47 GLU B O 1
ATOM 2941 N N . ILE B 1 48 ? 5.188 15.75 3.643 1 97.81 48 ILE B N 1
ATOM 2942 C CA . ILE B 1 48 ? 6.477 15.07 3.611 1 97.81 48 ILE B CA 1
ATOM 2943 C C . ILE B 1 48 ? 7.438 15.836 2.697 1 97.81 48 ILE B C 1
ATOM 2945 O O . ILE B 1 48 ? 7.141 16.047 1.521 1 97.81 48 ILE B O 1
ATOM 2949 N N . GLY B 1 49 ? 8.539 16.281 3.221 1 98.12 49 GLY B N 1
ATOM 2950 C CA . GLY B 1 49 ? 9.562 16.953 2.434 1 98.12 49 GLY B CA 1
ATOM 2951 C C . GLY B 1 49 ? 10.82 16.125 2.26 1 98.12 49 GLY B C 1
ATOM 2952 O O . GLY B 1 49 ? 11.234 15.406 3.178 1 98.12 49 GLY B O 1
ATOM 2953 N N . ILE B 1 50 ? 11.414 16.156 1.129 1 98.62 50 ILE B N 1
ATOM 2954 C CA . ILE B 1 50 ? 12.695 15.516 0.86 1 98.62 50 ILE B CA 1
ATOM 2955 C C . ILE B 1 50 ? 13.719 16.562 0.422 1 98.62 50 ILE B C 1
ATOM 2957 O O . ILE B 1 50 ? 13.523 17.234 -0.59 1 98.62 50 ILE B O 1
ATOM 2961 N N . CYS B 1 51 ? 14.789 16.719 1.153 1 98.56 51 CYS B N 1
ATOM 2962 C CA . CYS B 1 51 ? 15.859 17.641 0.797 1 98.56 51 CYS B CA 1
ATOM 2963 C C . CYS B 1 51 ? 16.906 16.953 -0.083 1 98.56 51 CYS B C 1
ATOM 2965 O O . CYS B 1 51 ? 17.531 15.977 0.332 1 98.56 51 CYS B O 1
ATOM 2967 N N . TYR B 1 52 ? 17.156 17.438 -1.239 1 98.06 52 TYR B N 1
ATOM 2968 C CA . TYR B 1 52 ? 18.047 16.781 -2.193 1 98.06 52 TYR B CA 1
ATOM 2969 C C . TYR B 1 52 ? 19.422 17.422 -2.197 1 98.06 52 TYR B C 1
ATOM 2971 O O . TYR B 1 52 ? 20.391 16.812 -2.658 1 98.06 52 TYR B O 1
ATOM 2979 N N . SER B 1 53 ? 19.484 18.719 -1.782 1 98.06 53 SER B N 1
ATOM 2980 C CA . SER B 1 53 ? 20.766 19.406 -1.841 1 98.06 53 SER B CA 1
ATOM 2981 C C . SER B 1 53 ? 20.922 20.406 -0.699 1 98.06 53 SER B C 1
ATOM 2983 O O . SER B 1 53 ? 19.922 20.875 -0.148 1 98.06 53 SER B O 1
ATOM 2985 N N . ASP B 1 54 ? 22.172 20.672 -0.366 1 97.88 54 ASP B N 1
ATOM 2986 C CA . ASP B 1 54 ? 22.562 21.719 0.583 1 97.88 54 ASP B CA 1
ATOM 2987 C C . ASP B 1 54 ? 21.984 21.438 1.97 1 97.88 54 ASP B C 1
ATOM 2989 O O . ASP B 1 54 ? 21.891 20.281 2.391 1 97.88 54 ASP B O 1
ATOM 2993 N N . SER B 1 55 ? 21.953 22.453 2.807 1 98.31 55 SER B N 1
ATOM 2994 C CA . SER B 1 55 ? 21.5 22.359 4.191 1 98.31 55 SER B CA 1
ATOM 2995 C C . SER B 1 55 ? 20.844 23.656 4.641 1 98.31 55 SER B C 1
ATOM 2997 O O . SER B 1 55 ? 20.781 24.625 3.879 1 98.31 55 SER B O 1
ATOM 2999 N N . GLY B 1 56 ? 20.266 23.594 5.84 1 98 56 GLY B N 1
ATOM 3000 C CA . GLY B 1 56 ? 19.625 24.781 6.402 1 98 56 GLY B CA 1
ATOM 3001 C C . GLY B 1 56 ? 18.969 24.516 7.738 1 98 56 GLY B C 1
ATOM 3002 O O . GLY B 1 56 ? 19.438 23.703 8.531 1 98 56 GLY B O 1
ATOM 3003 N N . ILE B 1 57 ? 17.938 25.391 7.98 1 97.38 57 ILE B N 1
ATOM 3004 C CA . ILE B 1 57 ? 17.266 25.328 9.266 1 97.38 57 ILE B CA 1
ATOM 3005 C C . ILE B 1 57 ? 15.75 25.312 9.055 1 97.38 57 ILE B C 1
ATOM 3007 O O . ILE B 1 57 ? 15.234 26.016 8.188 1 97.38 57 ILE B O 1
ATOM 3011 N N . MET B 1 58 ? 15.133 24.516 9.805 1 95.5 58 MET B N 1
ATOM 3012 C CA . MET B 1 58 ? 13.68 24.531 9.93 1 95.5 58 MET B CA 1
ATOM 3013 C C . MET B 1 58 ? 13.258 25.031 11.305 1 95.5 58 MET B C 1
ATOM 3015 O O . MET B 1 58 ? 13.758 24.562 12.32 1 95.5 58 MET B O 1
ATOM 3019 N N . GLU B 1 59 ? 12.414 26.031 11.32 1 92.75 59 GLU B N 1
ATOM 3020 C CA . GLU B 1 59 ? 11.812 26.5 12.562 1 92.75 59 GLU B CA 1
ATOM 3021 C C . GLU B 1 59 ? 10.445 25.875 12.789 1 92.75 59 GLU B C 1
ATOM 3023 O O . GLU B 1 59 ? 9.531 26.047 11.992 1 92.75 59 GLU B O 1
ATOM 3028 N N . ILE B 1 60 ? 10.391 25.141 13.773 1 90.06 60 ILE B N 1
ATOM 3029 C CA . ILE B 1 60 ? 9.156 24.406 14.078 1 90.06 60 ILE B CA 1
ATOM 3030 C C . ILE B 1 60 ? 9.016 24.25 15.594 1 90.06 60 ILE B C 1
ATOM 3032 O O . ILE B 1 60 ? 9.977 23.906 16.281 1 90.06 60 ILE B O 1
ATOM 3036 N N . LYS B 1 61 ? 7.832 24.594 16.062 1 83.19 61 LYS B N 1
ATOM 3037 C CA . LYS B 1 61 ? 7.523 24.516 17.5 1 83.19 61 LYS B CA 1
ATOM 3038 C C . LYS B 1 61 ? 8.516 25.328 18.312 1 83.19 61 LYS B C 1
ATOM 3040 O O . LYS B 1 61 ? 8.953 24.906 19.391 1 83.19 61 LYS B O 1
ATOM 3045 N N . GLY B 1 62 ? 8.875 26.391 17.766 1 82.62 62 GLY B N 1
ATOM 3046 C CA . GLY B 1 62 ? 9.773 27.297 18.469 1 82.62 62 GLY B CA 1
ATOM 3047 C C . GLY B 1 62 ? 11.203 26.797 18.5 1 82.62 62 GLY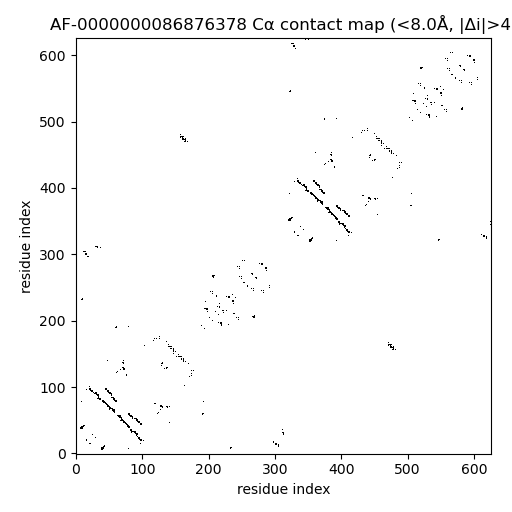 B C 1
ATOM 3048 O O . GLY B 1 62 ? 12.055 27.375 19.188 1 82.62 62 GLY B O 1
ATOM 3049 N N . GLU B 1 63 ? 11.438 25.75 17.828 1 87.94 63 GLU B N 1
ATOM 3050 C CA . GLU B 1 63 ? 12.781 25.172 17.766 1 87.94 63 GLU B CA 1
ATOM 3051 C C . GLU B 1 63 ? 13.398 25.375 16.391 1 87.94 63 GLU B C 1
ATOM 3053 O O . GLU B 1 63 ? 12.695 25.391 15.375 1 87.94 63 GLU B O 1
ATOM 3058 N N . SER B 1 64 ? 14.734 25.594 16.453 1 93.56 64 SER B N 1
ATOM 3059 C CA . SER B 1 64 ? 15.508 25.609 15.219 1 93.56 64 SER B CA 1
ATOM 3060 C C . SER B 1 64 ? 16.156 24.25 14.969 1 93.56 64 SER B C 1
ATOM 3062 O O . SER B 1 64 ? 17.094 23.859 15.664 1 93.56 64 SER B O 1
ATOM 3064 N N . VAL B 1 65 ? 15.711 23.578 14.039 1 95.44 65 VAL B N 1
ATOM 3065 C CA . VAL B 1 65 ? 16.172 22.219 13.758 1 95.44 65 VAL B CA 1
ATOM 3066 C C . VAL B 1 65 ? 16.984 22.203 12.461 1 95.44 65 VAL B C 1
ATOM 3068 O O . VAL B 1 65 ? 16.469 22.562 11.398 1 95.44 65 VAL B O 1
ATOM 3071 N N . PRO B 1 66 ? 18.219 21.797 12.516 1 97.75 66 PRO B N 1
ATOM 3072 C CA . PRO B 1 66 ? 19 21.734 11.281 1 97.75 66 PRO B CA 1
ATOM 3073 C C . PRO B 1 66 ? 18.547 20.625 10.336 1 97.75 66 PRO B C 1
ATOM 3075 O O . PRO B 1 66 ? 18.047 19.594 10.789 1 97.75 66 PRO B O 1
ATOM 3078 N N . PHE B 1 67 ? 18.688 20.859 9.008 1 97.75 67 PHE B N 1
ATOM 3079 C CA . PHE B 1 67 ? 18.469 19.828 7.988 1 97.75 67 PHE B CA 1
ATOM 3080 C C . PHE B 1 67 ? 19.609 19.812 6.984 1 97.75 67 PHE B C 1
ATOM 3082 O O . PHE B 1 67 ? 20.406 20.75 6.918 1 97.75 67 PHE B O 1
ATOM 3089 N N . GLN B 1 68 ? 19.719 18.75 6.223 1 98.31 68 GLN B N 1
ATOM 3090 C CA . GLN B 1 68 ? 20.719 18.625 5.156 1 98.31 68 GLN B CA 1
ATOM 3091 C C . GLN B 1 68 ? 20.219 17.672 4.066 1 98.31 68 GLN B C 1
ATOM 3093 O O . GLN B 1 68 ? 19.234 16.953 4.262 1 98.31 68 GLN B O 1
ATOM 3098 N N . ALA B 1 69 ? 20.969 17.656 2.934 1 98.5 69 ALA B N 1
ATOM 3099 C CA . ALA B 1 69 ? 20.641 16.734 1.841 1 98.5 69 ALA B CA 1
ATOM 3100 C C . ALA B 1 69 ? 20.516 15.305 2.344 1 98.5 69 ALA B C 1
ATOM 3102 O O . ALA B 1 69 ? 21.359 14.828 3.098 1 98.5 69 ALA B O 1
ATOM 3103 N N . GLY B 1 70 ? 19.406 14.672 1.924 1 98.19 70 GLY B N 1
ATOM 3104 C CA . GLY B 1 70 ? 19.141 13.312 2.371 1 98.19 70 GLY B CA 1
ATOM 3105 C C . GLY B 1 70 ? 18.125 13.234 3.484 1 98.19 70 GLY B C 1
ATOM 3106 O O . GLY B 1 70 ? 17.594 12.164 3.775 1 98.19 70 GLY B O 1
ATOM 3107 N N . ASP B 1 71 ? 17.812 14.359 4.098 1 98.56 71 ASP B N 1
ATOM 3108 C CA . ASP B 1 71 ? 16.828 14.367 5.18 1 98.56 71 ASP B CA 1
ATOM 3109 C C . ASP B 1 71 ? 15.406 14.352 4.629 1 98.56 71 ASP B C 1
ATOM 3111 O O . ASP B 1 71 ? 15.141 14.914 3.564 1 98.56 71 ASP B O 1
ATOM 3115 N N . VAL B 1 72 ? 14.531 13.672 5.332 1 98.62 72 VAL B N 1
ATOM 3116 C CA . VAL B 1 72 ? 13.094 13.664 5.078 1 98.62 72 VAL B CA 1
ATOM 3117 C C . VAL B 1 72 ? 12.359 14.352 6.23 1 98.62 72 VAL B C 1
ATOM 3119 O O . VAL B 1 72 ? 12.625 14.062 7.398 1 98.62 72 VAL B O 1
ATOM 3122 N N . THR B 1 73 ? 11.523 15.328 5.922 1 97.38 73 THR B N 1
ATOM 3123 C CA . THR B 1 73 ? 10.75 16 6.961 1 97.38 73 THR B CA 1
ATOM 3124 C C . THR B 1 73 ? 9.305 15.516 6.953 1 97.38 73 THR B C 1
ATOM 3126 O O . THR B 1 73 ? 8.773 15.156 5.902 1 97.38 73 THR B O 1
ATOM 3129 N N . PHE B 1 74 ? 8.734 15.453 8.062 1 94.62 74 PHE B N 1
ATOM 3130 C CA . PHE B 1 74 ? 7.355 15.07 8.312 1 94.62 74 PHE B CA 1
ATOM 3131 C C . PHE B 1 74 ? 6.645 16.125 9.156 1 94.62 74 PHE B C 1
ATOM 3133 O O . PHE B 1 74 ? 6.922 16.266 10.352 1 94.62 74 PHE B O 1
ATOM 3140 N N . ILE B 1 75 ? 5.703 16.844 8.578 1 93.44 75 ILE B N 1
ATOM 3141 C CA . ILE B 1 75 ? 5.027 17.938 9.266 1 93.44 75 ILE B CA 1
ATOM 3142 C C . ILE B 1 75 ? 3.523 17.688 9.289 1 93.44 75 ILE B C 1
ATOM 3144 O O . ILE B 1 75 ? 2.869 17.688 8.242 1 93.44 75 ILE B O 1
ATOM 3148 N N . PRO B 1 76 ? 2.961 17.484 10.469 1 90.88 76 PRO B N 1
ATOM 3149 C CA . PRO B 1 76 ? 1.509 17.328 10.562 1 90.88 76 PRO B CA 1
ATOM 3150 C C . PRO B 1 76 ? 0.744 18.531 10.039 1 90.88 76 PRO B C 1
ATOM 3152 O O . PRO B 1 76 ? 1.3 19.641 9.961 1 90.88 76 PRO B O 1
ATOM 3155 N N . ARG B 1 77 ? -0.458 18.266 9.688 1 90.25 77 ARG B N 1
ATOM 3156 C CA . ARG B 1 77 ? -1.299 19.375 9.281 1 90.25 77 ARG B CA 1
ATOM 3157 C C . ARG B 1 77 ? -1.463 20.391 10.414 1 90.25 77 ARG B C 1
ATOM 3159 O O . ARG B 1 77 ? -1.469 20 11.586 1 90.25 77 ARG B O 1
ATOM 3166 N N . TYR B 1 78 ? -1.505 21.656 10.109 1 89.25 78 TYR B N 1
ATOM 3167 C CA . TYR B 1 78 ? -1.791 22.797 10.977 1 89.25 78 TYR B CA 1
ATOM 3168 C C . TYR B 1 78 ? -0.625 23.078 11.914 1 89.25 78 TYR B C 1
ATOM 3170 O O . TYR B 1 78 ? -0.79 23.75 12.938 1 89.25 78 TYR B O 1
ATOM 3178 N N . LEU B 1 79 ? 0.511 22.547 11.664 1 89.88 79 LEU B N 1
ATOM 3179 C CA . LEU B 1 79 ? 1.706 22.859 12.445 1 89.88 79 LEU B CA 1
ATOM 3180 C C . LEU B 1 79 ? 2.514 23.969 11.781 1 89.88 79 LEU B C 1
ATOM 3182 O O . LEU B 1 79 ? 3.1 23.766 10.719 1 89.88 79 LEU B O 1
ATOM 3186 N N . PRO B 1 80 ? 2.6 25.141 12.438 1 91.12 80 PRO B N 1
ATOM 3187 C CA . PRO B 1 80 ? 3.359 26.25 11.859 1 91.12 80 PRO B CA 1
ATOM 3188 C C . PRO B 1 80 ? 4.852 25.953 11.758 1 91.12 80 PRO B C 1
ATOM 3190 O O . PRO B 1 80 ? 5.434 25.359 12.664 1 91.12 80 PRO B O 1
ATOM 3193 N N . HIS B 1 81 ? 5.414 26.281 10.578 1 92.06 81 HIS B N 1
ATOM 3194 C CA . HIS B 1 81 ? 6.844 26.062 10.375 1 92.06 81 HIS B CA 1
ATOM 3195 C C . HIS B 1 81 ? 7.375 26.938 9.242 1 92.06 81 HIS B C 1
ATOM 3197 O O . HIS B 1 81 ? 6.598 27.547 8.516 1 92.06 81 HIS B O 1
ATOM 3203 N N . THR B 1 82 ? 8.602 27.156 9.203 1 92.44 82 THR B N 1
ATOM 3204 C CA . THR B 1 82 ? 9.32 27.766 8.086 1 92.44 82 THR B CA 1
ATOM 3205 C C . THR B 1 82 ? 10.672 27.109 7.883 1 92.44 82 THR B C 1
ATOM 3207 O O . THR B 1 82 ? 11.156 26.391 8.758 1 92.44 82 THR B O 1
ATOM 3210 N N . THR B 1 83 ? 11.141 27.203 6.691 1 94.62 83 THR B N 1
ATOM 3211 C CA . THR B 1 83 ? 12.406 26.578 6.309 1 94.62 83 THR B CA 1
ATOM 3212 C C . THR B 1 83 ? 13.266 27.562 5.508 1 94.62 83 THR B C 1
ATOM 3214 O O . THR B 1 83 ? 12.742 28.344 4.703 1 94.62 83 THR B O 1
ATOM 3217 N N . TYR B 1 84 ? 14.523 27.641 5.758 1 95.38 84 TYR B N 1
ATOM 3218 C CA . TYR B 1 84 ? 15.438 28.453 4.965 1 95.38 84 TYR B CA 1
ATOM 3219 C C . TYR B 1 84 ? 16.812 27.797 4.875 1 95.38 84 TYR B C 1
ATOM 3221 O O . TYR B 1 84 ? 17.219 27.078 5.793 1 95.38 84 TYR B O 1
ATOM 3229 N N . SER B 1 85 ? 17.5 28.031 3.734 1 97.31 85 SER B N 1
ATOM 3230 C CA . SER B 1 85 ? 18.781 27.391 3.438 1 97.31 85 SER B CA 1
ATOM 3231 C C . SER B 1 85 ? 19.938 28.109 4.137 1 97.31 85 SER B C 1
ATOM 3233 O O . SER B 1 85 ? 19.766 29.234 4.625 1 97.31 85 SER B O 1
ATOM 3235 N N . THR B 1 86 ? 21.062 27.422 4.277 1 97.31 86 THR B N 1
ATOM 3236 C CA . THR B 1 86 ? 22.297 28.016 4.762 1 97.31 86 THR B CA 1
ATOM 3237 C C . THR B 1 86 ? 22.703 29.203 3.889 1 97.31 86 THR B C 1
ATOM 3239 O O . THR B 1 86 ? 22.375 29.25 2.703 1 97.31 86 THR B O 1
ATOM 3242 N N . PRO B 1 87 ? 23.375 30.188 4.457 1 96.75 87 PRO B N 1
ATOM 3243 C CA . PRO B 1 87 ? 23.703 31.422 3.742 1 96.75 87 PRO B CA 1
ATOM 3244 C C . PRO B 1 87 ? 24.328 31.156 2.369 1 96.75 87 PRO B C 1
ATOM 3246 O O . PRO B 1 87 ? 25.219 30.312 2.238 1 96.75 87 PRO B O 1
ATOM 3249 N N . ASN B 1 88 ? 23.797 31.828 1.337 1 96.44 88 ASN B N 1
ATOM 3250 C CA . ASN B 1 88 ? 24.297 31.844 -0.037 1 96.44 88 ASN B CA 1
ATOM 3251 C C . ASN B 1 88 ? 24 30.531 -0.747 1 96.44 88 ASN B C 1
ATOM 3253 O O . ASN B 1 88 ? 24.688 30.172 -1.707 1 96.44 88 ASN B O 1
ATOM 3257 N N . THR B 1 89 ? 23.156 29.719 -0.25 1 96.81 89 THR B N 1
ATOM 3258 C CA . THR B 1 89 ? 22.734 28.484 -0.911 1 96.81 89 THR B CA 1
ATOM 3259 C C . THR B 1 89 ? 21.234 28.484 -1.114 1 96.81 89 THR B C 1
ATOM 3261 O O . THR B 1 89 ? 20.516 29.359 -0.613 1 96.81 89 THR B O 1
ATOM 3264 N N . ALA B 1 90 ? 20.797 27.562 -1.913 1 97.12 90 ALA B N 1
ATOM 3265 C CA . ALA B 1 90 ? 19.391 27.297 -2.186 1 97.12 90 ALA B CA 1
ATOM 3266 C C . ALA B 1 90 ? 19.109 25.812 -2.271 1 97.12 90 ALA B C 1
ATOM 3268 O O . ALA B 1 90 ? 19.406 25.172 -3.289 1 97.12 90 ALA B O 1
ATOM 3269 N N . SER B 1 91 ? 18.594 25.297 -1.203 1 97.69 91 SER B N 1
ATOM 3270 C CA . SER B 1 91 ? 18.406 23.859 -1.119 1 97.69 91 SER B CA 1
ATOM 3271 C C . SER B 1 91 ? 17.25 23.406 -1.987 1 97.69 91 SER B C 1
ATOM 3273 O O . SER B 1 91 ? 16.203 24.047 -2.02 1 97.69 91 SER B O 1
ATOM 3275 N N . LEU B 1 92 ? 17.406 22.328 -2.703 1 97.94 92 LEU B N 1
ATOM 3276 C CA . LEU B 1 92 ? 16.391 21.734 -3.562 1 97.94 92 LEU B CA 1
ATOM 3277 C C . LEU B 1 92 ? 15.523 20.75 -2.783 1 97.94 92 LEU B C 1
ATOM 3279 O O . LEU B 1 92 ? 16.047 19.875 -2.084 1 97.94 92 LEU B O 1
ATOM 3283 N N . TRP B 1 93 ? 14.141 20.891 -3 1 97.31 93 TRP B N 1
ATOM 3284 C CA . TRP B 1 93 ? 13.203 20.062 -2.244 1 97.31 93 TRP B CA 1
ATOM 3285 C C . TRP B 1 93 ? 12.141 19.469 -3.16 1 97.31 93 TRP B C 1
ATOM 3287 O O . TRP B 1 93 ? 11.883 20 -4.246 1 97.31 93 TRP B O 1
ATOM 3297 N N . ALA B 1 94 ? 11.617 18.359 -2.766 1 97.75 94 ALA B N 1
ATOM 3298 C CA . ALA B 1 94 ? 10.305 17.875 -3.186 1 97.75 94 ALA B CA 1
ATOM 3299 C C . ALA B 1 94 ? 9.352 17.781 -1.995 1 97.75 94 ALA B C 1
ATOM 3301 O O . ALA B 1 94 ? 9.781 17.484 -0.875 1 97.75 94 ALA B O 1
ATOM 3302 N N . TYR B 1 95 ? 8.086 18.047 -2.23 1 96.88 95 TYR B N 1
ATOM 3303 C CA . TYR B 1 95 ? 7.09 17.984 -1.169 1 96.88 95 TYR B CA 1
ATOM 3304 C C . TYR B 1 95 ? 5.906 17.125 -1.588 1 96.88 95 TYR B C 1
ATOM 3306 O O . TYR B 1 95 ? 5.445 17.203 -2.729 1 96.88 95 TYR B O 1
ATOM 3314 N N . ILE B 1 96 ? 5.492 16.266 -0.714 1 97.62 96 ILE B N 1
ATOM 3315 C CA . ILE B 1 96 ? 4.281 15.477 -0.876 1 97.62 96 ILE B CA 1
ATOM 3316 C C . ILE B 1 96 ? 3.24 15.906 0.156 1 97.62 96 ILE B C 1
ATOM 3318 O O . ILE B 1 96 ? 3.52 15.922 1.357 1 97.62 96 ILE B O 1
ATOM 3322 N N . PHE B 1 97 ? 2.041 16.266 -0.297 1 95.56 97 PHE B N 1
ATOM 3323 C CA . PHE B 1 97 ? 0.928 16.609 0.578 1 95.56 97 PHE B CA 1
ATOM 3324 C C . PHE B 1 97 ? -0.203 15.602 0.445 1 95.56 97 PHE B C 1
ATOM 3326 O O . PHE B 1 97 ? -0.606 15.258 -0.667 1 95.56 97 PHE B O 1
ATOM 3333 N N . PHE B 1 98 ? -0.659 15.125 1.562 1 94 98 PHE B N 1
ATOM 3334 C CA . PHE B 1 98 ? -1.796 14.219 1.528 1 94 98 PHE B CA 1
ATOM 3335 C C . PHE B 1 98 ? -2.486 14.156 2.885 1 94 98 PHE B C 1
ATOM 3337 O O . PHE B 1 98 ? -1.966 14.68 3.875 1 94 98 PHE B O 1
ATOM 3344 N N . SER B 1 99 ? -3.699 13.648 2.908 1 89.31 99 SER B N 1
ATOM 3345 C CA . SER B 1 99 ? -4.449 13.344 4.121 1 89.31 99 SER B CA 1
ATOM 3346 C C . SER B 1 99 ? -4.504 11.844 4.383 1 89.31 99 SER B C 1
ATOM 3348 O O . SER B 1 99 ? -5.148 11.102 3.639 1 89.31 99 SER B O 1
ATOM 3350 N N . PRO B 1 100 ? -3.826 11.398 5.461 1 88.75 100 PRO B N 1
ATOM 3351 C CA . PRO B 1 100 ? -3.818 9.961 5.734 1 88.75 100 PRO B CA 1
ATOM 3352 C C . PRO B 1 100 ? -5.223 9.383 5.891 1 88.75 100 PRO B C 1
ATOM 3354 O O . PRO B 1 100 ? -5.496 8.273 5.414 1 88.75 100 PRO B O 1
ATOM 3357 N N . GLU B 1 101 ? -6.156 10.133 6.516 1 80.56 101 GLU B N 1
ATOM 3358 C CA . GLU B 1 101 ? -7.52 9.664 6.738 1 80.56 101 GLU B CA 1
ATOM 3359 C C . GLU B 1 101 ? -8.25 9.445 5.418 1 80.56 101 GLU B C 1
ATOM 3361 O O . GLU B 1 101 ? -9.031 8.5 5.281 1 80.56 101 GLU B O 1
ATOM 3366 N N . ASP B 1 102 ? -7.961 10.32 4.512 1 82.56 102 ASP B N 1
ATOM 3367 C CA . ASP B 1 102 ? -8.609 10.211 3.207 1 82.56 102 ASP B CA 1
ATOM 3368 C C . ASP B 1 102 ? -7.988 9.078 2.385 1 82.56 102 ASP B C 1
ATOM 3370 O O . ASP B 1 102 ? -8.703 8.305 1.746 1 82.56 102 ASP B O 1
ATOM 3374 N N . LEU B 1 103 ? -6.734 9.023 2.445 1 88.62 103 LEU B N 1
ATOM 3375 C CA . LEU B 1 103 ? -6.016 8.117 1.554 1 88.62 103 LEU B CA 1
ATOM 3376 C C . LEU B 1 103 ? -6.105 6.68 2.053 1 88.62 103 LEU B C 1
ATOM 3378 O O . LEU B 1 103 ? -6.223 5.746 1.253 1 88.62 103 LEU B O 1
ATOM 3382 N N . PHE B 1 104 ? -6.066 6.48 3.402 1 87.56 104 PHE B N 1
ATOM 3383 C CA . PHE B 1 104 ? -5.91 5.133 3.932 1 87.56 104 PHE B CA 1
ATOM 3384 C C . PHE B 1 104 ? -7.18 4.68 4.645 1 87.56 104 PHE B C 1
ATOM 3386 O O . PHE B 1 104 ? -7.16 3.709 5.402 1 87.56 104 PHE B O 1
ATOM 3393 N N . GLN B 1 105 ? -8.297 5.324 4.492 1 74.81 105 GLN B N 1
ATOM 3394 C CA . GLN B 1 105 ? -9.555 5.066 5.191 1 74.81 105 GLN B CA 1
ATOM 3395 C C . GLN B 1 105 ? -9.945 3.594 5.094 1 74.81 105 GLN B C 1
ATOM 3397 O O . GLN B 1 105 ? -10.438 3.014 6.066 1 74.81 105 GLN B O 1
ATOM 3402 N N . HIS B 1 106 ? -9.633 2.969 4.031 1 72.75 106 HIS B N 1
ATOM 3403 C CA . HIS B 1 106 ? -10.094 1.603 3.812 1 72.75 106 HIS B CA 1
ATOM 3404 C C . HIS B 1 106 ? -9.023 0.591 4.211 1 72.75 106 HIS B C 1
ATOM 3406 O O . HIS B 1 106 ? -9.312 -0.594 4.383 1 72.75 106 HIS B O 1
ATOM 3412 N N . SER B 1 107 ? -7.891 0.953 4.23 1 73.19 107 SER B N 1
ATOM 3413 C CA . SER B 1 107 ? -6.785 0.034 4.488 1 73.19 107 SER B CA 1
A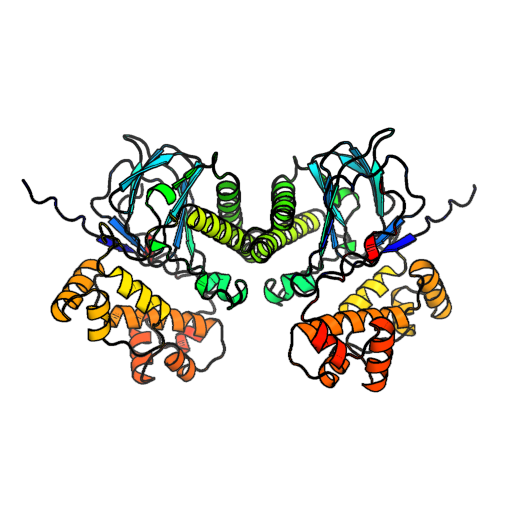TOM 3414 C C . SER B 1 107 ? -6.469 -0.049 5.977 1 73.19 107 SER B C 1
ATOM 3416 O O . SER B 1 107 ? -5.973 -1.072 6.453 1 73.19 107 SER B O 1
ATOM 3418 N N . LEU B 1 108 ? -6.57 0.977 6.578 1 63.97 108 LEU B N 1
ATOM 3419 C CA . LEU B 1 108 ? -6.27 0.992 8.008 1 63.97 108 LEU B CA 1
ATOM 3420 C C . LEU B 1 108 ? -7.539 0.788 8.828 1 63.97 108 LEU B C 1
ATOM 3422 O O . LEU B 1 108 ? -8.477 1.585 8.742 1 63.97 108 LEU B O 1
ATOM 3426 N N . LYS B 1 109 ? -8.094 -0.607 8.688 1 57.06 109 LYS B N 1
ATOM 3427 C CA . LYS B 1 109 ? -9.297 -1.026 9.398 1 57.06 109 LYS B CA 1
ATOM 3428 C C . LYS B 1 109 ? -9.539 -0.166 10.633 1 57.06 109 LYS B C 1
ATOM 3430 O O . LYS B 1 109 ? -8.594 0.401 11.195 1 57.06 109 LYS B O 1
ATOM 3435 N N . SER B 1 110 ? -10.82 0.063 10.828 1 50.28 110 SER B N 1
ATOM 3436 C CA . SER B 1 110 ? -11.516 0.802 11.875 1 50.28 110 SER B CA 1
ATOM 3437 C C . SER B 1 110 ? -10.883 0.56 13.242 1 50.28 110 SER B C 1
ATOM 3439 O O . SER B 1 110 ? -11.031 1.371 14.156 1 50.28 110 SER B O 1
ATOM 3441 N N . THR B 1 111 ? -10.391 -0.644 13.297 1 44.56 111 THR B N 1
ATOM 3442 C CA . THR B 1 111 ? -10.062 -0.886 14.695 1 44.56 111 THR B CA 1
ATOM 3443 C C . THR B 1 111 ? -9.133 0.201 15.227 1 44.56 111 THR B C 1
ATOM 3445 O O . THR B 1 111 ? -8.93 0.317 16.438 1 44.56 111 THR B O 1
ATOM 3448 N N . TYR B 1 112 ? -8.531 0.848 14.336 1 44.91 112 TYR B N 1
ATOM 3449 C CA . TYR B 1 112 ? -7.559 1.736 14.961 1 44.91 112 TYR B CA 1
ATOM 3450 C C . TYR B 1 112 ? -8.055 3.178 14.953 1 44.91 112 TYR B C 1
ATOM 3452 O O . TYR B 1 112 ? -7.602 3.992 14.148 1 44.91 112 TYR B O 1
ATOM 3460 N N . ARG B 1 113 ? -9.18 3.398 14.969 1 47.97 113 ARG B N 1
ATOM 3461 C CA . ARG B 1 113 ? -9.633 4.73 15.359 1 47.97 113 ARG B CA 1
ATOM 3462 C C . ARG B 1 113 ? -8.516 5.504 16.047 1 47.97 113 ARG B C 1
ATOM 3464 O O . ARG B 1 113 ? -8.445 6.73 15.953 1 47.97 113 ARG B O 1
ATOM 3471 N N . ASP B 1 114 ? -7.723 4.684 16.672 1 49.91 114 ASP B N 1
ATOM 3472 C CA . ASP B 1 114 ? -6.695 5.324 17.484 1 49.91 114 ASP B CA 1
ATOM 3473 C C . ASP B 1 114 ? -5.453 5.637 16.656 1 49.91 114 ASP B C 1
ATOM 3475 O O . ASP B 1 114 ? -4.406 5.992 17.203 1 49.91 114 ASP B O 1
ATOM 3479 N N . PHE B 1 115 ? -5.484 5.289 15.477 1 50.88 115 PHE B N 1
ATOM 3480 C CA . PHE B 1 115 ? -4.273 5.48 14.695 1 50.88 115 PHE B CA 1
ATOM 3481 C C . PHE B 1 115 ? -4.031 6.957 14.422 1 50.88 115 PHE B C 1
ATOM 3483 O O . PHE B 1 115 ? -3.066 7.32 13.75 1 50.88 115 PHE B O 1
ATOM 3490 N N . GLU B 1 116 ? -4.988 7.73 14.648 1 55.44 116 GLU B N 1
ATOM 3491 C CA . GLU B 1 116 ? -4.629 9.133 14.477 1 55.44 116 GLU B CA 1
ATOM 3492 C C . GLU B 1 116 ? -3.859 9.656 15.688 1 55.44 116 GLU B C 1
ATOM 3494 O O . GLU B 1 116 ? -4.441 10.289 16.578 1 55.44 116 GLU B O 1
ATOM 3499 N N . PRO B 1 117 ? -2.52 9.109 15.664 1 60.88 117 PRO B N 1
ATOM 3500 C CA . PRO B 1 117 ? -1.763 9.641 16.797 1 60.88 117 PRO B CA 1
ATOM 3501 C C . PRO B 1 117 ? -1.776 11.164 16.859 1 60.88 117 PRO B C 1
ATOM 3503 O O . PRO B 1 117 ? -2.068 11.82 15.852 1 60.88 117 PRO B O 1
ATOM 3506 N N . ASN B 1 118 ? -1.873 11.562 18.031 1 64.19 118 ASN B N 1
ATOM 3507 C CA . ASN B 1 118 ? -1.663 12.992 18.25 1 64.19 118 ASN B CA 1
ATOM 3508 C C . ASN B 1 118 ? -0.348 13.469 17.641 1 64.19 118 ASN B C 1
ATOM 3510 O O . ASN B 1 118 ? 0.65 13.625 18.344 1 64.19 118 ASN B O 1
ATOM 3514 N N . LEU B 1 119 ? -0.401 13.641 16.297 1 70.38 119 LEU B N 1
ATOM 3515 C CA . LEU B 1 119 ? 0.811 14.016 15.586 1 70.38 119 LEU B CA 1
ATOM 3516 C C . LEU B 1 119 ? 1.297 15.391 16.016 1 70.38 119 LEU B C 1
ATOM 3518 O O . LEU B 1 119 ? 2.459 15.742 15.797 1 70.38 119 LEU B O 1
ATOM 3522 N N . TRP B 1 120 ? 0.439 16.078 16.656 1 67.81 120 TRP B N 1
ATOM 3523 C CA . TRP B 1 120 ? 0.808 17.406 17.125 1 67.81 120 TRP B CA 1
ATOM 3524 C C . TRP B 1 120 ? 1.76 17.312 18.312 1 67.81 120 TRP B C 1
ATOM 3526 O O . TRP B 1 120 ? 2.434 18.297 18.641 1 67.81 120 TRP B O 1
ATOM 3536 N N . ALA B 1 121 ? 1.703 16.125 18.859 1 68.75 121 ALA B N 1
ATOM 3537 C CA . ALA B 1 121 ? 2.586 15.938 20.016 1 68.75 121 ALA B CA 1
ATOM 3538 C C . ALA B 1 121 ? 4.023 15.695 19.562 1 68.75 121 ALA B C 1
ATOM 3540 O O . ALA B 1 121 ? 4.926 15.547 20.391 1 68.75 121 ALA B O 1
ATOM 3541 N N . VAL B 1 122 ? 4.223 15.797 18.359 1 73.62 122 VAL B N 1
ATOM 3542 C CA . VAL B 1 122 ? 5.551 15.539 17.812 1 73.62 122 VAL B CA 1
ATOM 3543 C C . VAL B 1 122 ? 6.512 16.641 18.25 1 73.62 122 VAL B C 1
ATOM 3545 O O . VAL B 1 122 ? 6.152 17.828 18.234 1 73.62 122 VAL B O 1
ATOM 3548 N N . GLN B 1 123 ? 7.664 16.281 18.578 1 75.81 123 GLN B N 1
ATOM 3549 C CA . GLN B 1 123 ? 8.734 17.25 18.812 1 75.81 123 GLN B CA 1
ATOM 3550 C C . GLN B 1 123 ? 9.359 17.703 17.5 1 75.81 123 GLN B C 1
ATOM 3552 O O . GLN B 1 123 ? 9.438 16.938 16.547 1 75.81 123 GLN B O 1
ATOM 3557 N N . GLY B 1 124 ? 9.766 19 17.5 1 77.44 124 GLY B N 1
ATOM 3558 C CA . GLY B 1 124 ? 10.359 19.531 16.281 1 77.44 124 GLY B CA 1
ATOM 3559 C C . GLY B 1 124 ? 11.5 18.688 15.75 1 77.44 124 GLY B C 1
ATOM 3560 O O . GLY B 1 124 ? 11.586 18.453 14.539 1 77.44 124 GLY B O 1
ATOM 3561 N N . THR B 1 125 ? 12.344 18.203 16.641 1 80.31 125 THR B N 1
ATOM 3562 C CA . THR B 1 125 ? 13.516 17.422 16.25 1 80.31 125 THR B CA 1
ATOM 3563 C C . THR B 1 125 ? 13.094 16.109 15.594 1 80.31 125 THR B C 1
ATOM 3565 O O . THR B 1 125 ? 13.859 15.523 14.82 1 80.31 125 THR B O 1
ATOM 3568 N N . ASN B 1 126 ? 11.922 15.727 15.914 1 85.5 126 ASN B N 1
ATOM 3569 C CA . ASN B 1 126 ? 11.445 14.453 15.375 1 85.5 126 ASN B CA 1
ATOM 3570 C C . ASN B 1 126 ? 10.781 14.641 14.008 1 85.5 126 ASN B C 1
ATOM 3572 O O . ASN B 1 126 ? 10.414 13.656 13.359 1 85.5 126 ASN B O 1
ATOM 3576 N N . CYS B 1 127 ? 10.781 15.891 13.594 1 91.81 127 CYS B N 1
ATOM 3577 C CA . CYS B 1 127 ? 10.172 16.188 12.305 1 91.81 127 CYS B CA 1
ATOM 3578 C C . CYS B 1 127 ? 11.195 16.078 11.18 1 91.81 127 CYS B C 1
ATOM 3580 O O . CYS B 1 127 ? 10.836 16.094 10 1 91.81 127 CYS B O 1
ATOM 3582 N N . VAL B 1 128 ? 12.477 16.062 11.5 1 96.44 128 VAL B N 1
ATOM 3583 C CA . VAL B 1 128 ? 13.539 15.914 10.516 1 96.44 128 VAL B CA 1
ATOM 3584 C C . VAL B 1 128 ? 14.227 14.562 10.695 1 96.44 128 VAL B C 1
ATOM 3586 O O . VAL B 1 128 ? 14.844 14.305 11.734 1 96.44 128 VAL B O 1
ATOM 3589 N N . LEU B 1 129 ? 14.156 13.711 9.727 1 97.12 129 LEU B N 1
ATOM 3590 C CA . LEU B 1 129 ? 14.688 12.352 9.781 1 97.12 129 LEU B CA 1
ATOM 3591 C C . LEU B 1 129 ? 15.828 12.172 8.781 1 97.12 129 LEU B C 1
ATOM 3593 O O . LEU B 1 129 ? 15.625 12.297 7.574 1 97.12 129 LEU B O 1
ATOM 3597 N N . SER B 1 130 ? 16.984 11.852 9.297 1 97.5 130 SER B N 1
ATOM 3598 C CA . SER B 1 130 ? 18.141 11.719 8.43 1 97.5 130 SER B CA 1
ATOM 3599 C C . SER B 1 130 ? 18.125 10.391 7.68 1 97.5 130 SER B C 1
ATOM 3601 O O . SER B 1 130 ? 17.656 9.383 8.203 1 97.5 130 SER B O 1
ATOM 3603 N N . LYS B 1 131 ? 18.703 10.375 6.504 1 97.56 131 LYS B N 1
ATOM 3604 C CA . LYS B 1 131 ? 18.844 9.156 5.703 1 97.56 131 LYS B CA 1
ATOM 3605 C C . LYS B 1 131 ? 19.656 8.102 6.438 1 97.56 131 LYS B C 1
ATOM 3607 O O . LYS B 1 131 ? 19.359 6.91 6.355 1 97.56 131 LYS B O 1
ATOM 3612 N N . GLU B 1 132 ? 20.656 8.469 7.137 1 96.81 132 GLU B N 1
ATOM 3613 C CA . GLU B 1 132 ? 21.547 7.562 7.852 1 96.81 132 GLU B CA 1
ATOM 3614 C C . GLU B 1 132 ? 20.812 6.82 8.961 1 96.81 132 GLU B C 1
ATOM 3616 O O . GLU B 1 132 ? 20.969 5.605 9.109 1 96.81 132 GLU B O 1
ATOM 3621 N N . GLN B 1 133 ? 20.031 7.527 9.703 1 95.81 133 GLN B N 1
ATOM 3622 C CA . GLN B 1 133 ? 19.344 6.934 10.844 1 95.81 133 GLN B CA 1
ATOM 3623 C C . GLN B 1 133 ? 18.062 6.23 10.414 1 95.81 133 GLN B C 1
ATOM 3625 O O . GLN B 1 133 ? 17.625 5.27 11.055 1 95.81 133 GLN B O 1
ATOM 3630 N N . HIS B 1 134 ? 17.531 6.762 9.344 1 96.75 134 HIS B N 1
ATOM 3631 C CA . HIS B 1 134 ? 16.266 6.23 8.875 1 96.75 134 HIS B CA 1
ATOM 3632 C C . HIS B 1 134 ? 16.297 5.961 7.375 1 96.75 134 HIS B C 1
ATOM 3634 O O . HIS B 1 134 ? 15.523 6.543 6.613 1 96.75 134 HIS B O 1
ATOM 3640 N N . PRO B 1 135 ? 17.078 5.059 6.934 1 97 135 PRO B N 1
ATOM 3641 C CA . PRO B 1 135 ? 17.219 4.809 5.496 1 97 135 PRO B CA 1
ATOM 3642 C C . PRO B 1 135 ? 15.922 4.344 4.848 1 97 135 PRO B C 1
ATOM 3644 O O . PRO B 1 135 ? 15.672 4.645 3.676 1 97 135 PRO B O 1
ATOM 3647 N N . LYS B 1 136 ? 15.133 3.572 5.605 1 97.06 136 LYS B N 1
ATOM 3648 C CA . LYS B 1 136 ? 13.859 3.096 5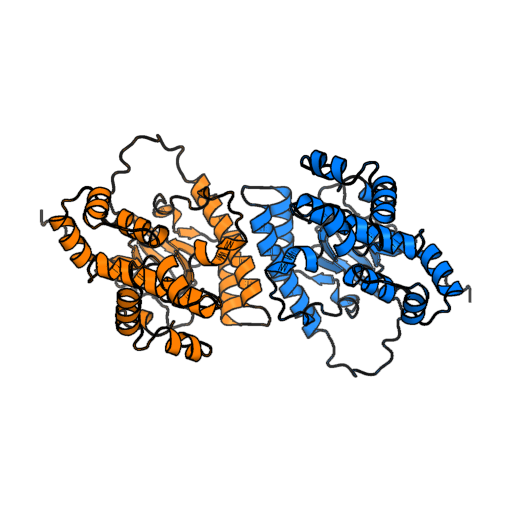.074 1 97.06 136 LYS B CA 1
ATOM 3649 C C . LYS B 1 136 ? 12.93 4.262 4.738 1 97.06 136 LYS B C 1
ATOM 3651 O O . LYS B 1 136 ? 12.266 4.254 3.703 1 97.06 136 LYS B O 1
ATOM 3656 N N . VAL B 1 137 ? 12.898 5.281 5.582 1 98.12 137 VAL B N 1
ATOM 3657 C CA . VAL B 1 137 ? 12.07 6.461 5.367 1 98.12 137 VAL B CA 1
ATOM 3658 C C . VAL B 1 137 ? 12.5 7.172 4.086 1 98.12 137 VAL B C 1
ATOM 3660 O O . VAL B 1 137 ? 11.672 7.516 3.246 1 98.12 137 VAL B O 1
ATOM 3663 N N . TYR B 1 138 ? 13.789 7.332 3.947 1 98.38 138 TYR B N 1
ATOM 3664 C CA . TYR B 1 138 ? 14.32 8.016 2.771 1 98.38 138 TYR B CA 1
ATOM 3665 C C . TYR B 1 138 ? 13.977 7.25 1.498 1 98.38 138 TYR B C 1
ATOM 3667 O O . TYR B 1 138 ? 13.523 7.84 0.514 1 98.38 138 TYR B O 1
ATOM 3675 N N . THR B 1 139 ? 14.148 5.957 1.546 1 97.81 139 THR B N 1
ATOM 3676 C CA . THR B 1 139 ? 13.914 5.117 0.376 1 97.81 139 THR B CA 1
ATOM 3677 C C . THR B 1 139 ? 12.438 5.145 -0.019 1 97.81 139 THR B C 1
ATOM 3679 O O . THR B 1 139 ? 12.109 5.293 -1.197 1 97.81 139 THR B O 1
ATOM 3682 N N . LEU B 1 140 ? 11.562 4.977 0.916 1 98.62 140 LEU B N 1
ATOM 3683 C CA . LEU B 1 140 ? 10.133 5.016 0.639 1 98.62 140 LEU B CA 1
ATOM 3684 C C . LEU B 1 140 ? 9.719 6.375 0.08 1 98.62 140 LEU B C 1
ATOM 3686 O O . LEU B 1 140 ? 9.047 6.449 -0.947 1 98.62 140 LEU B O 1
ATOM 3690 N N . ALA B 1 141 ? 10.18 7.461 0.722 1 98.62 141 ALA B N 1
ATOM 3691 C CA . ALA B 1 141 ? 9.805 8.812 0.31 1 98.62 141 ALA B CA 1
ATOM 3692 C C . ALA B 1 141 ? 10.273 9.102 -1.112 1 98.62 141 ALA B C 1
ATOM 3694 O O . ALA B 1 141 ? 9.516 9.617 -1.931 1 98.62 141 ALA B O 1
ATOM 3695 N N . THR B 1 142 ? 11.5 8.773 -1.41 1 98.44 142 THR B N 1
ATOM 3696 C CA . THR B 1 142 ? 12.039 9.062 -2.736 1 98.44 142 THR B CA 1
ATOM 3697 C C . THR B 1 142 ? 11.375 8.188 -3.791 1 98.44 142 THR B C 1
ATOM 3699 O O . THR B 1 142 ? 11.18 8.617 -4.93 1 98.44 142 THR B O 1
ATOM 3702 N N . SER B 1 143 ? 11 6.906 -3.436 1 98.38 143 SER B N 1
ATOM 3703 C CA . SER B 1 143 ? 10.289 6.031 -4.363 1 98.38 143 SER B CA 1
ATOM 3704 C C . SER B 1 143 ? 8.906 6.582 -4.699 1 98.38 143 SER B C 1
ATOM 3706 O O . SER B 1 143 ? 8.445 6.453 -5.832 1 98.38 143 SER B O 1
ATOM 3708 N N . ILE B 1 144 ? 8.258 7.16 -3.719 1 98.62 144 ILE B N 1
ATOM 3709 C CA . ILE B 1 144 ? 6.953 7.773 -3.932 1 98.62 144 ILE B CA 1
ATOM 3710 C C . ILE B 1 144 ? 7.082 8.914 -4.938 1 98.62 144 ILE B C 1
ATOM 3712 O O . ILE B 1 144 ? 6.301 9 -5.887 1 98.62 144 ILE B O 1
ATOM 3716 N N . VAL B 1 145 ? 8.094 9.805 -4.719 1 98.38 145 VAL B N 1
ATOM 3717 C CA . VAL B 1 145 ? 8.312 10.93 -5.613 1 98.38 145 VAL B CA 1
ATOM 3718 C C . VAL B 1 145 ? 8.555 10.43 -7.035 1 98.38 145 VAL B C 1
ATOM 3720 O O . VAL B 1 145 ? 8 10.969 -7.996 1 98.38 145 VAL B O 1
ATOM 3723 N N . GLU B 1 146 ? 9.328 9.398 -7.145 1 97.81 146 GLU B N 1
ATOM 3724 C CA . GLU B 1 146 ? 9.633 8.828 -8.453 1 97.81 146 GLU B CA 1
ATOM 3725 C C . GLU B 1 146 ? 8.367 8.32 -9.141 1 97.81 146 GLU B C 1
ATOM 3727 O O . GLU B 1 146 ? 8.156 8.562 -10.328 1 97.81 146 GLU B O 1
ATOM 3732 N N . GLU B 1 147 ? 7.539 7.586 -8.438 1 97.88 147 GLU B N 1
ATOM 3733 C CA . GLU B 1 147 ? 6.289 7.078 -8.984 1 97.88 147 GLU B CA 1
ATOM 3734 C C . GLU B 1 147 ? 5.402 8.219 -9.484 1 97.88 147 GLU B C 1
ATOM 3736 O O . GLU B 1 147 ? 4.836 8.133 -10.57 1 97.88 147 GLU B O 1
ATOM 3741 N N . LEU B 1 148 ? 5.309 9.234 -8.688 1 97.31 148 LEU B N 1
ATOM 3742 C CA . LEU B 1 148 ? 4.398 10.328 -8.992 1 97.31 148 LEU B CA 1
ATOM 3743 C C . LEU B 1 148 ? 4.934 11.172 -10.148 1 97.31 148 LEU B C 1
ATOM 3745 O O . LEU B 1 148 ? 4.156 11.742 -10.914 1 97.31 148 LEU B O 1
ATOM 3749 N N . LYS B 1 149 ? 6.238 11.242 -10.289 1 96.81 149 LYS B N 1
ATOM 3750 C CA . LYS B 1 149 ? 6.855 12 -11.375 1 96.81 149 LYS B CA 1
ATOM 3751 C C . LYS B 1 149 ? 6.758 11.242 -12.695 1 96.81 149 LYS B C 1
ATOM 3753 O O . LYS B 1 149 ? 6.414 11.828 -13.727 1 96.81 149 LYS B O 1
ATOM 3758 N N . GLN B 1 150 ? 7.078 9.938 -12.68 1 96.44 150 GLN B N 1
ATOM 3759 C CA . GLN B 1 150 ? 7.191 9.148 -13.906 1 96.44 150 GLN B CA 1
ATOM 3760 C C . GLN B 1 150 ? 5.816 8.734 -14.422 1 96.44 150 GLN B C 1
ATOM 3762 O O . GLN B 1 150 ? 5.621 8.602 -15.633 1 96.44 150 GLN B O 1
ATOM 3767 N N . GLN B 1 151 ? 4.922 8.445 -13.516 1 95.94 151 GLN B N 1
ATOM 3768 C CA . GLN B 1 151 ? 3.545 8.07 -13.812 1 95.94 151 GLN B CA 1
ATOM 3769 C C . GLN B 1 151 ? 3.496 6.867 -14.758 1 95.94 151 GLN B C 1
ATOM 3771 O O . GLN B 1 151 ? 2.771 6.883 -15.75 1 95.94 151 GLN B O 1
ATOM 3776 N N . ASN B 1 152 ? 4.406 5.906 -14.492 1 94.5 152 ASN B N 1
ATOM 3777 C CA . ASN B 1 152 ? 4.312 4.629 -15.188 1 94.5 152 ASN B CA 1
ATOM 3778 C C . ASN B 1 152 ? 2.98 3.936 -14.914 1 94.5 152 ASN B C 1
ATOM 3780 O O . ASN B 1 152 ? 2.225 4.359 -14.039 1 94.5 152 ASN B O 1
ATOM 3784 N N . PRO B 1 153 ? 2.596 2.934 -15.711 1 90.94 153 PRO B N 1
ATOM 3785 C CA . PRO B 1 153 ? 1.32 2.25 -15.484 1 90.94 153 PRO B CA 1
ATOM 3786 C C . PRO B 1 153 ? 1.123 1.829 -14.031 1 90.94 153 PRO B C 1
ATOM 3788 O O . PRO B 1 153 ? 2.045 1.296 -13.406 1 90.94 153 PRO B O 1
ATOM 3791 N N . TYR B 1 154 ? -0.003 2.193 -13.469 1 91.25 154 TYR B N 1
ATOM 3792 C CA . TYR B 1 154 ? -0.418 1.841 -12.117 1 91.25 154 TYR B CA 1
ATOM 3793 C C . TYR B 1 154 ? 0.373 2.631 -11.078 1 91.25 154 TYR B C 1
ATOM 3795 O O . TYR B 1 154 ? 0.643 2.133 -9.984 1 91.25 154 TYR B O 1
ATOM 3803 N N . TYR B 1 155 ? 0.855 3.799 -11.461 1 95 155 TYR B N 1
ATOM 3804 C CA . TYR B 1 155 ? 1.703 4.57 -10.562 1 95 155 TYR B CA 1
ATOM 3805 C C . TYR B 1 155 ? 0.928 5.012 -9.328 1 95 155 TYR B C 1
ATOM 3807 O O . TYR B 1 155 ? 1.495 5.121 -8.234 1 95 155 TYR B O 1
ATOM 3815 N N . GLN B 1 156 ? -0.419 5.262 -9.461 1 94.19 156 GLN B N 1
ATOM 3816 C CA . GLN B 1 156 ? -1.21 5.68 -8.312 1 94.19 156 GLN B CA 1
ATOM 3817 C C . GLN B 1 156 ? -1.295 4.566 -7.27 1 94.19 156 GLN B C 1
ATOM 3819 O O . GLN B 1 156 ? -1.105 4.812 -6.074 1 94.19 156 GLN B O 1
ATOM 3824 N N . GLU B 1 157 ? -1.521 3.328 -7.73 1 93.25 157 GLU B N 1
ATOM 3825 C CA . GLU B 1 157 ? -1.591 2.176 -6.836 1 93.25 157 GLU B CA 1
ATOM 3826 C C . GLU B 1 157 ? -0.243 1.909 -6.172 1 93.25 157 GLU B C 1
ATOM 3828 O O . GLU B 1 157 ? -0.18 1.622 -4.977 1 93.25 157 GLU B O 1
ATOM 3833 N N . SER B 1 158 ? 0.805 1.977 -7.012 1 96.44 158 SER B N 1
ATOM 3834 C CA . SER B 1 158 ? 2.145 1.779 -6.469 1 96.44 158 SER B CA 1
ATOM 3835 C C . SER B 1 158 ? 2.48 2.842 -5.43 1 96.44 158 SER B C 1
ATOM 3837 O O . SER B 1 158 ? 2.955 2.521 -4.336 1 96.44 158 SER B O 1
ATOM 3839 N N . ALA B 1 159 ? 2.186 4.113 -5.77 1 97.56 159 ALA B N 1
ATOM 3840 C CA . ALA B 1 159 ? 2.432 5.211 -4.84 1 97.56 159 ALA B CA 1
ATOM 3841 C C . ALA B 1 159 ? 1.612 5.043 -3.562 1 97.56 159 ALA B C 1
ATOM 3843 O O . ALA B 1 159 ? 2.115 5.273 -2.459 1 97.56 159 ALA B O 1
ATOM 3844 N N . TYR B 1 160 ? 0.399 4.652 -3.725 1 95.81 160 TYR B N 1
ATOM 3845 C CA . TYR B 1 160 ? -0.464 4.391 -2.58 1 95.81 160 TYR B CA 1
ATOM 3846 C C . TYR B 1 160 ? 0.184 3.393 -1.627 1 95.81 160 TYR B C 1
ATOM 3848 O O . TYR B 1 160 ? 0.244 3.629 -0.418 1 95.81 160 TYR B O 1
ATOM 3856 N N . GLY B 1 161 ? 0.577 2.262 -2.156 1 96.88 161 GLY B N 1
ATOM 3857 C CA . GLY B 1 161 ? 1.224 1.253 -1.333 1 96.88 161 GLY B CA 1
ATOM 3858 C C . GLY B 1 161 ? 2.449 1.772 -0.605 1 96.88 161 GLY B C 1
ATOM 3859 O O . GLY B 1 161 ? 2.607 1.544 0.596 1 96.88 161 GLY B O 1
ATOM 3860 N N . LEU B 1 162 ? 3.322 2.477 -1.319 1 98.56 162 LEU B N 1
ATOM 3861 C CA . LEU B 1 162 ? 4.535 3.045 -0.742 1 98.56 162 LEU B CA 1
ATOM 3862 C C . LEU B 1 162 ? 4.195 4.059 0.346 1 98.56 162 LEU B C 1
ATOM 3864 O O . LEU B 1 162 ? 4.832 4.078 1.402 1 98.56 162 LEU B O 1
ATOM 3868 N N . MET B 1 163 ? 3.205 4.852 0.101 1 97.69 163 MET B N 1
ATOM 3869 C CA . MET B 1 163 ? 2.789 5.879 1.052 1 97.69 163 MET B CA 1
ATOM 3870 C C . MET B 1 163 ? 2.227 5.25 2.322 1 97.69 163 MET B C 1
ATOM 3872 O O . MET B 1 163 ? 2.461 5.75 3.424 1 97.69 163 MET B O 1
ATOM 3876 N N . LEU B 1 164 ? 1.485 4.203 2.172 1 95.75 164 LEU B N 1
ATOM 3877 C CA . LEU B 1 164 ? 0.96 3.504 3.34 1 95.75 164 LEU B CA 1
ATOM 3878 C C . LEU B 1 164 ? 2.094 3.014 4.234 1 95.75 164 LEU B C 1
ATOM 3880 O O . LEU B 1 164 ? 2.076 3.24 5.445 1 95.75 164 LEU B O 1
ATOM 3884 N N . SER B 1 165 ? 3.055 2.375 3.625 1 97.56 165 SER B N 1
ATOM 3885 C CA . SER B 1 165 ? 4.191 1.867 4.387 1 97.56 165 SER B CA 1
ATOM 3886 C C . SER B 1 165 ? 4.988 3.006 5.016 1 97.56 165 SER B C 1
ATOM 3888 O O . SER B 1 165 ? 5.43 2.904 6.16 1 97.56 165 SER B O 1
ATOM 3890 N N . LEU B 1 166 ? 5.18 4.105 4.254 1 97.62 166 LEU B N 1
ATOM 3891 C CA . LEU B 1 166 ? 5.895 5.266 4.777 1 97.62 166 LEU B CA 1
ATOM 3892 C C . LEU B 1 166 ? 5.176 5.844 5.992 1 97.62 166 LEU B C 1
ATOM 3894 O O . LEU B 1 166 ? 5.805 6.113 7.02 1 97.62 166 LEU B O 1
ATOM 3898 N N . TYR B 1 167 ? 3.881 6.027 5.875 1 94.62 167 TYR B N 1
ATOM 3899 C CA . TYR B 1 167 ? 3.102 6.602 6.965 1 94.62 167 TYR B CA 1
ATOM 3900 C C . TYR B 1 167 ? 3.197 5.742 8.219 1 94.62 167 TYR B C 1
ATOM 3902 O O . TYR B 1 167 ? 3.363 6.262 9.32 1 94.62 167 TYR B O 1
ATOM 3910 N N . ILE B 1 168 ? 3.105 4.473 8.086 1 93.38 168 ILE B N 1
ATOM 3911 C CA . ILE B 1 168 ? 3.207 3.549 9.211 1 93.38 168 ILE B CA 1
ATOM 3912 C C . ILE B 1 168 ? 4.586 3.672 9.859 1 93.38 168 ILE B C 1
ATOM 3914 O O . ILE B 1 168 ? 4.703 3.703 11.086 1 93.38 168 ILE B O 1
ATOM 3918 N N . GLU B 1 169 ? 5.656 3.725 9.016 1 95.06 169 GLU B N 1
ATOM 3919 C CA . GLU B 1 169 ? 7.004 3.883 9.555 1 95.06 169 GLU B CA 1
ATOM 3920 C C . GLU B 1 169 ? 7.129 5.172 10.359 1 95.06 169 GLU B C 1
ATOM 3922 O O . GLU B 1 169 ? 7.746 5.188 11.422 1 95.06 169 GLU B O 1
ATOM 3927 N N . LEU B 1 170 ? 6.52 6.223 9.844 1 93.31 170 LEU B N 1
ATOM 3928 C CA . LEU B 1 170 ? 6.547 7.504 10.539 1 93.31 170 LEU B CA 1
ATOM 3929 C C . LEU B 1 170 ? 5.7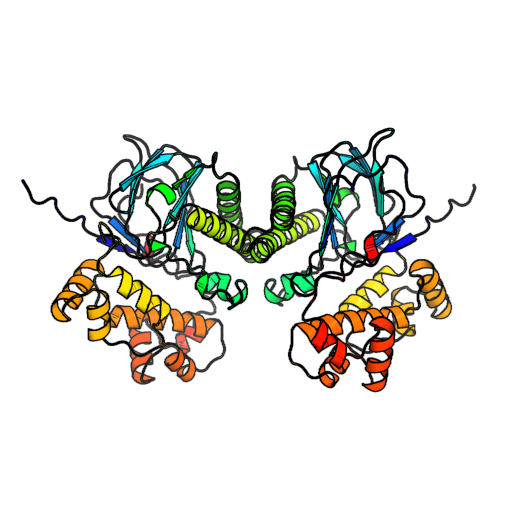93 7.422 11.859 1 93.31 170 LEU B C 1
ATOM 3931 O O . LEU B 1 170 ? 6.23 7.984 12.867 1 93.31 170 LEU B O 1
ATOM 3935 N N . LEU B 1 171 ? 4.68 6.742 11.867 1 89.38 171 LEU B N 1
ATOM 3936 C CA . LEU B 1 171 ? 3.928 6.543 13.102 1 89.38 171 LEU B CA 1
ATOM 3937 C C . LEU B 1 171 ? 4.762 5.785 14.133 1 89.38 171 LEU B C 1
ATOM 3939 O O . LEU B 1 171 ? 4.738 6.113 15.32 1 89.38 171 LEU B O 1
ATOM 3943 N N . ARG B 1 172 ? 5.426 4.75 13.633 1 90.88 172 ARG B N 1
ATOM 3944 C CA . ARG B 1 172 ? 6.27 3.961 14.523 1 90.88 172 ARG B CA 1
ATOM 3945 C C . ARG B 1 172 ? 7.367 4.824 15.141 1 90.88 172 ARG B C 1
ATOM 3947 O O . ARG B 1 172 ? 7.625 4.738 16.344 1 90.88 172 ARG B O 1
ATOM 3954 N N . ILE B 1 173 ? 8.008 5.617 14.359 1 90.88 173 ILE B N 1
ATOM 3955 C CA . ILE B 1 173 ? 9.07 6.508 14.82 1 90.88 173 ILE B CA 1
ATOM 3956 C C . ILE B 1 173 ? 8.516 7.492 15.844 1 90.88 173 ILE B C 1
ATOM 3958 O O . ILE B 1 173 ? 9.117 7.719 16.891 1 90.88 173 ILE B O 1
ATOM 3962 N N . HIS B 1 174 ? 7.332 8.086 15.523 1 86.12 174 HIS B N 1
ATOM 3963 C CA . HIS B 1 174 ? 6.672 9.016 16.438 1 86.12 174 HIS B CA 1
ATOM 3964 C C . HIS B 1 174 ? 6.355 8.359 17.766 1 86.12 174 HIS B C 1
ATOM 3966 O O . HIS B 1 174 ? 6.562 8.961 18.828 1 86.12 174 HIS B O 1
ATOM 3972 N N . SER B 1 175 ? 5.879 7.191 17.719 1 84.06 175 SER B N 1
ATOM 3973 C CA . SER B 1 175 ? 5.484 6.473 18.922 1 84.06 175 SER B CA 1
ATOM 3974 C C . SER B 1 175 ? 6.688 6.16 19.812 1 84.06 175 SER B C 1
ATOM 3976 O O . SER B 1 175 ? 6.59 6.176 21.031 1 84.06 175 SER B O 1
ATOM 3978 N N . ARG B 1 176 ? 7.781 5.852 19.188 1 83 176 ARG B N 1
ATOM 3979 C CA . ARG B 1 176 ? 9 5.523 19.938 1 83 176 ARG B CA 1
ATOM 3980 C C . ARG B 1 176 ? 9.562 6.758 20.625 1 83 176 ARG B C 1
ATOM 3982 O O . ARG B 1 176 ? 10.203 6.648 21.672 1 83 176 ARG B O 1
ATOM 3989 N N . ASN B 1 177 ? 9.359 7.871 20.031 1 75.81 177 ASN B N 1
ATOM 3990 C CA . ASN B 1 177 ? 9.938 9.109 20.547 1 75.81 177 ASN B CA 1
ATOM 3991 C C . ASN B 1 177 ? 9.023 9.773 21.562 1 75.81 177 ASN B C 1
ATOM 3993 O O . ASN B 1 177 ? 9.398 10.766 22.188 1 75.81 177 ASN B O 1
ATOM 3997 N N . GLN B 1 178 ? 7.762 9.32 21.609 1 67.06 178 GLN B N 1
ATOM 3998 C CA . GLN B 1 178 ? 6.879 9.891 22.609 1 67.06 178 GLN B CA 1
ATOM 3999 C C . GLN B 1 178 ? 7.32 9.5 24.016 1 67.06 178 GLN B C 1
ATOM 4001 O O . GLN B 1 178 ? 7.512 8.32 24.312 1 67.06 178 GLN B O 1
ATOM 4006 N N . PRO B 1 179 ? 8.047 10.367 24.656 1 51.97 179 PRO B N 1
ATOM 4007 C CA . PRO B 1 179 ? 8.32 10.039 26.062 1 51.97 179 PRO B CA 1
ATOM 4008 C C . PRO B 1 179 ? 7.121 9.398 26.766 1 51.97 179 PRO B C 1
ATOM 4010 O O . PRO B 1 179 ? 5.977 9.648 26.375 1 51.97 179 PRO B O 1
ATOM 4013 N N . LEU B 1 180 ? 7.238 8.109 27.484 1 43.81 180 LEU B N 1
ATOM 4014 C CA . LEU B 1 180 ? 6.199 7.727 28.438 1 43.81 180 LEU B CA 1
ATOM 4015 C C . LEU B 1 180 ? 5.52 8.961 29.016 1 43.81 180 LEU B C 1
ATOM 4017 O O . LEU B 1 180 ? 6.109 9.672 29.828 1 43.81 180 LEU B O 1
ATOM 4021 N N . ALA B 1 181 ? 4.98 9.617 28.359 1 40.91 181 ALA B N 1
ATOM 4022 C CA . ALA B 1 181 ? 4.355 10.805 28.938 1 40.91 181 ALA B CA 1
ATOM 4023 C C . ALA B 1 181 ? 3.891 10.539 30.375 1 40.91 181 ALA B C 1
ATOM 4025 O O . ALA B 1 181 ? 3.295 9.5 30.656 1 40.91 181 ALA B O 1
ATOM 4026 N N . GLU B 1 182 ? 4.52 11.086 31.438 1 38.34 182 GLU B N 1
ATOM 4027 C CA . GLU B 1 182 ? 3.734 11.773 32.469 1 38.34 182 GLU B CA 1
ATOM 4028 C C . GLU B 1 182 ? 2.436 12.328 31.875 1 38.34 182 GLU B C 1
ATOM 4030 O O . GLU B 1 182 ? 2.457 13.18 30.984 1 38.34 182 GLU B O 1
ATOM 4035 N N . GLN B 1 183 ? 1.397 11.539 31.547 1 40.75 183 GLN B N 1
ATOM 4036 C CA . GLN B 1 183 ? -0.007 11.828 31.281 1 40.75 183 GLN B CA 1
ATOM 4037 C C . GLN B 1 183 ? -0.325 13.297 31.5 1 40.75 183 GLN B C 1
ATOM 4039 O O . GLN B 1 183 ? -1.258 13.836 30.906 1 40.75 183 GLN B O 1
ATOM 4044 N N . GLY B 1 184 ? -0.044 13.844 32.719 1 37.66 184 GLY B N 1
ATOM 4045 C CA . GLY B 1 184 ? -0.617 15 33.375 1 37.66 184 GLY B CA 1
ATOM 4046 C C . GLY B 1 184 ? -0.049 16.312 32.875 1 37.66 184 GLY B C 1
ATOM 4047 O O . GLY B 1 184 ? -0.43 17.391 33.375 1 37.66 184 GLY B O 1
ATOM 4048 N N . GLN B 1 185 ? 1.311 16.391 32.688 1 39.09 185 GLN B N 1
ATOM 4049 C CA . GLN B 1 185 ? 1.779 17.766 32.688 1 39.09 185 GLN B CA 1
ATOM 4050 C C . GLN B 1 185 ? 1.257 18.547 31.484 1 39.09 185 GLN B C 1
ATOM 4052 O O . GLN B 1 185 ? 1.05 17.969 30.422 1 39.09 185 GLN B O 1
ATOM 4057 N N . ASP B 1 186 ? 0.702 19.75 31.703 1 38.97 186 ASP B N 1
ATOM 4058 C CA . ASP B 1 186 ? 0.287 20.875 30.891 1 38.97 186 ASP B CA 1
ATOM 4059 C C . ASP B 1 186 ? 1.181 21.016 29.656 1 38.97 186 ASP B C 1
ATOM 4061 O O . ASP B 1 186 ? 2.359 21.359 29.766 1 38.97 186 ASP B O 1
ATOM 4065 N N . HIS B 1 187 ? 1.334 20.031 28.812 1 42.66 187 HIS B N 1
ATOM 4066 C CA . HIS B 1 187 ? 1.977 20.344 27.531 1 42.66 187 HIS B CA 1
ATOM 4067 C C . HIS B 1 187 ? 1.976 21.828 27.266 1 42.66 187 HIS B C 1
ATOM 4069 O O . HIS B 1 187 ? 0.921 22.422 27.016 1 42.66 187 HIS B O 1
ATOM 4075 N N . SER B 1 188 ? 2.555 22.562 28.016 1 40.78 188 SER B N 1
ATOM 4076 C CA . SER B 1 188 ? 2.812 23.969 27.734 1 40.78 188 SER B CA 1
ATOM 4077 C C . SER B 1 188 ? 2.885 24.219 26.234 1 40.78 188 SER B C 1
ATOM 4079 O O . SER B 1 188 ? 3.615 23.531 25.516 1 40.78 188 SER B O 1
ATOM 4081 N N . LEU B 1 189 ? 1.732 24.484 25.531 1 45.62 189 LEU B N 1
ATOM 4082 C CA . LEU B 1 189 ? 1.324 25.125 24.281 1 45.62 189 LEU B CA 1
ATOM 4083 C C . LEU B 1 189 ? 2.408 26.062 23.766 1 45.62 189 LEU B C 1
ATOM 4085 O O . LEU B 1 189 ? 2.133 26.953 22.953 1 45.62 189 LEU B O 1
ATOM 4089 N N . LYS B 1 190 ? 3.525 26.031 24.219 1 44.91 190 LYS B N 1
ATOM 4090 C CA . LYS B 1 190 ? 4.484 26.969 23.656 1 44.91 190 LYS B CA 1
ATOM 4091 C C . LYS B 1 190 ? 4.801 26.625 22.203 1 44.91 190 LYS B C 1
ATOM 4093 O O . LYS B 1 190 ? 5.211 25.5 21.891 1 44.91 190 LYS B O 1
ATOM 4098 N N . GLY B 1 191 ? 4.133 27.312 21.266 1 56.69 191 GLY B N 1
ATOM 4099 C CA . GLY B 1 191 ? 4.391 27.297 19.828 1 56.69 191 GLY B CA 1
ATOM 4100 C C . GLY B 1 191 ? 3.229 26.766 19.016 1 56.69 191 GLY B C 1
ATOM 4101 O O . GLY B 1 191 ? 3.238 26.828 17.781 1 56.69 191 GLY B O 1
ATOM 4102 N N . ASP B 1 192 ? 2.295 26.094 19.812 1 62.97 192 ASP B N 1
ATOM 4103 C CA . ASP B 1 192 ? 1.125 25.641 19.062 1 62.97 192 ASP B CA 1
ATOM 4104 C C . ASP B 1 192 ? 0.173 26.812 18.781 1 62.97 192 ASP B C 1
ATOM 4106 O O . ASP B 1 192 ? 0.145 27.781 19.531 1 62.97 192 ASP B O 1
ATOM 4110 N N . LEU B 1 193 ? -0.359 26.719 17.531 1 77.12 193 LEU B N 1
ATOM 4111 C CA . LEU B 1 193 ? -1.429 27.656 17.188 1 77.12 193 LEU B CA 1
ATOM 4112 C C . LEU B 1 193 ? -2.576 27.547 18.188 1 77.12 193 LEU B C 1
ATOM 4114 O O . LEU B 1 193 ? -3.031 26.438 18.5 1 77.12 193 LEU B O 1
ATOM 4118 N N . VAL B 1 194 ? -2.918 28.625 18.812 1 81.69 194 VAL B N 1
ATOM 4119 C CA . VAL B 1 194 ? -3.979 28.688 19.812 1 81.69 194 VAL B CA 1
ATOM 4120 C C . VAL B 1 194 ? -5.25 28.062 19.25 1 81.69 194 VAL B C 1
ATOM 4122 O O . VAL B 1 194 ? -6.035 27.469 20 1 81.69 194 VAL B O 1
ATOM 4125 N N . ILE B 1 195 ? -5.402 28.062 17.953 1 89 195 ILE B N 1
ATOM 4126 C CA . ILE B 1 195 ? -6.664 27.609 17.375 1 89 195 ILE B CA 1
ATOM 4127 C C . ILE B 1 195 ? -6.496 26.188 16.828 1 89 195 ILE B C 1
ATOM 4129 O O . ILE B 1 195 ? -7.418 25.641 16.219 1 89 195 ILE B O 1
ATOM 4133 N N . SER B 1 196 ? -5.387 25.578 16.969 1 87.19 196 SER B N 1
ATOM 4134 C CA . SER B 1 196 ? -5.105 24.25 16.406 1 87.19 196 SER B CA 1
ATOM 4135 C C . SER B 1 196 ? -6.168 23.25 16.828 1 87.19 196 SER B C 1
ATOM 4137 O O . SER B 1 196 ? -6.656 22.469 16 1 87.19 196 SER B O 1
ATOM 4139 N N . PRO B 1 197 ? -6.555 23.23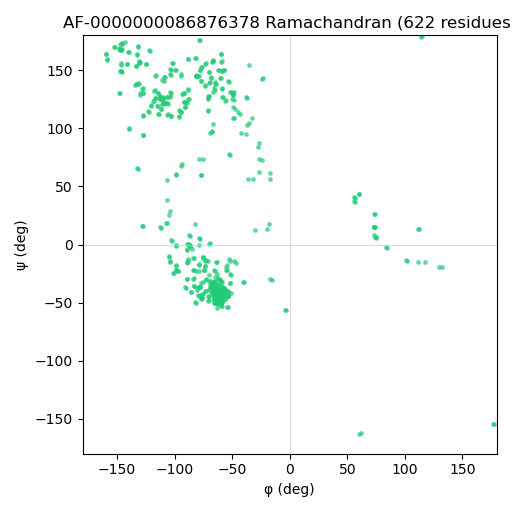4 18.062 1 87.12 197 PRO B N 1
ATOM 4140 C CA . PRO B 1 197 ? -7.57 22.266 18.469 1 87.12 197 PRO B CA 1
ATOM 4141 C C . PRO B 1 197 ? -8.875 22.422 17.688 1 87.12 197 PRO B C 1
ATOM 4143 O O . PRO B 1 197 ? -9.547 21.422 17.391 1 87.12 197 PRO B O 1
ATOM 4146 N N . VAL B 1 198 ? -9.156 23.641 17.406 1 93.5 198 VAL B N 1
ATOM 4147 C CA . VAL B 1 198 ? -10.391 23.906 16.672 1 93.5 198 VAL B CA 1
ATOM 4148 C C . VAL B 1 198 ? -10.258 23.438 15.234 1 93.5 198 VAL B C 1
ATOM 4150 O O . VAL B 1 198 ? -11.18 22.828 14.695 1 93.5 198 VAL B O 1
ATOM 4153 N N . LEU B 1 199 ? -9.148 23.719 14.594 1 92.25 199 LEU B N 1
ATOM 4154 C CA . LEU B 1 199 ? -8.922 23.281 13.219 1 92.25 199 LEU B CA 1
ATOM 4155 C C . LEU B 1 199 ? -9 21.766 13.109 1 92.25 199 LEU B C 1
ATOM 4157 O O . LEU B 1 199 ? -9.648 21.234 12.203 1 92.25 199 LEU B O 1
ATOM 4161 N N . GLU B 1 200 ? -8.438 21.125 14.055 1 89.62 200 GLU B N 1
ATOM 4162 C CA . GLU B 1 200 ? -8.484 19.672 14.109 1 89.62 200 GLU B CA 1
ATOM 4163 C C . GLU B 1 200 ? -9.906 19.172 14.32 1 89.62 200 GLU B C 1
ATOM 4165 O O . GLU B 1 200 ? -10.352 18.219 13.648 1 89.62 200 GLU B O 1
ATOM 4170 N N . TYR B 1 201 ? -10.539 19.797 15.258 1 91.5 201 TYR B N 1
ATOM 4171 C CA . TYR B 1 201 ? -11.898 19.375 15.562 1 91.5 201 TYR B CA 1
ATOM 4172 C C . TYR B 1 201 ? -12.805 19.516 14.344 1 91.5 201 TYR B C 1
ATOM 4174 O O . TYR B 1 201 ? -13.547 18.594 14.008 1 91.5 201 TYR B O 1
ATOM 4182 N N . ILE B 1 202 ? -12.711 20.641 13.703 1 93.69 202 ILE B N 1
ATOM 4183 C CA . ILE B 1 202 ? -13.555 20.891 12.539 1 93.69 202 ILE B CA 1
ATOM 4184 C C . ILE B 1 202 ? -13.242 19.875 11.445 1 93.69 202 ILE B C 1
ATOM 4186 O O . ILE B 1 202 ? -14.156 19.328 10.812 1 93.69 202 ILE B O 1
ATOM 4190 N N . THR B 1 203 ? -12.008 19.625 11.219 1 89.5 203 THR B N 1
ATOM 4191 C CA . THR B 1 203 ? -11.562 18.703 10.18 1 89.5 203 THR B CA 1
ATOM 4192 C C . THR B 1 203 ? -12.133 17.312 10.422 1 89.5 203 THR B C 1
ATOM 4194 O O . THR B 1 203 ? -12.516 16.609 9.477 1 89.5 203 THR B O 1
ATOM 4197 N N . LYS B 1 204 ? -12.32 16.953 11.648 1 87.5 204 LYS B N 1
ATOM 4198 C CA . LYS B 1 204 ? -12.711 15.586 12 1 87.5 204 LYS B CA 1
ATOM 4199 C C . LYS B 1 204 ? -14.219 15.492 12.234 1 87.5 204 LYS B C 1
ATOM 4201 O O . LYS B 1 204 ? -14.805 14.414 12.102 1 87.5 204 LYS B O 1
ATOM 4206 N N . ASN B 1 205 ? -14.852 16.672 12.547 1 93.06 205 ASN B N 1
ATOM 4207 C CA . ASN B 1 205 ? -16.219 16.609 13.039 1 93.06 205 ASN B CA 1
ATOM 4208 C C . ASN B 1 205 ? -17.141 17.516 12.242 1 93.06 205 ASN B C 1
ATOM 4210 O O . ASN B 1 205 ? -18.234 17.859 12.703 1 93.06 205 ASN B O 1
ATOM 4214 N N . TYR B 1 206 ? -16.719 17.922 11.133 1 93.62 206 TYR B N 1
ATOM 4215 C CA . TYR B 1 206 ? -17.453 18.891 10.328 1 93.62 206 TYR B CA 1
ATOM 4216 C C . TYR B 1 206 ? -18.875 18.406 10.055 1 93.62 206 TYR B C 1
ATOM 4218 O O . TYR B 1 206 ? -19.766 19.219 9.734 1 93.62 206 TYR B O 1
ATOM 4226 N N . MET B 1 207 ? -19.172 17.156 10.133 1 95 207 MET B N 1
ATOM 4227 C CA . MET B 1 207 ? -20.438 16.547 9.758 1 95 207 MET B CA 1
ATOM 4228 C C . MET B 1 207 ? -21.516 16.844 10.789 1 95 207 MET B C 1
ATOM 4230 O O . MET B 1 207 ? -22.703 16.703 10.516 1 95 207 MET B O 1
ATOM 4234 N N . THR B 1 208 ? -21.141 17.156 11.953 1 94.69 208 THR B N 1
ATOM 4235 C CA . THR B 1 208 ? -22.062 17.391 13.055 1 94.69 208 THR B CA 1
ATOM 4236 C C . THR B 1 208 ? -22.234 18.875 13.305 1 94.69 208 THR B C 1
ATOM 4238 O O . THR B 1 208 ? -21.406 19.688 12.867 1 94.69 208 THR B O 1
ATOM 4241 N N . PRO B 1 209 ? -23.391 19.219 13.93 1 94.44 209 PRO B N 1
ATOM 4242 C CA . PRO B 1 209 ? -23.547 20.641 14.281 1 94.44 209 PRO B CA 1
ATOM 4243 C C . PRO B 1 209 ? -22.438 21.141 15.203 1 94.44 209 PRO B C 1
ATOM 4245 O O . PRO B 1 209 ? -22.062 20.453 16.156 1 94.44 209 PRO B O 1
ATOM 4248 N N . ILE B 1 210 ? -21.922 22.297 14.852 1 95.88 210 ILE B N 1
ATOM 4249 C CA . ILE B 1 210 ? -20.844 22.906 15.609 1 95.88 210 ILE B CA 1
ATOM 4250 C C . ILE B 1 210 ? -21.219 24.344 15.977 1 95.88 210 ILE B C 1
ATOM 4252 O O . ILE B 1 210 ? -21.656 25.109 15.125 1 95.88 210 ILE B O 1
ATOM 4256 N N . THR B 1 211 ? -21.062 24.672 17.234 1 95.56 211 THR B N 1
ATOM 4257 C CA . THR B 1 211 ? -21.312 26.031 17.656 1 95.56 211 THR B CA 1
ATOM 4258 C C . THR B 1 211 ? -20.016 26.781 17.875 1 95.56 211 THR B C 1
ATOM 4260 O O . THR B 1 211 ? -19 26.188 18.266 1 95.56 211 THR B O 1
ATOM 4263 N N . ILE B 1 212 ? -20.109 28.047 17.656 1 95.94 212 ILE B N 1
ATOM 4264 C CA . ILE B 1 212 ? -18.922 28.891 17.828 1 95.94 212 ILE B CA 1
ATOM 4265 C C . ILE B 1 212 ? -18.516 28.906 19.297 1 95.94 212 ILE B C 1
ATOM 4267 O O . ILE B 1 212 ? -17.328 28.938 19.625 1 95.94 212 ILE B O 1
ATOM 4271 N N . ALA B 1 213 ? -19.516 28.844 20.172 1 96.56 213 ALA B N 1
ATOM 4272 C CA . ALA B 1 213 ? -19.25 28.828 21.594 1 96.56 213 ALA B CA 1
ATOM 4273 C C . ALA B 1 213 ? -18.438 27.594 22 1 96.56 213 ALA B C 1
ATOM 4275 O O . ALA B 1 213 ? -17.516 27.688 22.812 1 96.56 213 ALA B O 1
ATOM 4276 N N . PHE B 1 214 ? -18.828 26.531 21.453 1 96.56 214 PHE B N 1
ATOM 4277 C CA . PHE B 1 214 ? -18.109 25.297 21.734 1 96.56 214 PHE B CA 1
ATOM 4278 C C . PHE B 1 214 ? -16.672 25.375 21.25 1 96.56 214 PHE B C 1
ATOM 4280 O O . PHE B 1 214 ? -15.75 24.969 21.953 1 96.56 214 PHE B O 1
ATOM 4287 N N . LEU B 1 215 ? -16.469 25.891 20.031 1 97.19 215 LEU B N 1
ATOM 4288 C CA . LEU B 1 215 ? -15.133 26.031 19.469 1 97.19 215 LEU B CA 1
ATOM 4289 C C . LEU B 1 215 ? -14.281 26.969 20.328 1 97.19 215 LEU B C 1
ATOM 4291 O O . LEU B 1 215 ? -13.094 26.703 20.547 1 97.19 215 LEU B O 1
ATOM 4295 N N . ALA B 1 216 ? -14.859 28.031 20.75 1 96.56 216 ALA B N 1
ATOM 4296 C CA . ALA B 1 216 ? -14.156 28.969 21.625 1 96.56 216 ALA B CA 1
ATOM 4297 C C . ALA B 1 216 ? -13.695 28.297 22.906 1 96.56 216 ALA B C 1
ATOM 4299 O O . ALA B 1 216 ? -12.57 28.516 23.359 1 96.56 216 ALA B O 1
ATOM 4300 N N . ASP B 1 217 ? -14.57 27.453 23.406 1 95.81 217 ASP B N 1
ATOM 4301 C CA . ASP B 1 217 ? -14.266 26.734 24.641 1 95.81 217 ASP B CA 1
ATOM 4302 C C . ASP B 1 217 ? -13.086 25.781 24.438 1 95.81 217 ASP B C 1
ATOM 4304 O O . ASP B 1 217 ? -12.273 25.594 25.344 1 95.81 217 ASP B O 1
ATOM 4308 N N . LEU B 1 218 ? -12.984 25.203 23.281 1 93.38 218 LEU B N 1
ATOM 4309 C CA . LEU B 1 218 ? -11.891 24.297 22.969 1 93.38 218 LEU B CA 1
ATOM 4310 C C . LEU B 1 218 ? -10.547 25.016 23.062 1 93.38 218 LEU B C 1
ATOM 4312 O O . LEU B 1 218 ? -9.516 24.391 23.328 1 93.38 218 LEU B O 1
ATOM 4316 N N . CYS B 1 219 ? -10.531 26.281 22.797 1 92.56 219 CYS B N 1
ATOM 4317 C CA . CYS B 1 219 ? -9.312 27.094 22.812 1 92.56 219 CYS B CA 1
ATOM 4318 C C . CYS B 1 219 ? -9.188 27.844 24.125 1 92.56 219 CYS B C 1
ATOM 4320 O O . CYS B 1 219 ? -8.258 28.641 24.312 1 92.56 219 CYS B O 1
ATOM 4322 N N . HIS B 1 220 ? -10.18 27.672 25 1 93.94 220 HIS B N 1
ATOM 4323 C CA . HIS B 1 220 ? -10.227 28.359 26.281 1 93.94 220 HIS B CA 1
ATOM 4324 C C . HIS B 1 220 ? -10.258 29.875 26.094 1 93.94 220 HIS B C 1
ATOM 4326 O O . HIS B 1 220 ? -9.516 30.594 26.766 1 93.94 220 HIS B O 1
ATOM 4332 N N . LEU B 1 221 ? -11.047 30.328 25.172 1 94.94 221 LEU B N 1
ATOM 4333 C CA . LEU B 1 221 ? -11.242 31.734 24.875 1 94.94 221 LEU B CA 1
ATOM 4334 C C . LEU B 1 221 ? -12.719 32.125 24.938 1 94.94 221 LEU B C 1
ATOM 4336 O O . LEU B 1 221 ? -13.586 31.234 24.828 1 94.94 221 LEU B O 1
ATOM 4340 N N . SER B 1 222 ? -12.961 33.406 25.188 1 96.31 222 SER B N 1
ATOM 4341 C CA . SER B 1 222 ? -14.32 33.875 24.969 1 96.31 222 SER B CA 1
ATOM 4342 C C . SER B 1 222 ? -14.695 33.844 23.484 1 96.31 222 SER B C 1
ATOM 4344 O O . SER B 1 222 ? -13.82 33.812 22.625 1 96.31 222 SER B O 1
ATOM 4346 N N . THR B 1 223 ? -15.922 33.812 23.219 1 96.56 223 THR B N 1
ATOM 4347 C CA . THR B 1 223 ? -16.391 33.75 21.844 1 96.56 223 THR B CA 1
ATOM 4348 C C . THR B 1 223 ? -15.875 34.938 21.031 1 96.56 223 THR B C 1
ATOM 4350 O O . THR B 1 223 ? -15.469 34.781 19.891 1 96.56 223 THR B O 1
ATOM 4353 N N . THR B 1 224 ? -15.883 36.062 21.703 1 96.5 224 THR B N 1
ATOM 4354 C CA . THR B 1 224 ? -15.43 37.281 21.047 1 96.5 224 THR B CA 1
ATOM 4355 C C . THR B 1 224 ? -13.945 37.219 20.703 1 96.5 224 THR B C 1
ATOM 4357 O O . THR B 1 224 ? -13.539 37.469 19.578 1 96.5 224 THR B O 1
ATOM 4360 N N . HIS B 1 225 ? -13.172 36.844 21.656 1 96 225 HIS B N 1
ATOM 4361 C CA . HIS B 1 225 ? -11.734 36.75 21.453 1 96 225 HIS B CA 1
ATOM 4362 C C . HIS B 1 225 ? -11.406 35.656 20.438 1 96 225 HIS B C 1
ATOM 4364 O O . HIS B 1 225 ? -10.477 35.781 19.641 1 96 225 HIS B O 1
ATOM 4370 N N . PHE B 1 226 ? -12.133 34.562 20.547 1 96.12 226 PHE B N 1
ATOM 4371 C CA . PHE B 1 226 ? -11.945 33.469 19.625 1 96.12 226 PHE B CA 1
ATOM 4372 C C . PHE B 1 226 ? -12.18 33.906 18.188 1 96.12 226 PHE B C 1
ATOM 4374 O O . PHE B 1 226 ? -11.352 33.656 17.297 1 96.12 226 PHE B O 1
ATOM 4381 N N . ARG B 1 227 ? -13.234 34.5 17.828 1 96.12 227 ARG B N 1
ATOM 4382 C CA . ARG B 1 227 ? -13.555 34.969 16.484 1 96.12 227 ARG B CA 1
ATOM 4383 C C . ARG B 1 227 ? -12.461 35.906 15.961 1 96.12 227 ARG B C 1
ATOM 4385 O O . ARG B 1 227 ? -12.07 35.781 14.797 1 96.12 227 ARG B O 1
ATOM 4392 N N . ARG B 1 228 ? -12.047 36.781 16.812 1 95.06 228 ARG B N 1
ATOM 4393 C CA . ARG B 1 228 ? -11.016 37.719 16.422 1 95.06 228 ARG B CA 1
ATOM 4394 C C . ARG B 1 228 ? -9.711 37.031 16.078 1 95.06 228 ARG B C 1
ATOM 4396 O O . ARG B 1 228 ? -9.117 37.25 15.031 1 95.06 228 ARG B O 1
ATOM 4403 N N . LYS B 1 229 ? -9.289 36.156 16.969 1 93.38 229 LYS B N 1
ATOM 4404 C CA . LYS B 1 229 ? -8.039 35.438 16.781 1 93.38 229 LYS B CA 1
ATOM 4405 C C . LYS B 1 229 ? -8.109 34.531 15.555 1 93.38 229 LYS B C 1
ATOM 4407 O O . LYS B 1 229 ? -7.137 34.438 14.797 1 93.38 229 LYS B O 1
ATOM 4412 N N . PHE B 1 230 ? -9.227 33.875 15.445 1 94.5 230 PHE B N 1
ATOM 4413 C CA . PHE B 1 230 ? -9.422 33 14.297 1 94.5 230 PHE B CA 1
ATOM 4414 C C . PHE B 1 230 ? -9.289 33.781 12.992 1 94.5 230 PHE B C 1
ATOM 4416 O O . PHE B 1 230 ? -8.562 33.375 12.086 1 94.5 230 PHE B O 1
ATOM 4423 N N . HIS B 1 231 ? -9.906 34.844 12.906 1 93.62 231 HIS B N 1
ATOM 4424 C CA . HIS B 1 231 ? -9.859 35.688 11.711 1 93.62 231 HIS B CA 1
ATOM 4425 C C . HIS B 1 231 ? -8.445 36.219 11.469 1 93.62 231 HIS B C 1
ATOM 4427 O O . HIS B 1 231 ? -7.992 36.281 10.32 1 93.62 231 HIS B O 1
ATOM 4433 N N . GLU B 1 232 ? -7.836 36.594 12.492 1 91.06 232 GLU B N 1
ATOM 4434 C CA . GLU B 1 232 ? -6.473 37.094 12.391 1 91.06 232 GLU B CA 1
ATOM 4435 C C . GLU B 1 232 ? -5.539 36.062 11.789 1 91.06 232 GLU B C 1
ATOM 4437 O O . GLU B 1 232 ? -4.699 36.375 10.945 1 91.06 232 GLU B O 1
ATOM 4442 N N . ILE B 1 233 ? -5.703 34.844 12.195 1 89.81 233 ILE B N 1
ATOM 4443 C CA . ILE B 1 233 ? -4.797 33.781 11.812 1 89.81 233 ILE B CA 1
ATOM 4444 C C . ILE B 1 233 ? -5.223 33.188 10.469 1 89.81 233 ILE B C 1
ATOM 4446 O O . ILE B 1 233 ? -4.391 32.969 9.586 1 89.81 233 ILE B O 1
ATOM 4450 N N . MET B 1 234 ? -6.543 33 10.258 1 91.12 234 MET B N 1
ATOM 4451 C CA . MET B 1 234 ? -7.035 32.219 9.117 1 91.12 234 MET B CA 1
ATOM 4452 C C . MET B 1 234 ? -7.465 33.156 7.984 1 91.12 234 MET B C 1
ATOM 4454 O O . MET B 1 234 ? -7.641 32.719 6.852 1 91.12 234 MET B O 1
ATOM 4458 N N . GLY B 1 235 ? -7.688 34.375 8.211 1 89.69 235 GLY B N 1
ATOM 4459 C CA . GLY B 1 235 ? -8.172 35.312 7.215 1 89.69 235 GLY B CA 1
ATOM 4460 C C . GLY B 1 235 ? -9.641 35.125 6.879 1 89.69 235 GLY B C 1
ATOM 4461 O O . GLY B 1 235 ? -10.148 35.719 5.918 1 89.69 235 GLY B O 1
ATOM 4462 N N . THR B 1 236 ? -10.305 34.25 7.605 1 92.06 236 THR B N 1
ATOM 4463 C CA . THR B 1 236 ? -11.727 33.969 7.426 1 92.06 236 THR B CA 1
ATOM 4464 C C . THR B 1 236 ? -12.398 33.719 8.773 1 92.06 236 THR B C 1
ATOM 4466 O O . THR B 1 236 ? -11.742 33.719 9.812 1 92.06 236 THR B O 1
ATOM 4469 N N . THR B 1 237 ? -13.688 33.562 8.766 1 94.88 237 THR B N 1
ATOM 4470 C CA . THR B 1 237 ? -14.422 33.281 10 1 94.88 237 THR B CA 1
ATOM 4471 C C . THR B 1 237 ? -14.492 31.797 10.281 1 94.88 237 THR B C 1
ATOM 4473 O O . THR B 1 237 ? -14.367 30.984 9.359 1 94.88 237 THR B O 1
ATOM 4476 N N . PRO B 1 238 ? -14.742 31.453 11.539 1 95.81 238 PRO B N 1
ATOM 4477 C CA . PRO B 1 238 ? -14.914 30.031 11.867 1 95.81 238 PRO B CA 1
ATOM 4478 C C . PRO B 1 238 ? -16.047 29.375 11.078 1 95.81 238 PRO B C 1
ATOM 4480 O O . PRO B 1 238 ? -15.906 28.25 10.594 1 95.81 238 PRO B O 1
ATOM 4483 N N . LEU B 1 239 ? -17.094 30.047 10.922 1 94.38 239 LEU B N 1
ATOM 4484 C CA . LEU B 1 239 ? -18.234 29.5 10.188 1 94.38 239 LEU B CA 1
ATOM 4485 C C . LEU B 1 239 ? -17.875 29.266 8.727 1 94.38 239 LEU B C 1
ATOM 4487 O O . LEU B 1 239 ? -18.219 28.219 8.164 1 94.38 239 LEU B O 1
ATOM 4491 N N . ASP B 1 240 ? -17.219 30.234 8.148 1 93.44 240 ASP B N 1
ATOM 4492 C CA . ASP B 1 240 ? -16.797 30.062 6.762 1 93.44 240 ASP B CA 1
ATOM 4493 C C . ASP B 1 240 ? -15.836 28.891 6.617 1 93.44 240 ASP B C 1
ATOM 4495 O O . ASP B 1 240 ? -15.891 28.156 5.625 1 93.44 240 ASP B O 1
ATOM 4499 N N . PHE B 1 241 ? -14.938 28.75 7.582 1 94.5 241 PHE B N 1
ATOM 4500 C CA . PHE B 1 241 ? -14.008 27.641 7.559 1 94.5 241 PHE B CA 1
ATOM 4501 C C . PHE B 1 241 ? -14.75 26.312 7.648 1 94.5 241 PHE B C 1
ATOM 4503 O O . PHE B 1 241 ? -14.438 25.359 6.922 1 94.5 241 PHE B O 1
ATOM 4510 N N . ILE B 1 242 ? -15.727 26.188 8.484 1 95.88 242 ILE B N 1
ATOM 4511 C CA . ILE B 1 242 ? -16.562 25 8.617 1 95.88 242 ILE B CA 1
ATOM 4512 C C . ILE B 1 242 ? -17.25 24.703 7.289 1 95.88 242 ILE B C 1
ATOM 4514 O O . ILE B 1 242 ? -17.172 23.578 6.789 1 95.88 242 ILE B O 1
ATOM 4518 N N . ASN B 1 243 ? -17.828 25.688 6.742 1 93.94 243 ASN B N 1
ATOM 4519 C CA . ASN B 1 243 ? -18.562 25.516 5.5 1 93.94 243 ASN B CA 1
ATOM 4520 C C . ASN B 1 243 ? -17.656 25.109 4.352 1 93.94 243 ASN B C 1
ATOM 4522 O O . ASN B 1 243 ? -18.016 24.25 3.535 1 93.94 243 ASN B O 1
ATOM 4526 N N . SER B 1 244 ? -16.516 25.781 4.277 1 92.88 244 SER B N 1
ATOM 4527 C CA . SER B 1 244 ? -15.555 25.422 3.246 1 92.88 244 SER B CA 1
ATOM 4528 C C . SER B 1 244 ? -15.117 23.969 3.387 1 92.88 244 SER B C 1
ATOM 4530 O O . SER B 1 244 ? -14.977 23.25 2.389 1 92.88 244 SER B O 1
ATOM 4532 N N . THR B 1 245 ? -14.859 23.547 4.609 1 92.75 245 THR B N 1
ATOM 4533 C CA . THR B 1 245 ? -14.5 22.156 4.883 1 92.75 245 THR B CA 1
ATOM 4534 C C . THR B 1 245 ? -15.602 21.203 4.43 1 92.75 245 THR B C 1
ATOM 4536 O O . THR B 1 245 ? -15.336 20.203 3.756 1 92.75 245 THR B O 1
ATOM 4539 N N . ARG B 1 246 ? -16.797 21.547 4.738 1 94.94 246 ARG B N 1
ATOM 4540 C CA . ARG B 1 246 ? -17.953 20.734 4.371 1 94.94 246 ARG B CA 1
ATOM 4541 C C . ARG B 1 246 ? -18.094 20.656 2.855 1 94.94 246 ARG B C 1
ATOM 4543 O O . ARG B 1 246 ? -18.375 19.578 2.311 1 94.94 246 ARG B O 1
ATOM 4550 N N . ILE B 1 247 ? -17.891 21.766 2.211 1 92.44 247 ILE B N 1
ATOM 4551 C CA . ILE B 1 247 ? -18.047 21.797 0.761 1 92.44 247 ILE B CA 1
ATOM 4552 C C . ILE B 1 247 ? -16.953 20.969 0.102 1 92.44 247 ILE B C 1
ATOM 4554 O O . ILE B 1 247 ? -17.203 20.25 -0.876 1 92.44 247 ILE B O 1
ATOM 4558 N N . GLU B 1 248 ? -15.766 21.078 0.589 1 88.88 248 GLU B N 1
ATOM 4559 C CA . GLU B 1 248 ? -14.688 20.25 0.072 1 88.88 248 GLU B CA 1
ATOM 4560 C C . GLU B 1 248 ? -15.023 18.766 0.181 1 88.88 248 GLU B C 1
ATOM 4562 O O . GLU B 1 248 ? -14.797 18.016 -0.76 1 88.88 248 GLU B O 1
ATOM 4567 N N . GLU B 1 249 ? -15.547 18.406 1.277 1 90.75 249 GLU B N 1
ATOM 4568 C CA . GLU B 1 249 ? -15.945 17.016 1.494 1 90.75 249 GLU B CA 1
ATOM 4569 C C . GLU B 1 249 ? -17.109 16.641 0.596 1 90.75 249 GLU B C 1
ATOM 4571 O O . GLU B 1 249 ? -17.188 15.508 0.114 1 90.75 249 GLU B O 1
ATOM 4576 N N . ALA B 1 250 ? -17.969 17.547 0.384 1 92.88 250 ALA B N 1
ATOM 4577 C CA . ALA B 1 250 ? -19.078 17.297 -0.526 1 92.88 250 ALA B CA 1
ATOM 4578 C C . ALA B 1 250 ? -18.594 17.016 -1.941 1 92.88 250 ALA B C 1
ATOM 4580 O O . ALA B 1 250 ? -19.109 16.125 -2.623 1 92.88 250 ALA B O 1
ATOM 4581 N N . CYS B 1 251 ? -17.656 17.797 -2.312 1 88.62 251 CYS B N 1
ATOM 4582 C CA . CYS B 1 251 ? -17.094 17.609 -3.643 1 88.62 251 CYS B CA 1
ATOM 4583 C C . CYS B 1 251 ? -16.516 16.203 -3.801 1 88.62 251 CYS B C 1
ATOM 4585 O O . CYS B 1 251 ? -16.703 15.562 -4.84 1 88.62 251 CYS B O 1
ATOM 4587 N N . LYS B 1 252 ? -15.875 15.727 -2.824 1 85.19 252 LYS B N 1
ATOM 4588 C CA . LYS B 1 252 ? -15.336 14.367 -2.852 1 85.19 252 LYS B CA 1
ATOM 4589 C C . LYS B 1 252 ? -16.453 13.344 -3.031 1 85.19 252 LYS B C 1
ATOM 4591 O O . LYS B 1 252 ? -16.328 12.422 -3.846 1 85.19 252 LYS B O 1
ATOM 4596 N N . GLN B 1 253 ? -17.484 13.547 -2.314 1 89.81 253 GLN B N 1
ATOM 4597 C CA . GLN B 1 253 ? -18.609 12.609 -2.371 1 89.81 253 GLN B CA 1
ATOM 4598 C C . GLN B 1 253 ? -19.328 12.688 -3.715 1 89.81 253 GLN B C 1
ATOM 4600 O O . GLN B 1 253 ? -19.734 11.664 -4.262 1 89.81 253 GLN B O 1
ATOM 4605 N N . LEU B 1 254 ? -19.453 13.891 -4.195 1 90.12 254 LEU B N 1
ATOM 4606 C CA . LEU B 1 254 ? -20.125 14.086 -5.477 1 90.12 254 LEU B CA 1
ATOM 4607 C C . LEU B 1 254 ? -19.391 13.344 -6.59 1 90.12 254 LEU B C 1
ATOM 4609 O O . LEU B 1 254 ? -20.016 12.844 -7.527 1 90.12 254 LEU B O 1
ATOM 4613 N N . LYS B 1 255 ? -18.172 13.211 -6.457 1 84.56 255 LYS B N 1
ATOM 4614 C CA . LYS B 1 255 ? -17.344 12.602 -7.492 1 84.56 255 LYS B CA 1
ATOM 4615 C C . LYS B 1 255 ? -17.25 11.086 -7.301 1 84.56 255 LYS B C 1
ATOM 4617 O O . LYS B 1 255 ? -17.141 10.336 -8.273 1 84.56 255 LYS B O 1
ATOM 4622 N N . SER B 1 256 ? -17.344 10.68 -6.113 1 80.88 256 SER B N 1
ATOM 4623 C CA . SER B 1 256 ? -17 9.289 -5.84 1 80.88 256 SER B CA 1
ATOM 4624 C C . SER B 1 256 ? -18.25 8.445 -5.602 1 80.88 256 SER B C 1
ATOM 4626 O O . SER B 1 256 ? -18.172 7.215 -5.539 1 80.88 256 SER B O 1
ATOM 4628 N N . THR B 1 257 ? -19.359 9.125 -5.473 1 86.69 257 THR B N 1
ATOM 4629 C CA . THR B 1 257 ? -20.578 8.375 -5.188 1 86.69 25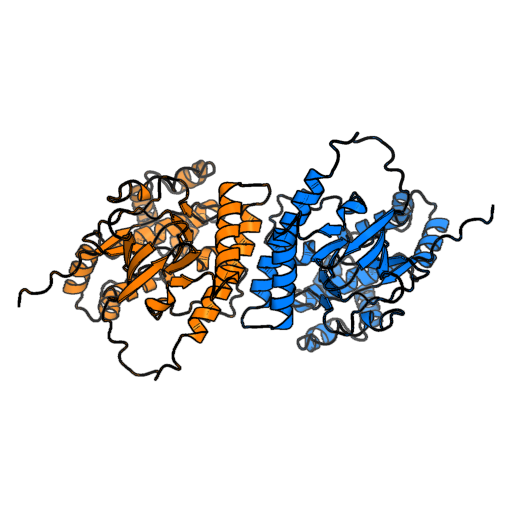7 THR B CA 1
ATOM 4630 C C . THR B 1 257 ? -21.703 8.82 -6.113 1 86.69 257 THR B C 1
ATOM 4632 O O . THR B 1 257 ? -21.578 9.82 -6.824 1 86.69 257 THR B O 1
ATOM 4635 N N . ASP B 1 258 ? -22.75 8.047 -6.031 1 90.75 258 ASP B N 1
ATOM 4636 C CA . ASP B 1 258 ? -23.969 8.414 -6.766 1 90.75 258 ASP B CA 1
ATOM 4637 C C . ASP B 1 258 ? -25.047 8.906 -5.816 1 90.75 258 ASP B C 1
ATOM 4639 O O . ASP B 1 258 ? -26.234 8.93 -6.176 1 90.75 258 ASP B O 1
ATOM 4643 N N . ASN B 1 259 ? -24.641 9.258 -4.672 1 94.69 259 ASN B N 1
ATOM 4644 C CA . ASN B 1 259 ? -25.609 9.758 -3.705 1 94.69 259 ASN B CA 1
ATOM 4645 C C . ASN B 1 259 ? -26.297 11.031 -4.203 1 94.69 259 ASN B C 1
ATOM 4647 O O . ASN B 1 259 ? -25.703 11.789 -4.973 1 94.69 259 ASN B O 1
ATOM 4651 N N . SER B 1 260 ? -27.5 11.164 -3.762 1 96.62 260 SER B N 1
ATOM 4652 C CA . SER B 1 260 ? -28.203 12.383 -4.156 1 96.62 260 SER B CA 1
ATOM 4653 C C . SER B 1 260 ? -27.562 13.617 -3.541 1 96.62 260 SER B C 1
ATOM 4655 O O . SER B 1 260 ? -26.906 13.531 -2.498 1 96.62 260 SER B O 1
ATOM 4657 N N . ILE B 1 261 ? -27.812 14.727 -4.156 1 96.5 261 ILE B N 1
ATOM 4658 C CA . ILE B 1 261 ? -27.297 15.992 -3.658 1 96.5 261 ILE B CA 1
ATOM 4659 C C . ILE B 1 261 ? -27.812 16.25 -2.248 1 96.5 261 ILE B C 1
ATOM 4661 O O . ILE B 1 261 ? -27.078 16.719 -1.378 1 96.5 261 ILE B O 1
ATOM 4665 N N . LEU B 1 262 ? -29.062 15.969 -2.053 1 96.75 262 LEU B N 1
ATOM 4666 C CA . LEU B 1 262 ? -29.672 16.141 -0.739 1 96.75 262 LEU B CA 1
ATOM 4667 C C . LEU B 1 262 ? -28.969 15.273 0.303 1 96.75 262 LEU B C 1
ATOM 4669 O O . LEU B 1 262 ? -28.625 15.758 1.387 1 96.75 262 LEU B O 1
ATOM 4673 N N . SER B 1 263 ? -28.781 14.047 -0.028 1 97.12 263 SER B N 1
ATOM 4674 C CA . SER B 1 263 ? -28.125 13.125 0.889 1 97.12 263 SER B CA 1
ATOM 4675 C C . SER B 1 263 ? -26.703 13.609 1.22 1 97.12 263 SER B C 1
ATOM 4677 O O . SER B 1 263 ? -26.297 13.602 2.383 1 97.12 263 SER B O 1
ATOM 4679 N N . ILE B 1 264 ? -26 14.055 0.235 1 97.12 264 ILE B N 1
ATOM 4680 C CA . ILE B 1 264 ? -24.641 14.539 0.42 1 97.12 264 ILE B CA 1
ATOM 4681 C C . ILE B 1 264 ? -24.641 15.781 1.305 1 97.12 264 ILE B C 1
ATOM 4683 O O . ILE B 1 264 ? -23.812 15.914 2.211 1 97.12 264 ILE B O 1
ATOM 4687 N N . SER B 1 265 ? -25.562 16.672 1.036 1 97.31 265 SER B N 1
ATOM 4688 C CA . SER B 1 265 ? -25.672 17.891 1.833 1 97.31 265 SER B CA 1
ATOM 4689 C C . SER B 1 265 ? -25.859 17.562 3.312 1 97.31 265 SER B C 1
ATOM 4691 O O . SER B 1 265 ? -25.266 18.219 4.172 1 97.31 265 SER B O 1
ATOM 4693 N N . GLU B 1 266 ? -26.609 16.547 3.598 1 96.44 266 GLU B N 1
ATOM 4694 C CA . GLU B 1 266 ? -26.859 16.125 4.977 1 96.44 266 GLU B CA 1
ATOM 4695 C C . GLU B 1 266 ? -25.625 15.445 5.57 1 96.44 266 GLU B C 1
ATOM 4697 O O . GLU B 1 266 ? -25.281 15.695 6.727 1 96.44 266 GLU B O 1
ATOM 4702 N N . GLN B 1 267 ? -25.031 14.719 4.816 1 95.88 267 GLN B N 1
ATOM 4703 C CA . GLN B 1 267 ? -23.891 13.938 5.285 1 95.88 267 GLN B CA 1
ATOM 4704 C C . GLN B 1 267 ? -22.719 14.844 5.656 1 95.88 267 GLN B C 1
ATOM 4706 O O . GLN B 1 267 ? -21.969 14.547 6.586 1 95.88 267 GLN B O 1
ATOM 4711 N N . VAL B 1 268 ? -22.641 15.898 4.918 1 96.25 268 VAL B N 1
ATOM 4712 C CA . VAL B 1 268 ? -21.484 16.75 5.18 1 96.25 268 VAL B CA 1
ATOM 4713 C C . VAL B 1 268 ? -21.828 17.781 6.246 1 96.25 268 VAL B C 1
ATOM 4715 O O . VAL B 1 268 ? -20.984 18.578 6.645 1 96.25 268 VAL B O 1
ATOM 4718 N N . GLY B 1 269 ? -23.062 17.844 6.703 1 96.75 269 GLY B N 1
ATOM 4719 C CA . GLY B 1 269 ? -23.344 18.547 7.945 1 96.75 269 GLY B CA 1
ATOM 4720 C C . GLY B 1 269 ? -24.156 19.812 7.738 1 96.75 269 GLY B C 1
ATOM 4721 O O . GLY B 1 269 ? -24.266 20.641 8.648 1 96.75 269 GLY B O 1
ATOM 4722 N N . PHE B 1 270 ? -24.75 20.031 6.578 1 96.31 270 PHE B N 1
ATOM 4723 C CA . PHE B 1 270 ? -25.609 21.188 6.387 1 96.31 270 PHE B CA 1
ATOM 4724 C C . PHE B 1 270 ? -27 20.922 6.941 1 96.31 270 PHE B C 1
ATOM 4726 O O . PHE B 1 270 ? -27.516 19.812 6.828 1 96.31 270 PHE B O 1
ATOM 4733 N N . HIS B 1 271 ? -27.578 21.953 7.469 1 91.38 271 HIS B N 1
ATOM 4734 C CA . HIS B 1 271 ? -28.891 21.828 8.086 1 91.38 271 HIS B CA 1
ATOM 4735 C C . HIS B 1 271 ? -30 21.922 7.047 1 91.38 271 HIS B C 1
ATOM 4737 O O . HIS B 1 271 ? -31.125 21.5 7.297 1 91.38 271 HIS B O 1
ATOM 4743 N N . SER B 1 272 ? -29.703 22.516 5.918 1 94.25 272 SER B N 1
ATOM 4744 C CA . SER B 1 272 ? -30.703 22.656 4.855 1 94.25 272 SER B CA 1
ATOM 4745 C C . SER B 1 272 ? -30.047 22.594 3.479 1 94.25 272 SER B C 1
ATOM 4747 O O . SER B 1 272 ? -28.938 23.078 3.291 1 94.25 272 SER B O 1
ATOM 4749 N N . ILE B 1 273 ? -30.828 22.078 2.523 1 96.19 273 ILE B N 1
ATOM 4750 C CA . ILE B 1 273 ? -30.359 21.969 1.148 1 96.19 273 ILE B CA 1
ATOM 4751 C C . ILE B 1 273 ? -30.156 23.359 0.552 1 96.19 273 ILE B C 1
ATOM 4753 O O . ILE B 1 273 ? -29.25 23.562 -0.259 1 96.19 273 ILE B O 1
ATOM 4757 N N . SER B 1 274 ? -30.953 24.266 0.979 1 96.5 274 SER B N 1
ATOM 4758 C CA . SER B 1 274 ? -30.844 25.625 0.495 1 96.5 274 SER B CA 1
ATOM 4759 C C . SER B 1 274 ? -29.516 26.25 0.913 1 96.5 274 SER B C 1
ATOM 4761 O O . SER B 1 274 ? -28.828 26.891 0.1 1 96.5 274 SER B O 1
ATOM 4763 N N . SER B 1 275 ? -29.203 26.062 2.168 1 95.88 275 SER B N 1
ATOM 4764 C CA . SER B 1 275 ? -27.922 26.578 2.664 1 95.88 275 SER B CA 1
ATOM 4765 C C . SER B 1 275 ? -26.75 25.891 1.968 1 95.88 275 SER B C 1
ATOM 4767 O O . SER B 1 275 ? -25.75 26.547 1.638 1 95.88 275 SER B O 1
ATOM 4769 N N . PHE B 1 276 ? -26.891 24.641 1.778 1 97.38 276 PHE B N 1
ATOM 4770 C CA . PHE B 1 276 ? -25.859 23.875 1.079 1 97.38 276 PHE B CA 1
ATOM 4771 C C . PHE B 1 276 ? -25.656 24.422 -0.333 1 97.38 276 PHE B C 1
ATOM 4773 O O . PHE B 1 276 ? -24.531 24.734 -0.729 1 97.38 276 PHE B O 1
ATOM 4780 N N . ASN B 1 277 ? -26.703 24.562 -1.058 1 96.75 277 ASN B N 1
ATOM 4781 C CA . ASN B 1 277 ? -26.625 25.016 -2.443 1 96.75 277 ASN B CA 1
ATOM 4782 C C . ASN B 1 277 ? -26.031 26.406 -2.547 1 96.75 277 ASN B C 1
ATOM 4784 O O . ASN B 1 277 ? -25.203 26.672 -3.426 1 96.75 277 ASN B O 1
ATOM 4788 N N . ARG B 1 278 ? -26.406 27.234 -1.69 1 95.81 278 ARG B N 1
ATOM 4789 C CA . ARG B 1 278 ? -25.891 28.609 -1.692 1 95.81 278 ARG B CA 1
ATOM 4790 C C . ARG B 1 278 ? -24.391 28.625 -1.427 1 95.81 278 ARG B C 1
ATOM 4792 O O . ARG B 1 278 ? -23.641 29.312 -2.135 1 95.81 278 ARG B O 1
ATOM 4799 N N . CYS B 1 279 ? -24.031 27.953 -0.419 1 94.69 279 CYS B N 1
ATOM 4800 C CA . CYS B 1 279 ? -22.625 27.906 -0.045 1 94.69 279 CYS B CA 1
ATOM 4801 C C . CYS B 1 279 ? -21.797 27.25 -1.141 1 94.69 279 CYS B C 1
ATOM 4803 O O . CYS B 1 279 ? -20.719 27.734 -1.473 1 94.69 279 CYS B O 1
ATOM 4805 N N . PHE B 1 280 ? -22.297 26.172 -1.67 1 94.81 280 PHE B N 1
ATOM 4806 C CA . PHE B 1 280 ? -21.609 25.453 -2.734 1 94.81 280 PHE B CA 1
ATOM 4807 C C . PHE B 1 280 ? -21.391 26.359 -3.943 1 94.81 280 PHE B C 1
ATOM 4809 O O . PHE B 1 280 ? -20.266 26.484 -4.434 1 94.81 280 PHE B O 1
ATOM 4816 N N . SER B 1 281 ? -22.391 27 -4.336 1 93.69 281 SER B N 1
ATOM 4817 C CA . SER B 1 281 ? -22.297 27.875 -5.496 1 93.69 281 SER B CA 1
ATOM 4818 C C . SER B 1 281 ? -21.344 29.031 -5.242 1 93.69 281 SER B C 1
ATOM 4820 O O . SER B 1 281 ? -20.594 29.438 -6.141 1 93.69 281 SER B O 1
ATOM 4822 N N . LYS B 1 282 ? -21.422 29.516 -4.102 1 92 282 LYS B N 1
ATOM 4823 C CA . LYS B 1 282 ? -20.531 30.609 -3.738 1 92 282 LYS B CA 1
ATOM 4824 C C . LYS B 1 282 ? -19.078 30.188 -3.807 1 92 282 LYS B C 1
ATOM 4826 O O . LYS B 1 282 ? -18.234 30.906 -4.355 1 92 282 LYS B O 1
ATOM 4831 N N . LEU B 1 283 ? -18.781 29.062 -3.303 1 89 283 LEU B N 1
ATOM 4832 C CA . LEU B 1 283 ? -17.406 28.609 -3.176 1 89 283 LEU B CA 1
ATOM 4833 C C . LEU B 1 283 ? -16.922 27.984 -4.48 1 89 283 LEU B C 1
ATOM 4835 O O . LEU B 1 283 ? -15.758 28.141 -4.852 1 89 283 LEU B O 1
ATOM 4839 N N . MET B 1 284 ? -17.812 27.281 -5.211 1 88.38 284 MET B N 1
ATOM 4840 C CA . MET B 1 284 ? -17.375 26.484 -6.359 1 88.38 284 MET B CA 1
ATOM 4841 C C . MET B 1 284 ? -17.734 27.188 -7.668 1 88.38 284 MET B C 1
ATOM 4843 O O . MET B 1 284 ? -17.266 26.797 -8.734 1 88.38 284 MET B O 1
ATOM 4847 N N . GLY B 1 285 ? -18.578 28.141 -7.637 1 89.62 285 GLY B N 1
ATOM 4848 C CA . GLY B 1 285 ? -18.953 28.922 -8.805 1 89.62 285 GLY B CA 1
ATOM 4849 C C . GLY B 1 285 ? -20.047 28.281 -9.633 1 89.62 285 GLY B C 1
ATOM 4850 O O . GLY B 1 285 ? -20.484 28.844 -10.641 1 89.62 285 GLY B O 1
ATOM 4851 N N . LYS B 1 286 ? -20.453 27.141 -9.25 1 91.88 286 LYS B N 1
ATOM 4852 C CA . LYS B 1 286 ? -21.531 26.422 -9.922 1 91.88 286 LYS B CA 1
AT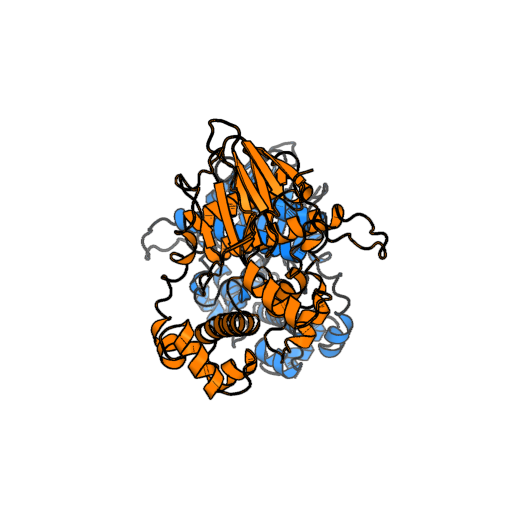OM 4853 C C . LYS B 1 286 ? -22.359 25.609 -8.93 1 91.88 286 LYS B C 1
ATOM 4855 O O . LYS B 1 286 ? -21.953 25.422 -7.781 1 91.88 286 LYS B O 1
ATOM 4860 N N . SER B 1 287 ? -23.484 25.156 -9.414 1 94.31 287 SER B N 1
ATOM 4861 C CA . SER B 1 287 ? -24.328 24.328 -8.562 1 94.31 287 SER B CA 1
ATOM 4862 C C . SER B 1 287 ? -23.719 22.938 -8.375 1 94.31 287 SER B C 1
ATOM 4864 O O . SER B 1 287 ? -22.906 22.484 -9.195 1 94.31 287 SER B O 1
ATOM 4866 N N . PRO B 1 288 ? -24.109 22.297 -7.254 1 94.56 288 PRO B N 1
ATOM 4867 C CA . PRO B 1 288 ? -23.609 20.938 -7.051 1 94.56 288 PRO B CA 1
ATOM 4868 C C . PRO B 1 288 ? -23.906 20.016 -8.234 1 94.56 288 PRO B C 1
ATOM 4870 O O . PRO B 1 288 ? -23.047 19.234 -8.641 1 94.56 288 PRO B O 1
ATOM 4873 N N . LYS B 1 289 ? -25.062 20.062 -8.781 1 93.62 289 LYS B N 1
ATOM 4874 C CA . LYS B 1 289 ? -25.453 19.219 -9.906 1 93.62 289 LYS B CA 1
ATOM 4875 C C . LYS B 1 289 ? -24.562 19.484 -11.125 1 93.62 289 LYS B C 1
ATOM 4877 O O . LYS B 1 289 ? -24.078 18.547 -11.758 1 93.62 289 LYS B O 1
ATOM 4882 N N . ALA B 1 290 ? -24.406 20.75 -11.445 1 91.94 290 ALA B N 1
ATOM 4883 C CA . ALA B 1 290 ? -23.562 21.141 -12.578 1 91.94 290 ALA B CA 1
ATOM 4884 C C . ALA B 1 290 ? -22.125 20.703 -12.367 1 91.94 290 ALA B C 1
ATOM 4886 O O . ALA B 1 290 ? -21.453 20.25 -13.297 1 91.94 290 ALA B O 1
ATOM 4887 N N . TRP B 1 291 ? -21.719 20.906 -11.148 1 89.81 291 TRP B N 1
ATOM 4888 C CA . TRP B 1 291 ? -20.344 20.547 -10.797 1 89.81 291 TRP B CA 1
ATOM 4889 C C . TRP B 1 291 ? -20.125 19.047 -10.984 1 89.81 291 TRP B C 1
ATOM 4891 O O . TRP B 1 291 ? -19.109 18.625 -11.547 1 89.81 291 TRP B O 1
ATOM 4901 N N . ARG B 1 292 ? -20.953 18.25 -10.453 1 89.81 292 ARG B N 1
ATOM 4902 C CA . ARG B 1 292 ? -20.859 16.797 -10.578 1 89.81 292 ARG B CA 1
ATOM 4903 C C . ARG B 1 292 ? -20.797 16.375 -12.039 1 89.81 292 ARG B C 1
ATOM 4905 O O . ARG B 1 292 ? -20.016 15.477 -12.398 1 89.81 292 ARG B O 1
ATOM 4912 N N . LYS B 1 293 ? -21.516 16.938 -12.906 1 85.12 293 LYS B N 1
ATOM 4913 C CA . LYS B 1 293 ? -21.547 16.609 -14.328 1 85.12 293 LYS B CA 1
ATOM 4914 C C . LYS B 1 293 ? -20.234 16.984 -15.008 1 85.12 293 LYS B C 1
ATOM 4916 O O . LYS B 1 293 ? -19.781 16.297 -15.93 1 85.12 293 LYS B O 1
ATOM 4921 N N . GLY B 1 294 ? -19.594 18.109 -14.641 1 72 294 GLY B N 1
ATOM 4922 C CA . GLY B 1 294 ? -18.359 18.594 -15.227 1 72 294 GLY B CA 1
ATOM 4923 C C . GLY B 1 294 ? -17.125 17.906 -14.664 1 72 294 GLY B C 1
ATOM 4924 O O . GLY B 1 294 ? -16.078 17.859 -15.32 1 72 294 GLY B O 1
ATOM 4925 N N . ALA B 1 295 ? -17 17.844 -13.383 1 60.56 295 ALA B N 1
ATOM 4926 C CA . ALA B 1 295 ? -15.844 17.328 -12.656 1 60.56 295 ALA B CA 1
ATOM 4927 C C . ALA B 1 295 ? -15.391 15.992 -13.227 1 60.56 295 ALA B C 1
ATOM 4929 O O . ALA B 1 295 ? -14.266 15.555 -12.984 1 60.56 295 ALA B O 1
ATOM 4930 N N . GLN B 1 296 ? -16.203 15.359 -14 1 51.75 296 GLN B N 1
ATOM 4931 C CA . GLN B 1 296 ? -15.602 14.203 -14.656 1 51.75 296 GLN B CA 1
ATOM 4932 C C . GLN B 1 296 ? -14.305 14.578 -15.367 1 51.75 296 GLN B C 1
ATOM 4934 O O . GLN B 1 296 ? -13.453 13.727 -15.609 1 51.75 296 GLN B O 1
ATOM 4939 N N . SER B 1 297 ? -14.016 15.859 -15.578 1 44.12 297 SER B N 1
ATOM 4940 C CA . SER B 1 297 ? -12.797 16.328 -16.234 1 44.12 297 SER B CA 1
ATOM 4941 C C . SER B 1 297 ? -11.828 16.938 -15.242 1 44.12 297 SER B C 1
ATOM 4943 O O . SER B 1 297 ? -11.797 18.156 -15.062 1 44.12 297 SER B O 1
ATOM 4945 N N . GLU B 1 298 ? -11.492 16.641 -14.039 1 44.19 298 GLU B N 1
ATOM 4946 C CA . GLU B 1 298 ? -11.109 17.203 -12.75 1 44.19 298 GLU B CA 1
ATOM 4947 C C . GLU B 1 298 ? -9.633 17.562 -12.711 1 44.19 298 GLU B C 1
ATOM 4949 O O . GLU B 1 298 ? -9.086 17.859 -11.648 1 44.19 298 GLU B O 1
ATOM 4954 N N . VAL B 1 299 ? -8.734 17.75 -13.672 1 40.06 299 VAL B N 1
ATOM 4955 C CA . VAL B 1 299 ? -7.301 18.016 -13.578 1 40.06 299 VAL B CA 1
ATOM 4956 C C . VAL B 1 299 ? -7.059 19.344 -12.875 1 40.06 299 VAL B C 1
ATOM 4958 O O . VAL B 1 299 ? -5.949 19.625 -12.414 1 40.06 299 VAL B O 1
ATOM 4961 N N . GLN B 1 300 ? -7.852 20.281 -12.828 1 37.06 300 GLN B N 1
ATOM 4962 C CA . GLN B 1 300 ? -7.531 21.703 -12.688 1 37.06 300 GLN B CA 1
ATOM 4963 C C . GLN B 1 300 ? -7.203 22.047 -11.242 1 37.06 300 GLN B C 1
ATOM 4965 O O . GLN B 1 300 ? -6.672 23.125 -10.961 1 37.06 300 GLN B O 1
ATOM 4970 N N . SER B 1 301 ? -7.543 21.422 -10.156 1 39.19 301 SER B N 1
ATOM 4971 C CA . SER B 1 301 ? -7.609 22.047 -8.836 1 39.19 301 SER B CA 1
ATOM 4972 C C . SER B 1 301 ? -6.219 22.266 -8.258 1 39.19 301 SER B C 1
ATOM 4974 O O . SER B 1 301 ? -6.023 23.141 -7.418 1 39.19 301 SER B O 1
ATOM 4976 N N . ALA B 1 302 ? -5.164 21.531 -8.438 1 38.5 302 ALA B N 1
ATOM 4977 C CA . ALA B 1 302 ? -3.916 21.625 -7.68 1 38.5 302 ALA B CA 1
ATOM 4978 C C . ALA B 1 302 ? -3.199 22.938 -7.984 1 38.5 302 ALA B C 1
ATOM 4980 O O . ALA B 1 302 ? -2.406 23.422 -7.176 1 38.5 302 ALA B O 1
ATOM 4981 N N . LYS B 1 303 ? -3.201 23.5 -9.141 1 36.97 303 LYS B N 1
ATOM 4982 C CA . LYS B 1 303 ? -2.363 24.625 -9.547 1 36.97 303 LYS B CA 1
ATOM 4983 C C . LYS B 1 303 ? -2.639 25.859 -8.695 1 36.97 303 LYS B C 1
ATOM 4985 O O . LYS B 1 303 ? -1.726 26.625 -8.391 1 36.97 303 LYS B O 1
ATOM 4990 N N . ALA B 1 304 ? -3.801 26.141 -8.414 1 35.47 304 ALA B N 1
ATOM 4991 C CA . ALA B 1 304 ? -4.129 27.5 -7.988 1 35.47 304 ALA B CA 1
ATOM 4992 C C . ALA B 1 304 ? -3.418 27.859 -6.688 1 35.47 304 ALA B C 1
ATOM 4994 O O . ALA B 1 304 ? -2.898 28.969 -6.543 1 35.47 304 ALA B O 1
ATOM 4995 N N . SER B 1 305 ? -3.564 27.062 -5.621 1 36.91 305 SER B N 1
ATOM 4996 C CA . SER B 1 305 ? -3.295 27.703 -4.344 1 36.91 305 SER B CA 1
ATOM 4997 C C . SER B 1 305 ? -1.796 27.812 -4.078 1 36.91 305 SER B C 1
ATOM 4999 O O . SER B 1 305 ? -1.372 28.469 -3.121 1 36.91 305 SER B O 1
ATOM 5001 N N . ILE B 1 306 ? -0.954 27.062 -4.785 1 36.62 306 ILE B N 1
ATOM 5002 C CA . ILE B 1 306 ? 0.448 27.078 -4.379 1 36.62 306 ILE B CA 1
ATOM 5003 C C . ILE B 1 306 ? 1.135 28.328 -4.926 1 36.62 306 ILE B C 1
ATOM 5005 O O . ILE B 1 306 ? 2.061 28.859 -4.305 1 36.62 306 ILE B O 1
ATOM 5009 N N . LEU B 1 307 ? 0.856 28.812 -6.102 1 34.66 307 LEU B N 1
ATOM 5010 C CA . LEU B 1 307 ? 1.698 29.75 -6.832 1 34.66 307 LEU B CA 1
ATOM 5011 C C . LEU B 1 307 ? 1.87 31.047 -6.051 1 34.66 307 LEU B C 1
ATOM 5013 O O . LEU B 1 307 ? 2.719 31.875 -6.391 1 34.66 307 LEU B O 1
ATOM 5017 N N . GLU B 1 308 ? 0.887 31.406 -5.355 1 33.75 308 GLU B N 1
ATOM 5018 C CA . GLU B 1 308 ? 1.067 32.812 -5.066 1 33.75 308 GLU B CA 1
ATOM 5019 C C . GLU B 1 308 ? 2.223 33.062 -4.094 1 33.75 308 GLU B C 1
ATOM 5021 O O . GLU B 1 308 ? 2.428 34.156 -3.609 1 33.75 308 GLU B O 1
ATOM 5026 N N . PHE B 1 309 ? 2.949 31.922 -3.623 1 32.97 309 PHE B N 1
ATOM 5027 C CA . PHE B 1 309 ? 3.607 32.312 -2.385 1 32.97 309 PHE B CA 1
ATOM 5028 C C . PHE B 1 309 ? 5.031 32.781 -2.656 1 32.97 309 PHE B C 1
ATOM 5030 O O . PHE B 1 309 ? 5.73 32.219 -3.496 1 32.97 309 PHE B O 1
ATOM 5037 N N . THR B 1 310 ? 5.574 33.688 -2.027 1 31.2 310 THR B N 1
ATOM 5038 C CA . THR B 1 310 ? 6.781 34.5 -1.834 1 31.2 310 THR B CA 1
ATOM 5039 C C . THR B 1 310 ? 7.895 33.656 -1.216 1 31.2 310 THR B C 1
ATOM 5041 O O . THR B 1 310 ? 7.676 32.969 -0.218 1 31.2 310 THR B O 1
ATOM 5044 N N . GLY B 1 311 ? 9.016 33.406 -1.89 1 31.98 311 GLY B N 1
ATOM 5045 C CA . GLY B 1 311 ? 10.273 32.844 -1.437 1 31.98 311 GLY B CA 1
ATOM 5046 C C . GLY B 1 311 ? 10.797 31.734 -2.344 1 31.98 311 GLY B C 1
ATOM 5047 O O . GLY B 1 311 ? 11.758 31.047 -2.006 1 31.98 311 GLY B O 1
ATOM 5048 N N . TRP B 1 312 ? 9.93 31.25 -3.051 1 30.36 312 TRP B N 1
ATOM 5049 C CA . TRP B 1 312 ? 10.469 30.297 -4.016 1 30.36 312 TRP B CA 1
ATOM 5050 C C . TRP B 1 312 ? 11.266 31 -5.102 1 30.36 312 TRP B C 1
ATOM 5052 O O . TRP B 1 312 ? 10.961 32.156 -5.453 1 30.36 312 TRP B O 1
ATOM 5062 N N . VAL B 1 313 ? 12.578 30.609 -5.371 1 32.72 313 VAL B N 1
ATOM 5063 C CA . VAL B 1 313 ? 13.352 31.203 -6.453 1 32.72 313 VAL B CA 1
ATOM 5064 C C . VAL B 1 313 ? 12.875 30.656 -7.797 1 32.72 313 VAL B C 1
ATOM 5066 O O . VAL B 1 313 ? 12.516 29.484 -7.898 1 32.72 313 VAL B O 1
#

Solvent-accessible surface area (backbone atoms only — not comparable to full-atom values): 34210 Å² total; per-residue (Å²): 123,81,74,78,75,74,67,50,56,41,69,47,65,75,56,54,40,77,93,60,50,55,39,76,49,69,60,90,55,42,21,35,34,40,62,70,67,75,43,30,32,24,30,80,38,31,36,39,34,38,30,72,34,61,38,30,40,33,41,24,59,84,34,82,35,74,49,39,49,46,22,33,33,54,42,50,49,56,50,50,30,40,64,22,16,38,85,94,40,58,21,34,35,34,38,38,36,33,45,66,69,73,74,37,55,81,68,54,56,69,88,44,71,71,63,69,58,67,58,80,72,56,50,51,70,72,24,53,42,45,31,86,85,36,46,68,56,38,51,35,54,54,50,30,52,49,28,68,71,66,56,51,91,62,22,67,54,26,29,48,13,32,47,47,27,42,50,49,52,51,49,52,54,51,59,69,65,47,67,88,60,76,88,74,65,76,71,73,62,72,57,56,57,72,56,42,64,42,56,52,45,44,75,74,43,40,46,45,91,78,54,67,62,59,45,12,52,69,52,73,39,53,53,68,58,31,51,51,51,43,27,68,48,64,74,44,49,68,66,54,52,47,50,52,53,26,45,54,53,36,52,48,46,50,72,74,44,85,68,50,69,62,56,42,35,46,60,31,32,44,92,41,63,66,58,38,47,52,52,36,25,68,75,69,72,39,45,66,70,60,40,50,70,52,50,80,67,61,83,72,65,50,65,66,60,62,67,78,60,88,61,60,95,123,81,75,75,77,75,67,48,58,41,69,46,65,75,56,55,41,79,93,60,50,54,40,77,48,68,60,88,55,42,22,34,35,40,63,69,67,77,43,31,33,25,30,78,37,31,36,39,35,39,32,72,33,59,37,30,39,32,41,26,58,85,35,80,34,74,49,39,48,46,23,32,33,53,42,52,48,57,50,52,32,41,64,22,17,38,86,94,39,57,20,34,35,35,38,38,36,32,46,65,68,74,74,37,54,80,68,56,55,72,88,43,72,68,64,69,60,70,58,82,72,56,52,53,70,73,23,54,42,43,31,87,85,35,46,68,55,37,51,34,54,54,50,31,52,48,29,69,70,67,56,52,89,62,23,67,54,28,28,48,14,31,48,47,28,42,50,49,52,51,49,51,53,52,59,69,65,46,64,83,61,74,85,74,68,74,73,72,61,72,57,56,58,72,56,42,62,43,55,52,45,43,73,74,44,42,45,47,91,77,52,65,61,57,45,12,52,69,52,73,39,53,54,67,58,32,51,53,51,43,27,70,47,64,74,44,47,70,67,55,52,46,50,51,54,25,45,57,52,35,52,50,45,50,72,74,44,86,68,51,70,62,56,42,34,46,60,32,31,42,93,41,63,66,61,37,46,52,51,36,25,70,75,67,72,39,46,65,70,59,41,49,70,52,47,80,69,57,82,71,63,54,65,66,63,63,69,78,61,88,62,62,96

Organism: NCBI:txid248903

Foldseek 3Di:
DPDPPDQAEAEFEFAAFLVQRKDKDADPLFWFAQDWDSHWYFYAWKKKKAWQAAKWWKQWLNDTEIAGHQKIFIDGGQTTMTIHGDHPDIIHMMMMTGHCCVLCVPPVPPVPPVLPPPCVPADPNLRIGHCVRCVLLSVLVVLLNVLVVVVPPPSSVVSSVSVVVNVVVSSVSRVVPPPVDDPDDPPVCRRHDLQVQVSVCLLVPLLEDDDLCVSCVSSPHGSVVSQVSCCSNHVDGSVLVSLVSLLSQLLSCLQPHPDDLQVSCNRSHHPDSVVNQVSNCVVVVDGSVVCSVPCVVRPPRRPPRPPPDPRRD/DPDDPDQAEAEFEFAAFLVQRKDKDADPLFWFAQDWDSHWYFYAWKKKKAWQAAKWWKQWLNDTEIAGHQKIFIDGGQTTMTIHGDHPDIIHMMMMTGHCCVLCVPPVPPVPPVLPPPCVLADPNLRIGHCVRCVLLSVLVVLLNVLVVVVPPPSSVVSSVSVVVNVVVSSVSRVVPPPVDPPDDPPPCRRHDLQVQVSVCLLVPLLEDDDLCVSCVSSPHGSVVSQVSCCSNHVDGSVLVSLVSLLSQLLSCLQPHPDDLQVSCNRSHHPDSVVNQVSNCVVVVDGSVVSSVPCVVVPPRRPPRPPPDPRRD

Secondary structure (DSSP, 8-state):
-----PPEEEEE--PPPSSS-EEEE-STT-EE-SPPPSEEEEESSEEEEEE-S-EEEEEETTEEEEEETT-EEEE-TT--EEEEESTT--EEEEEEEE-HHHHSTTTS-GGGGGGS--GGG--GGGGEE-TTT-HHHHHHHHHHHHHHHH--TTHHHHHHHHHHHHHHHHHHHHHHHS----TTS----TTS-TTHHHHHHHHHHTTS---HHHHHHHTT--HHHHHHHHHHHHSS-HHHHHHHHHHHHHHHHHHH----HHHHHHHTT-S-HHHHHHHHHHHHSS-HHHHHHHTTS-TTHHHHHHTT-BTB-/-----PPEEEEE--PPPSSS-EEEE-STT-EE-SPPPSEEEEESSEEEEEE-S-EEEEEETTEEEEEETT-EEEE-TT--EEEEESTT--EEEEEEEE-HHHHSTTTS-GGGGGGS--GGG--GGGGEE-TTT-HHHHHHHHHHHHHHHH--TTHHHHHHHHHHHHHHHHHHHHHHHS----TTS----TTS-TTHHHHHHHHHHTTS---HHHHHHHTT--HHHHHHHHHHHHSS-HHHHHHHHHHHHHHHHHHH----HHHHHHHTT-S-HHHHHHHHHHHHSS-HHHHHHHTTS-GGGHHHHHTT-BTB-

Sequence (626 aa):
MPKKKKPVIEYRHYSLPIHFPVLLLSGERWKISDIKSEHLHFHNHLEIGICYSDSGIMEIKGESVPFQAGDVTFIPRYLPHTTYSTPNTASLWAYIFFSPEDLFQHSLKSTYRDFEPNLWAVQGTNCVLSKEQHPKVYTLATSIVEELKQQNPYYQESAYGLMLSLYIELLRIHSRNQPLAEQGQDHSLKGDLVISPVLEYITKNYMTPITIAFLADLCHLSTTHFRRKFHEIMGTTPLDFINSTRIEEACKQLKSTDNSILSISEQVGFHSISSFNRCFSKLMGKSPKAWRKGAQSEVQSAKASILEFTGWVMPKKKKPVIEYRHYSLPIHFPVLLLSGERWKISDIKSEHLHFHNHLEIGICYSDSGIMEIKGESVPFQAGDVTFIPRYLPHTTYSTPNTASLWAYIFFSPEDLFQHSLKSTYRDFEPNLWAVQGTNCVLSKEQHPKVYTLATSIVEELKQQNPYYQESAYGLMLSLYIELLRIHSRNQPLAEQGQDHSLKGDLVISPVLEYITKNYMTPITIAFLADLCHLSTTHFRRKFHEIMGTTPLDFINSTRIEEACKQLKSTDNSILSISEQVGFHSISSFNRCFSKLMGKSPKAWRKGAQSEVQSAKASILEFTGWV